Protein 6TX1 (pdb70)

Nearest PDB structures (foldseek):
  6tx1-assembly1_A  TM=1.003E+00  e=6.272E-53  Nematostella vectensis
  6tvh-assembly1_A  TM=9.915E-01  e=1.849E-45  Nematostella vectensis
  6tx1-assembly2_B  TM=9.861E-01  e=1.266E-45  Nematostella vectensis
  6m3h-assembly1_A  TM=9.620E-01  e=2.312E-33  Mus musculus
  6m3i-assembly1_A  TM=9.652E-01  e=3.376E-33  Homo sapiens

B-factor: mean 49.98, std 12.28, range [26.5, 116.21]

Foldseek 3Di:
DCQVVCCVCEVAGADPLVVVQLVLLCVQPVVASQCSCCVQAQKGFWQSVCVVVVVDPPSLLQLQAQLAASQWTWTMAGDPQQRWTKTFGHLARHDYGQFIWIHRRNPFSATQQQGRHVLLVVLVSLVVSCVVVVVVSVVSNVVSVVSCVVVVGDNDSADPSNVVVVVQFLDCARRRVGHHADADPVRQAADEQPDDLVVLLVLVCCLPDHDPVVSVVVSVVVVVVSVVVCVVSVVRRNLVHLVRVLSNVSRSNPLVCLVVSLVRNCVSCVSRVRNVSNVSSVVCNVDPDDPSND/DLQVQCCVPVVAGADPLLVLLLVLLCVQPVVQSQCSCCVLAQKGFFDSCVSVVVVDDPPLPGLQALLAALQWGWTMFHDPPQRWTKTFGHLARHDYGLAIWIDRRNPFSAIGQQGRHVLLNVLSVLVVVCPDDDDPVSNVVSVVVNVSSVVSCVVVVDDNDSDDVSNVVVVVQFPDCARNNVGHHADADPVRAAADEQPDDLVVLLVLVCCCVPNPDPVSNVVSVVVVVVLVVVCVVSVVRRRLVHLVRNLSNVSRSRDLVCLVVSLVRNCVSCVSRVRNVSSVSSVVCNVDSD

Sequence (588 aa):
SAIKKIKEMFDAVMPEDFYDFWAFCEELNPKNPEDALMDTMGLQLVGPYDVLTGKLDSYHLHWRYYYDPPEFMTVIRGNEDQGFHIGYYRDEPQALPVFVASNKAKVSCEMSVIGENLFSALNTCITENLKKQQSSLKKMQTSLITKAKELQYSLATTTPAIKARNKKVNSKTLHKAGIVVPVNAMDVGYRPLTVTDAELKKMLKTITESENKSAKDKASDELQELLTFVQFANDEGDYGMGLELGLDLFCFGSKQFHNTILQLLPLAYQLLGREKYAKIIQEHLENRDREKLSSAIKKIKEMFDAVMPEDFYDFWAFCEELNPKNPEDALMDTMGLQLVGPYDVLTGKLDGYHLHWRYYYDPPEFMTVIRGNEDQGFHIGYYRDEPQALPVFVASNKAKVSCEMSVIGENLFSALNTCITENLKKIKDKSQQSSLKKMQTSLITKAKELQYSLATTTPAIKARNKKVNSKTLHKAGIVVPVNAMDVGYRPLTVTDAELKKMLKTITESENKSAKDKASDELQELLTFVQFANDEGDYGMGLELGLDLFCFGSKQFHNTILQLLPLAYQLLGREKYAKIIQEHLENRD

Radius of gyration: 26.99 Å; Cα contacts (8 Å, |Δi|>4): 988; chains: 2; bounding box: 51×58×74 Å

InterPro domains:
  IPR019361 Histone PARylation factor 1 [PF10228] (24-318)
  IPR019361 Histone PARylation factor 1 [PTHR13386] (9-322)

Organism: Nematostella vectensis (NCBI:txid45351)

Structure (mmCIF, N/CA/C/O backbone):
data_6TX1
#
_entry.id   6TX1
#
_cell.length_a   89.165
_cell.length_b   89.165
_cell.length_c   223.002
_cell.angle_alpha   90.000
_cell.angle_beta   90.000
_cell.angle_gamma   120.000
#
_symmetry.space_group_name_H-M   'H 3'
#
loop_
_entity.id
_entity.type
_entity.pdbx_description
1 polymer 'Predicted protein'
2 water water
#
loop_
_atom_site.group_PDB
_atom_site.id
_atom_site.type_symbol
_atom_site.label_atom_id
_atom_site.label_alt_id
_atom_site.label_comp_id
_atom_site.label_asym_id
_atom_site.label_entity_id
_atom_site.label_seq_id
_atom_site.pdbx_PDB_ins_code
_atom_site.Cartn_x
_atom_site.Cartn_y
_atom_site.Cartn_z
_atom_site.occupancy
_atom_site.B_iso_or_equiv
_atom_site.auth_seq_id
_atom_site.auth_comp_id
_atom_site.auth_asym_id
_atom_site.auth_atom_id
_atom_site.pdbx_PDB_model_num
ATOM 1 N N . SER A 1 23 ? 0.373 -20.850 0.408 1.00 71.38 21 SER A N 1
ATOM 2 C CA . SER A 1 23 ? -0.707 -19.862 0.393 1.00 80.14 21 SER A CA 1
ATOM 3 C C . SER A 1 23 ? -0.435 -18.716 1.382 1.00 82.94 21 SER A C 1
ATOM 4 O O . SER A 1 23 ? -0.705 -17.539 1.091 1.00 79.52 21 SER A O 1
ATOM 7 N N . ALA A 1 24 ? 0.106 -19.070 2.550 1.00 79.01 22 ALA A N 1
ATOM 8 C CA . ALA A 1 24 ? 0.540 -18.098 3.541 1.00 73.40 22 ALA A CA 1
ATOM 9 C C . ALA A 1 24 ? 2.016 -17.742 3.405 1.00 72.69 22 ALA A C 1
ATOM 10 O O . ALA A 1 24 ? 2.606 -17.221 4.358 1.00 71.86 22 ALA A O 1
ATOM 12 N N . ILE A 1 25 ? 2.626 -18.031 2.250 1.00 71.02 23 ILE A N 1
ATOM 13 C CA . ILE A 1 25 ? 3.925 -17.449 1.914 1.00 66.99 23 ILE A CA 1
ATOM 14 C C . ILE A 1 25 ? 3.872 -15.928 2.037 1.00 67.47 23 ILE A C 1
ATOM 15 O O . ILE A 1 25 ? 4.767 -15.298 2.615 1.00 68.75 23 ILE A O 1
ATOM 20 N N . LYS A 1 26 ? 2.809 -15.318 1.509 1.00 73.15 24 LYS A N 1
ATOM 21 C CA . LYS A 1 26 ? 2.685 -13.861 1.535 1.00 75.54 24 LYS A CA 1
ATOM 22 C C . LYS A 1 26 ? 2.490 -13.348 2.958 1.00 72.28 24 LYS A C 1
ATOM 23 O O . LYS A 1 26 ? 3.021 -12.291 3.319 1.00 70.82 24 LYS A O 1
ATOM 29 N N . LYS A 1 27 ? 1.717 -14.076 3.770 1.00 76.27 25 LYS A N 1
ATOM 30 C CA . LYS A 1 27 ? 1.585 -13.767 5.193 1.00 77.34 25 LYS A CA 1
ATOM 31 C C . LYS A 1 27 ? 2.949 -13.670 5.860 1.00 74.75 25 LYS A C 1
ATOM 32 O O . LYS A 1 27 ? 3.318 -12.634 6.423 1.00 75.34 25 LYS A O 1
ATOM 38 N N . ILE A 1 28 ? 3.705 -14.771 5.809 1.00 72.04 26 ILE A N 1
ATOM 39 C CA . ILE A 1 28 ? 5.010 -14.848 6.458 1.00 72.65 26 ILE A CA 1
ATOM 40 C C . ILE A 1 28 ? 5.977 -13.817 5.888 1.00 72.62 26 ILE A C 1
ATOM 41 O O . ILE A 1 28 ? 6.831 -13.294 6.614 1.00 71.28 26 ILE A O 1
ATOM 46 N N . LYS A 1 29 ? 5.848 -13.477 4.602 1.00 69.52 27 LYS A N 1
ATOM 47 C CA . LYS A 1 29 ? 6.747 -12.480 4.032 1.00 70.06 27 LYS A CA 1
ATOM 48 C C . LYS A 1 29 ? 6.541 -11.102 4.657 1.00 70.95 27 LYS A C 1
ATOM 49 O O . LYS A 1 29 ? 7.493 -10.316 4.756 1.00 69.38 27 LYS A O 1
ATOM 55 N N . GLU A 1 30 ? 5.324 -10.783 5.084 1.00 75.46 28 GLU A N 1
ATOM 56 C CA . GLU A 1 30 ? 5.086 -9.469 5.667 1.00 80.38 28 GLU A CA 1
ATOM 57 C C . GLU A 1 30 ? 5.171 -9.459 7.189 1.00 73.48 28 GLU A C 1
ATOM 58 O O . GLU A 1 30 ? 5.684 -8.493 7.755 1.00 74.96 28 GLU A O 1
ATOM 64 N N . MET A 1 31 ? 4.705 -10.509 7.871 1.00 75.55 29 MET A N 1
ATOM 65 C CA . MET A 1 31 ? 4.791 -10.541 9.332 1.00 78.70 29 MET A CA 1
ATOM 66 C C . MET A 1 31 ? 6.234 -10.735 9.788 1.00 76.45 29 MET A C 1
ATOM 67 O O . MET A 1 31 ? 6.766 -9.938 10.570 1.00 77.21 29 MET A O 1
ATOM 72 N N . PHE A 1 32 ? 6.872 -11.806 9.325 1.00 78.12 30 PHE A N 1
ATOM 73 C CA . PHE A 1 32 ? 8.321 -11.956 9.359 1.00 74.28 30 PHE A CA 1
ATOM 74 C C . PHE A 1 32 ? 8.893 -11.370 8.072 1.00 73.59 30 PHE A C 1
ATOM 75 O O . PHE A 1 32 ? 8.189 -11.195 7.080 1.00 73.20 30 PHE A O 1
ATOM 83 N N . ASP A 1 33 ? 10.180 -11.054 8.085 1.00 72.40 31 ASP A N 1
ATOM 84 C CA . ASP A 1 33 ? 10.803 -10.497 6.886 1.00 71.23 31 ASP A CA 1
ATOM 85 C C . ASP A 1 33 ? 11.517 -11.581 6.093 1.00 67.57 31 ASP A C 1
ATOM 86 O O . ASP A 1 33 ? 12.611 -11.377 5.566 1.00 72.24 31 ASP A O 1
ATOM 91 N N . ALA A 1 34 ? 10.926 -12.769 6.020 1.00 63.11 32 ALA A N 1
ATOM 92 C CA . ALA A 1 34 ? 11.663 -13.949 5.602 1.00 63.80 32 ALA A CA 1
ATOM 93 C C . ALA A 1 34 ? 10.878 -14.782 4.601 1.00 59.41 32 ALA A C 1
ATOM 94 O O . ALA A 1 34 ? 9.646 -14.759 4.569 1.00 59.02 32 ALA A O 1
ATOM 96 N N . VAL A 1 35 ? 11.621 -15.524 3.786 1.00 55.22 33 VAL A N 1
ATOM 97 C CA . VAL A 1 35 ? 11.073 -16.567 2.936 1.00 54.39 33 VAL A CA 1
ATOM 98 C C . VAL A 1 35 ? 11.510 -17.902 3.512 1.00 50.66 33 VAL A C 1
ATOM 99 O O . VAL A 1 35 ? 12.697 -18.110 3.791 1.00 49.65 33 VAL A O 1
ATOM 103 N N . MET A 1 36 ? 10.598 -18.767 3.670 1.00 50.04 34 MET A N 1
ATOM 104 C CA . MET A 1 36 ? 10.934 -20.039 4.258 1.00 43.46 34 MET A CA 1
ATOM 105 C C . MET A 1 36 ? 11.217 -21.059 3.167 1.00 50.56 34 MET A C 1
ATOM 106 O O . MET A 1 36 ? 10.637 -20.991 2.083 1.00 53.07 34 MET A O 1
ATOM 111 N N . PRO A 1 37 ? 12.122 -22.002 3.393 1.00 52.08 35 PRO A N 1
ATOM 112 C CA . PRO A 1 37 ? 12.346 -23.054 2.399 1.00 41.61 35 PRO A CA 1
ATOM 113 C C . PRO A 1 37 ? 11.167 -24.018 2.352 1.00 47.23 35 PRO A C 1
ATOM 114 O O . PRO A 1 37 ? 10.321 -24.079 3.244 1.00 48.97 35 PRO A O 1
ATOM 118 N N . GLU A 1 38 ? 11.147 -24.824 1.294 1.00 49.83 36 GLU A N 1
ATOM 119 C CA . GLU A 1 38 ? 10.012 -25.711 1.070 1.00 50.18 36 GLU A CA 1
ATOM 120 C C . GLU A 1 38 ? 9.855 -26.749 2.169 1.00 49.53 36 GLU A C 1
ATOM 121 O O . GLU A 1 38 ? 8.723 -27.169 2.449 1.00 50.35 36 GLU A O 1
ATOM 127 N N . ASP A 1 39 ? 10.950 -27.171 2.818 1.00 45.90 37 ASP A N 1
ATOM 128 C CA . ASP A 1 39 ? 10.763 -28.147 3.884 1.00 46.04 37 ASP A CA 1
ATOM 129 C C . ASP A 1 39 ? 9.887 -27.578 4.995 1.00 39.81 37 ASP A C 1
ATOM 130 O O . ASP A 1 39 ? 9.150 -28.327 5.636 1.00 42.79 37 ASP A O 1
ATOM 135 N N . PHE A 1 40 ? 9.915 -26.260 5.193 1.00 42.12 38 PHE A N 1
ATOM 136 C CA . PHE A 1 40 ? 9.039 -25.609 6.168 1.00 43.09 38 PHE A CA 1
ATOM 137 C C . PHE A 1 40 ? 7.572 -25.946 5.913 1.00 46.68 38 PHE A C 1
ATOM 138 O O . PHE A 1 40 ? 6.853 -26.393 6.814 1.00 47.86 38 PHE A O 1
ATOM 146 N N . TYR A 1 41 ? 7.116 -25.759 4.672 1.00 50.85 39 TYR A N 1
ATOM 147 C CA . TYR A 1 41 ? 5.718 -26.027 4.350 1.00 48.76 39 TYR A CA 1
ATOM 148 C C . TYR A 1 41 ? 5.432 -27.526 4.300 1.00 44.05 39 TYR A C 1
ATOM 149 O O . TYR A 1 41 ? 4.420 -27.987 4.838 1.00 46.03 39 TYR A O 1
ATOM 158 N N . ASP A 1 42 ? 6.313 -28.299 3.666 1.00 48.21 40 ASP A N 1
ATOM 159 C CA . ASP A 1 42 ? 6.152 -29.751 3.629 1.00 46.94 40 ASP A CA 1
ATOM 160 C C . ASP A 1 42 ? 6.128 -30.371 5.025 1.00 49.27 40 ASP A C 1
ATOM 161 O O . ASP A 1 42 ? 5.457 -31.388 5.240 1.00 48.89 40 ASP A O 1
ATOM 166 N N . PHE A 1 43 ? 6.877 -29.807 5.976 1.00 49.66 41 PHE A N 1
ATOM 167 C CA . PHE A 1 43 ? 6.863 -30.351 7.335 1.00 46.93 41 PHE A CA 1
ATOM 168 C C . PHE A 1 43 ? 5.512 -30.105 7.994 1.00 48.15 41 PHE A C 1
ATOM 169 O O . PHE A 1 43 ? 4.923 -31.012 8.594 1.00 47.96 41 PHE A O 1
ATOM 177 N N . TRP A 1 44 ? 5.010 -28.873 7.886 1.00 47.25 42 TRP A N 1
ATOM 178 C CA . TRP A 1 44 ? 3.656 -28.552 8.323 1.00 53.11 42 TRP A CA 1
ATOM 179 C C . TRP A 1 44 ? 2.645 -29.578 7.823 1.00 52.88 42 TRP A C 1
ATOM 180 O O . TRP A 1 44 ? 1.927 -30.201 8.613 1.00 53.52 42 TRP A O 1
ATOM 191 N N . ALA A 1 45 ? 2.603 -29.778 6.500 1.00 52.81 43 ALA A N 1
ATOM 192 C CA . ALA A 1 45 ? 1.659 -30.713 5.900 1.00 50.74 43 ALA A CA 1
ATOM 193 C C . ALA A 1 45 ? 1.853 -32.124 6.438 1.00 51.68 43 ALA A C 1
ATOM 194 O O . ALA A 1 45 ? 0.876 -32.850 6.665 1.00 52.49 43 ALA A O 1
ATOM 196 N N . PHE A 1 46 ? 3.107 -32.531 6.650 1.00 51.69 44 PHE A N 1
ATOM 197 C CA . PHE A 1 46 ? 3.371 -33.796 7.330 1.00 52.25 44 PHE A CA 1
ATOM 198 C C . PHE A 1 46 ? 2.711 -33.847 8.707 1.00 56.04 44 PHE A C 1
ATOM 199 O O . PHE A 1 46 ? 2.241 -34.911 9.132 1.00 52.86 44 PHE A O 1
ATOM 207 N N . CYS A 1 47 ? 2.658 -32.716 9.413 1.00 48.96 45 CYS A N 1
ATOM 208 C CA . CYS A 1 47 ? 2.071 -32.695 10.746 1.00 53.61 45 CYS A CA 1
ATOM 209 C C . CYS A 1 47 ? 0.551 -32.509 10.734 1.00 56.52 45 CYS A C 1
ATOM 210 O O . CYS A 1 47 ? -0.098 -32.839 11.736 1.00 58.51 45 CYS A O 1
ATOM 213 N N . GLU A 1 48 ? -0.030 -31.967 9.650 1.00 52.03 46 GLU A N 1
ATOM 214 C CA . GLU A 1 48 ? -1.479 -32.060 9.453 1.00 55.06 46 GLU A CA 1
ATOM 215 C C . GLU A 1 48 ? -1.919 -33.510 9.360 1.00 56.42 46 GLU A C 1
ATOM 216 O O . GLU A 1 48 ? -2.839 -33.936 10.066 1.00 62.75 46 GLU A O 1
ATOM 222 N N . GLU A 1 49 ? -1.289 -34.271 8.462 1.00 55.14 47 GLU A N 1
ATOM 223 C CA . GLU A 1 49 ? -1.554 -35.700 8.340 1.00 59.14 47 GLU A CA 1
ATOM 224 C C . GLU A 1 49 ? -1.571 -36.368 9.707 1.00 59.79 47 GLU A C 1
ATOM 225 O O . GLU A 1 49 ? -2.486 -37.130 10.037 1.00 62.68 47 GLU A O 1
ATOM 231 N N . LEU A 1 50 ? -0.556 -36.075 10.520 1.00 61.55 48 LEU A N 1
ATOM 232 C CA . LEU A 1 50 ? -0.488 -36.614 11.874 1.00 59.54 48 LEU A CA 1
ATOM 233 C C . LEU A 1 50 ? -1.628 -36.090 12.740 1.00 60.54 48 LEU A C 1
ATOM 234 O O . LEU A 1 50 ? -2.307 -36.863 13.425 1.00 63.53 48 LEU A O 1
ATOM 239 N N . ASN A 1 51 ? -1.840 -34.774 12.739 1.00 57.72 49 ASN A N 1
ATOM 240 C CA . ASN A 1 51 ? -2.811 -34.143 13.631 1.00 59.66 49 ASN A CA 1
ATOM 241 C C . ASN A 1 51 ? -3.525 -33.030 12.884 1.00 60.37 49 ASN A C 1
ATOM 242 O O . ASN A 1 51 ? -3.111 -31.866 12.927 1.00 61.38 49 ASN A O 1
ATOM 247 N N . PRO A 1 52 ? -4.623 -33.349 12.195 1.00 64.18 50 PRO A N 1
ATOM 248 C CA . PRO A 1 52 ? -5.319 -32.309 11.418 1.00 63.09 50 PRO A CA 1
ATOM 249 C C . PRO A 1 52 ? -5.828 -31.162 12.278 1.00 64.01 50 PRO A C 1
ATOM 250 O O . PRO A 1 52 ? -5.810 -30.000 11.851 1.00 63.63 50 PRO A O 1
ATOM 254 N N . LYS A 1 53 ? -6.268 -31.469 13.497 1.00 67.64 51 LYS A N 1
ATOM 255 C CA . LYS A 1 53 ? -6.818 -30.455 14.390 1.00 68.79 51 LYS A CA 1
ATOM 256 C C . LYS A 1 53 ? -5.761 -29.412 14.728 1.00 66.95 51 LYS A C 1
ATOM 257 O O . LYS A 1 53 ? -5.942 -28.209 14.499 1.00 63.73 51 LYS A O 1
ATOM 263 N N . ASN A 1 54 ? -4.641 -29.869 15.269 1.00 62.55 52 ASN A N 1
ATOM 264 C CA . ASN A 1 54 ? -3.580 -29.007 15.774 1.00 60.18 52 ASN A CA 1
ATOM 265 C C . ASN A 1 54 ? -2.290 -29.526 15.164 1.00 55.84 52 ASN A C 1
ATOM 266 O O . ASN A 1 54 ? -1.594 -30.342 15.781 1.00 55.08 52 ASN A O 1
ATOM 271 N N . PRO A 1 55 ? -1.970 -29.128 13.926 1.00 61.28 53 PRO A N 1
ATOM 272 C CA . PRO A 1 55 ? -0.728 -29.623 13.310 1.00 54.62 53 PRO A CA 1
ATOM 273 C C . PRO A 1 55 ? 0.516 -29.237 14.091 1.00 53.77 53 PRO A C 1
ATOM 274 O O . PRO A 1 55 ? 1.470 -30.024 14.141 1.00 50.24 53 PRO A O 1
ATOM 278 N N . GLU A 1 56 ? 0.509 -28.071 14.747 1.00 52.14 54 GLU A N 1
ATOM 279 C CA . GLU A 1 56 ? 1.630 -27.652 15.586 1.00 53.59 54 GLU A CA 1
ATOM 280 C C . GLU A 1 56 ? 1.866 -28.574 16.785 1.00 51.03 54 GLU A C 1
ATOM 281 O O . GLU A 1 56 ? 2.956 -28.535 17.372 1.00 50.38 54 GLU A O 1
ATOM 287 N N . ASP A 1 57 ? 0.883 -29.385 17.178 1.00 49.82 55 ASP A N 1
ATOM 288 C CA . ASP A 1 57 ? 1.003 -30.226 18.364 1.00 53.33 55 ASP A CA 1
ATOM 289 C C . ASP A 1 57 ? 1.163 -31.699 18.030 1.00 51.09 55 ASP A C 1
ATOM 290 O O . ASP A 1 57 ? 1.106 -32.540 18.942 1.00 46.44 55 ASP A O 1
ATOM 295 N N . ALA A 1 58 ? 1.372 -32.029 16.751 1.00 45.52 56 ALA A N 1
ATOM 296 C CA . ALA A 1 58 ? 1.448 -33.424 16.324 1.00 47.49 56 ALA A CA 1
ATOM 297 C C . ALA A 1 58 ? 2.620 -34.154 16.953 1.00 49.01 56 ALA A C 1
ATOM 298 O O . ALA A 1 58 ? 2.565 -35.376 17.137 1.00 49.38 56 ALA A O 1
ATOM 300 N N . LEU A 1 59 ? 3.688 -33.439 17.274 1.00 49.21 57 LEU A N 1
ATOM 301 C CA . LEU A 1 59 ? 4.872 -34.056 17.847 1.00 50.91 57 LEU A CA 1
ATOM 302 C C . LEU A 1 59 ? 4.847 -34.069 19.374 1.00 49.03 57 LEU A C 1
ATOM 303 O O . LEU A 1 59 ? 5.797 -34.559 20.000 1.00 48.60 57 LEU A O 1
ATOM 308 N N . MET A 1 60 ? 3.781 -33.568 19.992 1.00 47.48 58 MET A N 1
ATOM 309 C CA . MET A 1 60 ? 3.835 -33.325 21.437 1.00 48.56 58 MET A CA 1
ATOM 310 C C . MET A 1 60 ? 3.648 -34.604 22.245 1.00 49.28 58 MET A C 1
ATOM 311 O O . MET A 1 60 ? 4.442 -34.901 23.144 1.00 46.73 58 MET A O 1
ATOM 316 N N . ASP A 1 61 ? 2.623 -35.395 21.920 1.00 54.52 59 ASP A N 1
ATOM 317 C CA . ASP A 1 61 ? 2.338 -36.588 22.711 1.00 55.47 59 ASP A CA 1
ATOM 318 C C . ASP A 1 61 ? 3.499 -37.573 22.726 1.00 50.33 59 ASP A C 1
ATOM 319 O O . ASP A 1 61 ? 3.576 -38.422 23.624 1.00 52.96 59 ASP A O 1
ATOM 324 N N . THR A 1 62 ? 4.405 -37.473 21.767 1.00 52.17 60 THR A N 1
ATOM 325 C CA . THR A 1 62 ? 5.432 -38.482 21.578 1.00 53.85 60 THR A CA 1
ATOM 326 C C . THR A 1 62 ? 6.826 -37.973 21.905 1.00 52.78 60 THR A C 1
ATOM 327 O O . THR A 1 62 ? 7.651 -38.744 22.401 1.00 54.46 60 THR A O 1
ATOM 331 N N . MET A 1 63 ? 7.096 -36.681 21.701 1.00 51.67 61 MET A N 1
ATOM 332 C CA . MET A 1 63 ? 8.426 -36.153 21.980 1.00 52.39 61 MET A CA 1
ATOM 333 C C . MET A 1 63 ? 8.418 -34.797 22.669 1.00 48.32 61 MET A C 1
ATOM 334 O O . MET A 1 63 ? 9.486 -34.195 22.818 1.00 46.00 61 MET A O 1
ATOM 339 N N . GLY A 1 64 ? 7.261 -34.288 23.072 1.00 48.66 62 GLY A N 1
ATOM 340 C CA . GLY A 1 64 ? 7.220 -33.003 23.747 1.00 46.53 62 GLY A CA 1
ATOM 341 C C . GLY A 1 64 ? 7.749 -31.848 22.927 1.00 44.09 62 GLY A C 1
ATOM 342 O O . GLY A 1 64 ? 8.441 -30.976 23.464 1.00 45.32 62 GLY A O 1
ATOM 343 N N . LEU A 1 65 ? 7.408 -31.830 21.634 1.00 42.46 63 LEU A N 1
ATOM 344 C CA . LEU A 1 65 ? 7.863 -30.759 20.704 1.00 45.49 63 LEU A CA 1
ATOM 345 C C . LEU A 1 65 ? 6.645 -30.055 20.094 1.00 46.85 63 LEU A C 1
ATOM 346 O O . LEU A 1 65 ? 5.715 -30.759 19.658 1.00 53.35 63 LEU A O 1
ATOM 351 N N . GLN A 1 66 ? 6.663 -28.717 20.062 1.00 44.03 64 GLN A N 1
ATOM 352 C CA . GLN A 1 66 ? 5.545 -27.924 19.482 1.00 44.28 64 GLN A CA 1
ATOM 353 C C . GLN A 1 66 ? 6.091 -26.918 18.459 1.00 49.06 64 GLN A C 1
ATOM 354 O O . GLN A 1 66 ? 7.063 -26.214 18.791 1.00 48.66 64 GLN A O 1
ATOM 360 N N . LEU A 1 67 ? 5.470 -26.841 17.276 1.00 41.99 65 LEU A N 1
ATOM 361 C CA . LEU A 1 67 ? 5.888 -25.868 16.229 1.00 48.39 65 LEU A CA 1
ATOM 362 C C . LEU A 1 67 ? 5.612 -24.451 16.746 1.00 50.11 65 LEU A C 1
ATOM 363 O O . LEU A 1 67 ? 4.532 -24.244 17.330 1.00 57.80 65 LEU A O 1
ATOM 368 N N . VAL A 1 68 ? 6.526 -23.510 16.483 1.00 44.24 66 VAL A N 1
ATOM 369 C CA . VAL A 1 68 ? 6.416 -22.104 16.982 1.00 50.36 66 VAL A CA 1
ATOM 370 C C . VAL A 1 68 ? 7.056 -21.149 15.967 1.00 53.45 66 VAL A C 1
ATOM 371 O O . VAL A 1 68 ? 7.534 -21.632 14.924 1.00 51.33 66 VAL A O 1
ATOM 375 N N . GLY A 1 69 ? 7.050 -19.844 16.266 1.00 54.66 67 GLY A N 1
ATOM 376 C CA . GLY A 1 69 ? 7.639 -18.833 15.366 1.00 51.45 67 GLY A CA 1
ATOM 377 C C . GLY A 1 69 ? 6.857 -18.690 14.073 1.00 52.46 67 GLY A C 1
ATOM 378 O O . GLY A 1 69 ? 5.663 -18.344 14.144 1.00 60.20 67 GLY A O 1
ATOM 379 N N . PRO A 1 70 ? 7.462 -18.951 12.891 1.00 57.34 68 PRO A N 1
ATOM 380 C CA . PRO A 1 70 ? 6.779 -18.807 11.595 1.00 55.08 68 PRO A CA 1
ATOM 381 C C . PRO A 1 70 ? 5.529 -19.696 11.485 1.00 53.18 68 PRO A C 1
ATOM 382 O O . PRO A 1 70 ? 4.573 -19.275 10.864 1.00 54.03 68 PRO A O 1
ATOM 386 N N . TYR A 1 71 ? 5.570 -20.893 12.084 1.00 51.19 69 TYR A N 1
ATOM 387 C CA . TYR A 1 71 ? 4.437 -21.860 12.112 1.00 52.55 69 TYR A CA 1
ATOM 388 C C . TYR A 1 71 ? 3.220 -21.289 12.861 1.00 57.90 69 TYR A C 1
ATOM 389 O O . TYR A 1 71 ? 2.091 -21.708 12.546 1.00 57.93 69 TYR A O 1
ATOM 398 N N . ASP A 1 72 ? 3.441 -20.402 13.841 1.00 56.47 70 ASP A N 1
ATOM 399 C CA . ASP A 1 72 ? 2.358 -19.771 14.646 1.00 62.20 70 ASP A CA 1
ATOM 400 C C . ASP A 1 72 ? 1.399 -18.982 13.743 1.00 65.20 70 ASP A C 1
ATOM 401 O O . ASP A 1 72 ? 0.198 -18.941 14.069 1.00 68.57 70 ASP A O 1
ATOM 406 N N . VAL A 1 73 ? 1.912 -18.332 12.692 1.00 64.05 71 VAL A N 1
ATOM 407 C CA . VAL A 1 73 ? 1.047 -17.554 11.753 1.00 68.25 71 VAL A CA 1
ATOM 408 C C . VAL A 1 73 ? 0.035 -18.516 11.118 1.00 70.18 71 VAL A C 1
ATOM 409 O O . VAL A 1 73 ? -1.153 -18.148 11.027 1.00 69.90 71 VAL A O 1
ATOM 413 N N . LEU A 1 74 ? 0.490 -19.708 10.718 1.00 63.45 72 LEU A N 1
ATOM 414 C CA . LEU A 1 74 ? -0.392 -20.746 10.122 1.00 62.35 72 LEU A CA 1
ATOM 415 C C . LEU A 1 74 ? -1.421 -21.207 11.164 1.00 66.42 72 LEU A C 1
ATOM 416 O O . LEU A 1 74 ? -2.597 -21.381 10.791 1.00 68.05 72 LEU A O 1
ATOM 421 N N . THR A 1 75 ? -0.993 -21.364 12.422 1.00 64.02 73 THR A N 1
ATOM 422 C CA . THR A 1 75 ? -1.877 -21.855 13.517 1.00 62.30 73 THR A CA 1
ATOM 423 C C . THR A 1 75 ? -2.896 -20.791 13.945 1.00 67.63 73 THR A C 1
ATOM 424 O O . THR A 1 75 ? -3.872 -21.164 14.623 1.00 67.55 73 THR A O 1
ATOM 428 N N . GLY A 1 76 ? -2.667 -19.522 13.595 1.00 68.75 74 GLY A N 1
ATOM 429 C CA . GLY A 1 76 ? -3.578 -18.472 13.979 1.00 70.10 74 GLY A CA 1
ATOM 430 C C . GLY A 1 76 ? -3.161 -17.685 15.202 1.00 70.59 74 GLY A C 1
ATOM 431 O O . GLY A 1 76 ? -3.619 -16.549 15.370 1.00 74.69 74 GLY A O 1
ATOM 432 N N . LYS A 1 77 ? -2.286 -18.248 16.046 1.00 69.88 75 LYS A N 1
ATOM 433 C CA . LYS A 1 77 ? -1.899 -17.596 17.294 1.00 62.81 75 LYS A CA 1
ATOM 434 C C . LYS A 1 77 ? -1.323 -16.201 17.059 1.00 67.48 75 LYS A C 1
ATOM 435 O O . LYS A 1 77 ? -1.398 -15.345 17.945 1.00 65.42 75 LYS A O 1
ATOM 441 N N . LEU A 1 78 ? -0.741 -15.953 15.888 1.00 70.97 76 LEU A N 1
ATOM 442 C CA . LEU A 1 78 ? -0.285 -14.624 15.502 1.00 73.30 76 LEU A CA 1
ATOM 443 C C . LEU A 1 78 ? -1.234 -14.028 14.470 1.00 76.47 76 LEU A C 1
ATOM 444 O O . LEU A 1 78 ? -1.643 -14.707 13.519 1.00 76.43 76 LEU A O 1
ATOM 449 N N . ASP A 1 79 ? -1.562 -12.753 14.653 1.00 77.90 77 ASP A N 1
ATOM 450 C CA . ASP A 1 79 ? -2.435 -12.047 13.730 1.00 81.76 77 ASP A CA 1
ATOM 451 C C . ASP A 1 79 ? -1.974 -10.604 13.542 1.00 82.73 77 ASP A C 1
ATOM 452 O O . ASP A 1 79 ? -1.159 -10.309 12.666 1.00 85.13 77 ASP A O 1
ATOM 457 N N . SER A 1 85 ? 7.080 -6.662 14.811 1.00 69.07 83 SER A N 1
ATOM 458 C CA . SER A 1 85 ? 8.262 -7.129 14.091 1.00 70.18 83 SER A CA 1
ATOM 459 C C . SER A 1 85 ? 8.293 -8.663 14.015 1.00 73.58 83 SER A C 1
ATOM 460 O O . SER A 1 85 ? 8.588 -9.233 12.958 1.00 74.44 83 SER A O 1
ATOM 463 N N . TYR A 1 86 ? 7.975 -9.313 15.140 1.00 70.21 84 TYR A N 1
ATOM 464 C CA . TYR A 1 86 ? 7.984 -10.763 15.329 1.00 67.21 84 TYR A CA 1
ATOM 465 C C . TYR A 1 86 ? 9.387 -11.346 15.267 1.00 65.06 84 TYR A C 1
ATOM 466 O O . TYR A 1 86 ? 9.550 -12.573 15.308 1.00 60.87 84 TYR A O 1
ATOM 475 N N . HIS A 1 87 ? 10.409 -10.500 15.175 1.00 62.65 85 HIS A N 1
ATOM 476 C CA . HIS A 1 87 ? 11.781 -10.975 15.265 1.00 60.95 85 HIS A CA 1
ATOM 477 C C . HIS A 1 87 ? 12.063 -11.682 16.578 1.00 57.26 85 HIS A C 1
ATOM 478 O O . HIS A 1 87 ? 12.966 -12.517 16.631 1.00 56.92 85 HIS A O 1
ATOM 485 N N . LEU A 1 88 ? 11.307 -11.385 17.633 1.00 57.08 86 LEU A N 1
ATOM 486 C CA . LEU A 1 88 ? 11.581 -11.935 18.953 1.00 58.02 86 LEU A CA 1
ATOM 487 C C . LEU A 1 88 ? 10.648 -13.074 19.328 1.00 57.66 86 LEU A C 1
ATOM 488 O O . LEU A 1 88 ? 10.727 -13.570 20.457 1.00 52.65 86 LEU A O 1
ATOM 493 N N . HIS A 1 89 ? 9.780 -13.506 18.409 1.00 54.55 87 HIS A N 1
ATOM 494 C CA . HIS A 1 89 ? 8.802 -14.549 18.710 1.00 57.68 87 HIS A CA 1
ATOM 495 C C . HIS A 1 89 ? 9.511 -15.892 18.854 1.00 58.61 87 HIS A C 1
ATOM 496 O O . HIS A 1 89 ? 9.913 -16.511 17.863 1.00 57.88 87 HIS A O 1
ATOM 503 N N . TRP A 1 90 ? 9.639 -16.341 20.107 1.00 52.49 88 TRP A N 1
ATOM 504 C CA . TRP A 1 90 ? 10.337 -17.564 20.498 1.00 53.43 88 TRP A CA 1
ATOM 505 C C . TRP A 1 90 ? 11.830 -17.507 20.210 1.00 46.63 88 TRP A C 1
ATOM 506 O O . TRP A 1 90 ? 12.463 -18.540 19.997 1.00 46.00 88 TRP A O 1
ATOM 517 N N . ARG A 1 91 ? 12.407 -16.313 20.216 1.00 47.92 89 ARG A N 1
ATOM 518 C CA . ARG A 1 91 ? 13.855 -16.159 20.163 1.00 45.61 89 ARG A CA 1
ATOM 519 C C . ARG A 1 91 ? 14.401 -16.388 21.564 1.00 47.27 89 ARG A C 1
ATOM 520 O O . ARG A 1 91 ? 14.124 -15.597 22.469 1.00 45.76 89 ARG A O 1
ATOM 528 N N . TYR A 1 92 ? 15.146 -17.481 21.772 1.00 44.60 90 TYR A N 1
ATOM 529 C CA . TYR A 1 92 ? 15.661 -17.665 23.120 1.00 38.73 90 TYR A CA 1
ATOM 530 C C . TYR A 1 92 ? 16.925 -16.847 23.333 1.00 40.81 90 TYR A C 1
ATOM 531 O O . TYR A 1 92 ? 17.399 -16.118 22.453 1.00 39.16 90 TYR A O 1
ATOM 540 N N . TYR A 1 93 ? 17.498 -17.042 24.520 1.00 39.58 91 TYR A N 1
ATOM 541 C CA . TYR A 1 93 ? 18.497 -16.127 25.053 1.00 42.43 91 TYR A CA 1
ATOM 542 C C . TYR A 1 93 ? 19.762 -16.101 24.203 1.00 38.34 91 TYR A C 1
ATOM 543 O O . TYR A 1 93 ? 20.408 -15.055 24.086 1.00 40.69 91 TYR A O 1
ATOM 552 N N . TYR A 1 94 ? 20.146 -17.243 23.627 1.00 39.81 92 TYR A N 1
ATOM 553 C CA . TYR A 1 94 ? 21.374 -17.342 22.844 1.00 44.09 92 TYR A CA 1
ATOM 554 C C . TYR A 1 94 ? 21.124 -17.514 21.349 1.00 42.23 92 TYR A C 1
ATOM 555 O O . TYR A 1 94 ? 21.998 -18.019 20.646 1.00 41.75 92 TYR A O 1
ATOM 564 N N . ASP A 1 95 ? 19.951 -17.155 20.862 1.00 41.08 93 ASP A N 1
ATOM 565 C CA . ASP A 1 95 ? 19.673 -17.223 19.437 1.00 38.22 93 ASP A CA 1
ATOM 566 C C . ASP A 1 95 ? 20.280 -16.005 18.753 1.00 41.50 93 ASP A C 1
ATOM 567 O O . ASP A 1 95 ? 19.750 -14.898 18.908 1.00 41.90 93 ASP A O 1
ATOM 572 N N . PRO A 1 96 ? 21.357 -16.159 17.980 1.00 39.39 94 PRO A N 1
ATOM 573 C CA . PRO A 1 96 ? 21.889 -15.028 17.209 1.00 39.39 94 PRO A CA 1
ATOM 574 C C . PRO A 1 96 ? 20.901 -14.617 16.132 1.00 39.73 94 PRO A C 1
ATOM 575 O O . PRO A 1 96 ? 19.937 -15.346 15.861 1.00 41.99 94 PRO A O 1
ATOM 579 N N . PRO A 1 97 ? 21.088 -13.454 15.505 1.00 39.28 95 PRO A N 1
ATOM 580 C CA . PRO A 1 97 ? 20.127 -13.025 14.473 1.00 41.63 95 PRO A CA 1
ATOM 581 C C . PRO A 1 97 ? 19.950 -14.012 13.318 1.00 43.11 95 PRO A C 1
ATOM 582 O O . PRO A 1 97 ? 18.866 -14.055 12.723 1.00 39.25 95 PRO A O 1
ATOM 586 N N . GLU A 1 98 ? 20.954 -14.838 13.018 1.00 40.15 96 GLU A N 1
ATOM 587 C CA . GLU A 1 98 ? 20.872 -15.830 11.942 1.00 42.20 96 GLU A CA 1
ATOM 588 C C . GLU A 1 98 ? 19.974 -17.012 12.282 1.00 40.53 96 GLU A C 1
ATOM 589 O O . GLU A 1 98 ? 19.655 -17.796 11.385 1.00 37.22 96 GLU A O 1
ATOM 595 N N . PHE A 1 99 ? 19.601 -17.175 13.554 1.00 37.61 97 PHE A N 1
ATOM 596 C CA . PHE A 1 99 ? 18.824 -18.306 14.054 1.00 38.80 97 PHE A CA 1
ATOM 597 C C . PHE A 1 99 ? 17.372 -17.866 14.230 1.00 43.98 97 PHE A C 1
ATOM 598 O O . PHE A 1 99 ? 17.104 -16.859 14.901 1.00 45.94 97 PHE A O 1
ATOM 606 N N . MET A 1 100 ? 16.443 -18.627 13.650 1.00 40.74 98 MET A N 1
ATOM 607 C CA . MET A 1 100 ? 15.004 -18.390 13.781 1.00 42.65 98 MET A CA 1
ATOM 608 C C . MET A 1 100 ? 14.318 -19.672 14.238 1.00 38.98 98 MET A C 1
ATOM 609 O O . MET A 1 100 ? 14.236 -20.636 13.469 1.00 41.39 98 MET A O 1
ATOM 614 N N . THR A 1 101 ? 13.801 -19.672 15.467 1.00 36.73 99 THR A N 1
ATOM 615 C CA . THR A 1 101 ? 13.206 -20.863 16.067 1.00 32.88 99 THR A CA 1
ATOM 616 C C . THR A 1 101 ? 11.946 -21.284 15.313 1.00 36.70 99 THR A C 1
ATOM 617 O O . THR A 1 101 ? 11.171 -20.438 14.861 1.00 40.48 99 THR A O 1
ATOM 621 N N . VAL A 1 102 ? 11.735 -22.600 15.173 1.00 35.63 100 VAL A N 1
ATOM 622 C CA . VAL A 1 102 ? 10.486 -23.094 14.582 1.00 41.40 100 VAL A CA 1
ATOM 623 C C . VAL A 1 102 ? 9.886 -24.244 15.385 1.00 42.24 100 VAL A C 1
ATOM 624 O O . VAL A 1 102 ? 8.741 -24.641 15.128 1.00 43.68 100 VAL A O 1
ATOM 628 N N . ILE A 1 103 ? 10.635 -24.796 16.347 1.00 40.43 101 ILE A N 1
ATOM 629 C CA . ILE A 1 103 ? 10.151 -25.887 17.196 1.00 39.73 101 ILE A CA 1
ATOM 630 C C . ILE A 1 103 ? 10.698 -25.727 18.621 1.00 41.36 101 ILE A C 1
ATOM 631 O O . ILE A 1 103 ? 11.898 -25.511 18.810 1.00 36.75 101 ILE A O 1
ATOM 636 N N . ARG A 1 104 ? 9.824 -25.852 19.621 1.00 42.92 102 ARG A N 1
ATOM 637 C CA . ARG A 1 104 ? 10.195 -25.787 21.033 1.00 42.27 102 ARG A CA 1
ATOM 638 C C . ARG A 1 104 ? 10.070 -27.159 21.679 1.00 41.94 102 ARG A C 1
ATOM 639 O O . ARG A 1 104 ? 9.168 -27.937 21.349 1.00 44.52 102 ARG A O 1
ATOM 647 N N . GLY A 1 105 ? 10.969 -27.448 22.606 1.00 36.78 103 GLY A N 1
ATOM 648 C CA . GLY A 1 105 ? 10.945 -28.711 23.311 1.00 39.79 103 GLY A CA 1
ATOM 649 C C . GLY A 1 105 ? 11.192 -28.511 24.795 1.00 41.85 103 GLY A C 1
ATOM 650 O O . GLY A 1 105 ? 10.659 -27.565 25.384 1.00 41.42 103 GLY A O 1
ATOM 651 N N . ASN A 1 106 ? 12.022 -29.373 25.383 1.00 36.79 104 ASN A N 1
ATOM 652 C CA . ASN A 1 106 ? 12.258 -29.395 26.821 1.00 46.45 104 ASN A CA 1
ATOM 653 C C . ASN A 1 106 ? 12.472 -27.995 27.392 1.00 43.91 104 ASN A C 1
ATOM 654 O O . ASN A 1 106 ? 13.428 -27.295 27.041 1.00 39.66 104 ASN A O 1
ATOM 659 N N . GLU A 1 107 ? 11.571 -27.595 28.297 1.00 46.57 105 GLU A N 1
ATOM 660 C CA . GLU A 1 107 ? 11.594 -26.228 28.793 1.00 43.19 105 GLU A CA 1
ATOM 661 C C . GLU A 1 107 ? 12.678 -26.016 29.839 1.00 44.47 105 GLU A C 1
ATOM 662 O O . GLU A 1 107 ? 13.145 -24.881 30.003 1.00 40.31 105 GLU A O 1
ATOM 668 N N . ASP A 1 108 ? 13.088 -27.086 30.532 1.00 46.58 106 ASP A N 1
ATOM 669 C CA . ASP A 1 108 ? 14.161 -26.998 31.519 1.00 44.78 106 ASP A CA 1
ATOM 670 C C . ASP A 1 108 ? 15.519 -26.841 30.854 1.00 45.02 106 ASP A C 1
ATOM 671 O O . ASP A 1 108 ? 16.401 -26.179 31.401 1.00 44.13 106 ASP A O 1
ATOM 676 N N . GLN A 1 109 ? 15.710 -27.462 29.690 1.00 46.89 107 GLN A N 1
ATOM 677 C CA . GLN A 1 109 ? 16.898 -27.263 28.877 1.00 37.86 107 GLN A CA 1
ATOM 678 C C . GLN A 1 109 ? 16.834 -25.989 28.045 1.00 40.95 107 GLN A C 1
ATOM 679 O O . GLN A 1 109 ? 17.877 -25.467 27.641 1.00 38.17 107 GLN A O 1
ATOM 685 N N . GLY A 1 110 ? 15.641 -25.472 27.772 1.00 39.48 108 GLY A N 1
ATOM 686 C CA . GLY A 1 110 ? 15.532 -24.502 26.707 1.00 41.09 108 GLY A CA 1
ATOM 687 C C . GLY A 1 110 ? 15.758 -25.137 25.345 1.00 40.39 108 GLY A C 1
ATOM 688 O O . GLY A 1 110 ? 16.294 -24.494 24.441 1.00 35.06 108 GLY A O 1
ATOM 689 N N . PHE A 1 111 ? 15.408 -26.407 25.199 1.00 41.33 109 PHE A N 1
ATOM 690 C CA . PHE A 1 111 ? 15.631 -27.081 23.937 1.00 41.33 109 PHE A CA 1
ATOM 691 C C . PHE A 1 111 ? 14.703 -26.503 22.882 1.00 41.37 109 PHE A C 1
ATOM 692 O O . PHE A 1 111 ? 13.492 -26.385 23.104 1.00 38.61 109 PHE A O 1
ATOM 700 N N . HIS A 1 112 ? 15.276 -26.117 21.747 1.00 35.62 110 HIS A N 1
ATOM 701 C CA . HIS A 1 112 ? 14.492 -25.633 20.629 1.00 33.28 110 HIS A CA 1
ATOM 702 C C . HIS A 1 112 ? 15.301 -25.860 19.354 1.00 39.34 110 HIS A C 1
ATOM 703 O O . HIS A 1 112 ? 16.504 -26.148 19.393 1.00 34.67 110 HIS A O 1
ATOM 710 N N . ILE A 1 113 ? 14.613 -25.720 18.224 1.00 34.09 111 ILE A N 1
ATOM 711 C CA . ILE A 1 113 ? 15.128 -26.033 16.890 1.00 33.85 111 ILE A CA 1
ATOM 712 C C . ILE A 1 113 ? 14.767 -24.878 15.970 1.00 34.85 111 ILE A C 1
ATOM 713 O O . ILE A 1 113 ? 13.616 -24.425 15.972 1.00 38.46 111 ILE A O 1
ATOM 718 N N . GLY A 1 114 ? 15.753 -24.375 15.217 1.00 31.97 112 GLY A N 1
ATOM 719 C CA . GLY A 1 114 ? 15.526 -23.266 14.312 1.00 34.95 112 GLY A CA 1
ATOM 720 C C . GLY A 1 114 ? 16.295 -23.404 13.004 1.00 38.65 112 GLY A C 1
ATOM 721 O O . GLY A 1 114 ? 17.179 -24.254 12.860 1.00 37.15 112 GLY A O 1
ATOM 722 N N . TYR A 1 115 ? 15.953 -22.529 12.046 1.00 38.22 113 TYR A N 1
ATOM 723 C CA . TYR A 1 115 ? 16.725 -22.378 10.817 1.00 39.00 113 TYR A CA 1
ATOM 724 C C . TYR A 1 115 ? 17.864 -21.383 11.012 1.00 41.40 113 TYR A C 1
ATOM 725 O O . TYR A 1 115 ? 17.646 -20.256 11.468 1.00 41.61 113 TYR A O 1
ATOM 734 N N . TYR A 1 116 ? 19.071 -21.790 10.629 1.00 39.74 114 TYR A N 1
ATOM 735 C CA . TYR A 1 116 ? 20.235 -20.922 10.656 1.00 35.42 114 TYR A CA 1
ATOM 736 C C . TYR A 1 116 ? 20.452 -20.386 9.244 1.00 39.65 114 TYR A C 1
ATOM 737 O O . TYR A 1 116 ? 20.474 -21.156 8.286 1.00 38.52 114 TYR A O 1
ATOM 746 N N . ARG A 1 117 ? 20.664 -19.081 9.135 1.00 37.95 115 ARG A N 1
ATOM 747 C CA . ARG A 1 117 ? 20.634 -18.366 7.871 1.00 41.41 115 ARG A CA 1
ATOM 748 C C . ARG A 1 117 ? 21.751 -17.323 7.918 1.00 43.59 115 ARG A C 1
ATOM 749 O O . ARG A 1 117 ? 21.595 -16.287 8.573 1.00 42.01 115 ARG A O 1
ATOM 757 N N . ASP A 1 118 ? 22.873 -17.596 7.233 1.00 41.15 116 ASP A N 1
ATOM 758 C CA . ASP A 1 118 ? 23.980 -16.635 7.190 1.00 40.62 116 ASP A CA 1
ATOM 759 C C . ASP A 1 118 ? 23.534 -15.292 6.640 1.00 42.35 116 ASP A C 1
ATOM 760 O O . ASP A 1 118 ? 24.032 -14.246 7.061 1.00 46.83 116 ASP A O 1
ATOM 765 N N . GLU A 1 119 ? 22.636 -15.302 5.6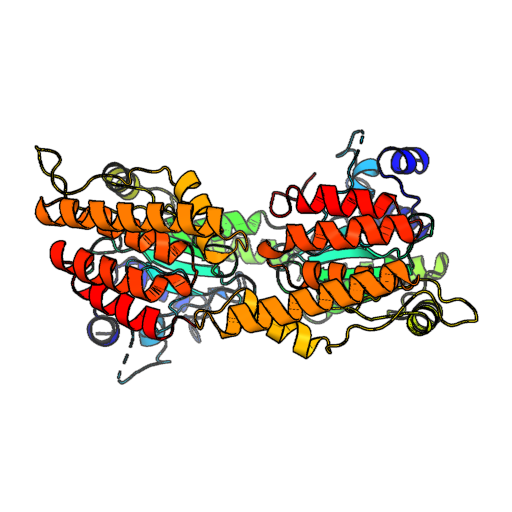59 1.00 45.49 117 GLU A N 1
ATOM 766 C CA . GLU A 1 119 ? 22.274 -14.113 4.916 1.00 45.27 117 GLU A CA 1
ATOM 767 C C . GLU A 1 119 ? 20.770 -13.893 4.975 1.00 43.27 117 GLU A C 1
ATOM 768 O O . GLU A 1 119 ? 20.004 -14.804 4.636 1.00 42.63 117 GLU A O 1
ATOM 774 N N . PRO A 1 120 ? 20.312 -12.716 5.413 1.00 45.68 118 PRO A N 1
ATOM 775 C CA . PRO A 1 120 ? 18.864 -12.488 5.556 1.00 44.78 118 PRO A CA 1
ATOM 776 C C . PRO A 1 120 ? 18.097 -12.788 4.288 1.00 49.59 118 PRO A C 1
ATOM 777 O O . PRO A 1 120 ? 16.987 -13.327 4.346 1.00 53.22 118 PRO A O 1
ATOM 781 N N . GLN A 1 121 ? 18.686 -12.471 3.138 1.00 49.72 119 GLN A N 1
ATOM 782 C CA . GLN A 1 121 ? 18.048 -12.667 1.846 1.00 53.46 119 GLN A CA 1
ATOM 783 C C . GLN A 1 121 ? 18.163 -14.098 1.321 1.00 52.10 119 GLN A C 1
ATOM 784 O O . GLN A 1 121 ? 17.420 -14.463 0.403 1.00 55.42 119 GLN A O 1
ATOM 790 N N . ALA A 1 122 ? 19.056 -14.913 1.876 1.00 48.67 120 ALA A N 1
ATOM 791 C CA . ALA A 1 122 ? 19.237 -16.280 1.419 1.00 46.73 120 ALA A CA 1
ATOM 792 C C . ALA A 1 122 ? 18.303 -17.212 2.178 1.00 41.84 120 ALA A C 1
ATOM 793 O O . ALA A 1 122 ? 17.721 -16.843 3.193 1.00 43.28 120 ALA A O 1
ATOM 795 N N . LEU A 1 123 ? 18.156 -18.436 1.669 1.00 44.72 121 LEU A N 1
ATOM 796 C CA . LEU A 1 123 ? 17.484 -19.486 2.432 1.00 45.96 121 LEU A CA 1
ATOM 797 C C . LEU A 1 123 ? 18.393 -20.015 3.546 1.00 44.08 121 LEU A C 1
ATOM 798 O O . LEU A 1 123 ? 19.605 -19.785 3.533 1.00 43.00 121 LEU A O 1
ATOM 803 N N . PRO A 1 124 ? 17.831 -20.717 4.534 1.00 39.46 122 PRO A N 1
ATOM 804 C CA . PRO A 1 124 ? 18.671 -21.267 5.601 1.00 41.69 122 PRO A CA 1
ATOM 805 C C . PRO A 1 124 ? 19.721 -22.212 5.041 1.00 46.58 122 PRO A C 1
ATOM 806 O O . PRO A 1 124 ? 19.551 -22.808 3.980 1.00 41.61 122 PRO A O 1
ATOM 810 N N . VAL A 1 125 ? 20.831 -22.333 5.757 1.00 40.76 123 VAL A N 1
ATOM 811 C CA . VAL A 1 125 ? 21.883 -23.240 5.322 1.00 36.43 123 VAL A CA 1
ATOM 812 C C . VAL A 1 125 ? 21.829 -24.560 6.074 1.00 38.42 123 VAL A C 1
ATOM 813 O O . VAL A 1 125 ? 22.351 -25.565 5.573 1.00 44.09 123 VAL A O 1
ATOM 817 N N . PHE A 1 126 ? 21.207 -24.595 7.252 1.00 40.20 124 PHE A N 1
ATOM 818 C CA . PHE A 1 126 ? 20.902 -25.839 7.946 1.00 38.89 124 PHE A CA 1
ATOM 819 C C . PHE A 1 126 ? 19.894 -25.568 9.060 1.00 37.04 124 PHE A C 1
ATOM 820 O O . PHE A 1 126 ? 19.512 -24.429 9.337 1.00 41.12 124 PHE A O 1
ATOM 828 N N . VAL A 1 127 ? 19.436 -26.637 9.634 1.00 34.83 125 VAL A N 1
ATOM 829 C CA . VAL A 1 127 ? 18.628 -26.639 10.842 1.00 39.28 125 VAL A CA 1
ATOM 830 C C . VAL A 1 127 ? 19.539 -26.937 12.029 1.00 37.82 125 VAL A C 1
ATOM 831 O O . VAL A 1 127 ? 20.398 -27.828 11.960 1.00 33.97 125 VAL A O 1
ATOM 835 N N . ALA A 1 128 ? 19.345 -26.212 13.128 1.00 35.48 126 ALA A N 1
ATOM 836 C CA . ALA A 1 128 ? 20.169 -26.430 14.309 1.00 34.80 126 ALA A CA 1
ATOM 837 C C . ALA A 1 128 ? 19.316 -26.437 15.571 1.00 36.72 126 ALA A C 1
ATOM 838 O O . ALA A 1 128 ? 18.248 -25.813 15.641 1.00 33.66 126 ALA A O 1
ATOM 840 N N . SER A 1 129 ? 19.801 -27.166 16.571 1.00 36.20 127 SER A N 1
ATOM 841 C CA . SER A 1 129 ? 19.192 -27.126 17.888 1.00 33.65 127 SER A CA 1
ATOM 842 C C . SER A 1 129 ? 20.086 -26.371 18.867 1.00 37.09 127 SER A C 1
ATOM 843 O O . SER A 1 129 ? 21.289 -26.176 18.647 1.00 36.28 127 SER A O 1
ATOM 846 N N . ASN A 1 130 ? 19.452 -25.903 19.942 1.00 36.84 128 ASN A N 1
ATOM 847 C CA . ASN A 1 130 ? 20.106 -25.253 21.067 1.00 36.21 128 ASN A CA 1
ATOM 848 C C . ASN A 1 130 ? 19.354 -25.633 22.327 1.00 38.84 128 ASN A C 1
ATOM 849 O O . ASN A 1 130 ? 18.116 -25.682 22.328 1.00 35.26 128 ASN A O 1
ATOM 854 N N . LYS A 1 131 ? 20.104 -25.881 23.393 1.00 38.98 129 LYS A N 1
ATOM 855 C CA . LYS A 1 131 ? 19.561 -25.978 24.748 1.00 39.53 129 LYS A CA 1
ATOM 856 C C . LYS A 1 131 ? 19.907 -24.663 25.439 1.00 36.01 129 LYS A C 1
ATOM 857 O O . LYS A 1 131 ? 20.974 -24.532 26.032 1.00 38.31 129 LYS A O 1
ATOM 863 N N . ALA A 1 132 ? 19.007 -23.669 25.334 1.00 33.35 130 ALA A N 1
ATOM 864 C CA . ALA A 1 132 ? 19.333 -22.308 25.767 1.00 34.04 130 ALA A CA 1
ATOM 865 C C . ALA A 1 132 ? 19.660 -22.205 27.269 1.00 43.86 130 ALA A C 1
ATOM 866 O O . ALA A 1 132 ? 20.399 -21.302 27.684 1.00 39.88 130 ALA A O 1
ATOM 868 N N . LYS A 1 133 ? 19.114 -23.082 28.102 1.00 39.29 131 LYS A N 1
ATOM 869 C CA . LYS A 1 133 ? 19.424 -23.021 29.525 1.00 42.57 131 LYS A CA 1
ATOM 870 C C . LYS A 1 133 ? 20.695 -23.775 29.865 1.00 45.39 131 LYS A C 1
ATOM 871 O O . LYS A 1 133 ? 21.131 -23.743 31.020 1.00 41.89 131 LYS A O 1
ATOM 877 N N . VAL A 1 134 ? 21.299 -24.446 28.890 1.00 40.22 132 VAL A N 1
ATOM 878 C CA . VAL A 1 134 ? 22.533 -25.184 29.101 1.00 39.17 132 VAL A CA 1
ATOM 879 C C . VAL A 1 134 ? 23.733 -24.406 28.594 1.00 42.83 132 VAL A C 1
ATOM 880 O O . VAL A 1 134 ? 24.704 -24.219 29.322 1.00 41.18 132 VAL A O 1
ATOM 884 N N . SER A 1 135 ? 23.666 -23.919 27.350 1.00 44.11 133 SER A N 1
ATOM 885 C CA . SER A 1 135 ? 24.849 -23.511 26.601 1.00 42.79 133 SER A CA 1
ATOM 886 C C . SER A 1 135 ? 24.441 -22.660 25.402 1.00 43.19 133 SER A C 1
ATOM 887 O O . SER A 1 135 ? 23.309 -22.735 24.922 1.00 41.65 133 SER A O 1
ATOM 890 N N . CYS A 1 136 ? 25.386 -21.848 24.922 1.00 39.52 134 CYS A N 1
ATOM 891 C CA . CYS A 1 136 ? 25.182 -21.095 23.693 1.00 40.62 134 CYS A CA 1
ATOM 892 C C . CYS A 1 136 ? 25.355 -21.945 22.439 1.00 38.58 134 CYS A C 1
ATOM 893 O O . CYS A 1 136 ? 25.088 -21.447 21.341 1.00 39.69 134 CYS A O 1
ATOM 896 N N . GLU A 1 137 ? 25.781 -23.201 22.572 1.00 36.27 135 GLU A N 1
ATOM 897 C CA . GLU A 1 137 ? 26.259 -23.965 21.424 1.00 40.91 135 GLU A CA 1
ATOM 898 C C . GLU A 1 137 ? 25.121 -24.524 20.564 1.00 41.75 135 GLU A C 1
ATOM 899 O O . GLU A 1 137 ? 24.073 -24.962 21.058 1.00 40.73 135 GLU A O 1
ATOM 905 N N . MET A 1 138 ? 25.354 -24.503 19.259 1.00 36.93 136 MET A N 1
ATOM 906 C CA . MET A 1 138 ? 24.386 -24.914 18.259 1.00 37.24 136 MET A CA 1
ATOM 907 C C . MET A 1 138 ? 24.761 -26.303 17.754 1.00 37.53 136 MET A C 1
ATOM 908 O O . MET A 1 138 ? 25.930 -26.561 17.478 1.00 43.47 136 MET A O 1
ATOM 913 N N . SER A 1 139 ? 23.789 -27.210 17.679 1.00 40.08 137 SER A N 1
ATOM 914 C CA . SER A 1 139 ? 24.009 -28.536 17.107 1.00 39.30 137 SER A CA 1
ATOM 915 C C . SER A 1 139 ? 23.297 -28.636 15.757 1.00 38.71 137 SER A C 1
ATOM 916 O O . SER A 1 139 ? 22.071 -28.488 15.684 1.00 40.75 137 SER A O 1
ATOM 919 N N . VAL A 1 140 ? 24.063 -28.867 14.693 1.00 36.23 138 VAL A N 1
ATOM 920 C CA . VAL A 1 140 ? 23.494 -29.043 13.351 1.00 39.95 138 VAL A CA 1
ATOM 921 C C . VAL A 1 140 ? 22.870 -30.433 13.234 1.00 35.17 138 VAL A C 1
ATOM 922 O O . VAL A 1 140 ? 23.534 -31.451 13.452 1.00 36.57 138 VAL A O 1
ATOM 926 N N . ILE A 1 141 ? 21.592 -30.473 12.883 1.00 34.02 139 ILE A N 1
ATOM 927 C CA . ILE A 1 141 ? 20.848 -31.719 12.741 1.00 37.23 139 ILE A CA 1
ATOM 928 C C . ILE A 1 141 ? 20.236 -31.845 11.341 1.00 38.41 139 ILE A C 1
ATOM 929 O O . ILE A 1 141 ? 19.173 -32.452 11.158 1.00 42.44 139 ILE A O 1
ATOM 934 N N . GLY A 1 142 ? 20.900 -31.281 10.344 1.00 43.86 140 GLY A N 1
ATOM 935 C CA . GLY A 1 142 ? 20.543 -31.486 8.949 1.00 42.42 140 GLY A CA 1
ATOM 936 C C . GLY A 1 142 ? 20.149 -30.197 8.253 1.00 40.45 140 GLY A C 1
ATOM 937 O O . GLY A 1 142 ? 20.141 -29.113 8.835 1.00 35.45 140 GLY A O 1
ATOM 938 N N . GLU A 1 143 ? 19.808 -30.344 6.970 1.00 38.60 141 GLU A N 1
ATOM 939 C CA . GLU A 1 143 ? 19.450 -29.213 6.130 1.00 35.29 141 GLU A CA 1
ATOM 940 C C . GLU A 1 143 ? 17.989 -28.827 6.238 1.00 35.44 141 GLU A C 1
ATOM 941 O O . GLU A 1 143 ? 17.618 -27.763 5.743 1.00 43.57 141 GLU A O 1
ATOM 947 N N . ASN A 1 144 ? 17.158 -29.648 6.869 1.00 39.12 142 ASN A N 1
ATOM 948 C CA . ASN A 1 144 ? 15.716 -29.496 6.734 1.00 42.47 142 ASN A CA 1
ATOM 949 C C . ASN A 1 144 ? 15.042 -30.121 7.949 1.00 40.73 142 ASN A C 1
ATOM 950 O O . ASN A 1 144 ? 15.641 -30.930 8.659 1.00 38.95 142 ASN A O 1
ATOM 955 N N . LEU A 1 145 ? 13.784 -29.742 8.182 1.00 41.66 143 LEU A N 1
ATOM 956 C CA . LEU A 1 145 ? 13.133 -30.176 9.417 1.00 40.94 143 LEU A CA 1
ATOM 957 C C . LEU A 1 145 ? 12.827 -31.663 9.427 1.00 40.12 143 LEU A C 1
ATOM 958 O O . LEU A 1 145 ? 12.582 -32.213 10.503 1.00 39.68 143 LEU A O 1
ATOM 963 N N . PHE A 1 146 ? 12.826 -32.344 8.271 1.00 39.57 144 PHE A N 1
ATOM 964 C CA . PHE A 1 146 ? 12.615 -33.783 8.342 1.00 41.53 144 PHE A CA 1
ATOM 965 C C . PHE A 1 146 ? 13.834 -34.469 8.950 1.00 41.08 144 PHE A C 1
ATOM 966 O O . PHE A 1 146 ? 13.695 -35.315 9.836 1.00 40.61 144 PHE A O 1
ATOM 974 N N . SER A 1 147 ? 15.040 -34.118 8.489 1.00 41.28 145 SER A N 1
ATOM 975 C CA . SER A 1 147 ? 16.234 -34.656 9.138 1.00 42.45 145 SER A CA 1
ATOM 976 C C . SER A 1 147 ? 16.326 -34.196 10.584 1.00 38.97 145 SER A C 1
ATOM 977 O O . SER A 1 147 ? 16.706 -34.973 11.463 1.00 38.57 145 SER A O 1
ATOM 980 N N . ALA A 1 148 ? 15.960 -32.943 10.846 1.00 39.83 146 ALA A N 1
ATOM 981 C CA . ALA A 1 148 ? 15.928 -32.452 12.219 1.00 42.33 146 ALA A CA 1
ATOM 982 C C . ALA A 1 148 ? 15.059 -33.341 13.102 1.00 43.36 146 ALA A C 1
ATOM 983 O O . ALA A 1 148 ? 15.515 -33.842 14.137 1.00 43.29 146 ALA A O 1
ATOM 985 N N . LEU A 1 149 ? 13.809 -33.577 12.691 1.00 38.66 147 LEU A N 1
ATOM 986 C CA . LEU A 1 149 ? 12.929 -34.406 13.499 1.00 41.86 147 LEU A CA 1
ATOM 987 C C . LEU A 1 149 ? 13.463 -35.823 13.601 1.00 45.73 147 LEU A C 1
ATOM 988 O O . LEU A 1 149 ? 13.335 -36.474 14.653 1.00 45.72 147 LEU A O 1
ATOM 993 N N . ASN A 1 150 ? 14.051 -36.316 12.507 1.00 42.69 148 ASN A N 1
ATOM 994 C CA . ASN A 1 150 ? 14.593 -37.667 12.479 1.00 45.99 148 ASN A CA 1
ATOM 995 C C . ASN A 1 150 ? 15.602 -37.881 13.594 1.00 42.61 148 ASN A C 1
ATOM 996 O O . ASN A 1 150 ? 15.667 -38.967 14.176 1.00 46.98 148 ASN A O 1
ATOM 1001 N N . THR A 1 151 ? 16.420 -36.867 13.883 1.00 42.64 149 THR A N 1
ATOM 1002 C CA . THR A 1 151 ? 17.385 -36.978 14.977 1.00 46.70 149 THR A CA 1
ATOM 1003 C C . THR A 1 151 ? 16.682 -37.076 16.328 1.00 49.68 149 THR A C 1
ATOM 1004 O O . THR A 1 151 ? 17.029 -37.922 17.162 1.00 50.59 149 THR A O 1
ATOM 1008 N N . CYS A 1 152 ? 15.682 -36.219 16.555 1.00 47.53 150 CYS A N 1
ATOM 1009 C CA . CYS A 1 152 ? 14.929 -36.254 17.808 1.00 50.82 150 CYS A CA 1
ATOM 1010 C C . CYS A 1 152 ? 14.236 -37.595 18.009 1.00 53.37 150 CYS A C 1
ATOM 1011 O O . CYS A 1 152 ? 14.110 -38.070 19.146 1.00 55.84 150 CYS A O 1
ATOM 1014 N N . ILE A 1 153 ? 13.738 -38.201 16.927 1.00 50.16 151 ILE A N 1
ATOM 1015 C CA . ILE A 1 153 ? 13.049 -39.476 17.076 1.00 48.53 151 ILE A CA 1
ATOM 1016 C C . ILE A 1 153 ? 14.036 -40.554 17.493 1.00 55.63 151 ILE A C 1
ATOM 1017 O O . ILE A 1 153 ? 13.740 -41.389 18.360 1.00 58.45 151 ILE A O 1
ATOM 1022 N N . THR A 1 154 ? 15.237 -40.533 16.911 1.00 52.47 152 THR A N 1
ATOM 1023 C CA . THR A 1 154 ? 16.263 -41.499 17.287 1.00 54.04 152 THR A CA 1
ATOM 1024 C C . THR A 1 154 ? 16.577 -41.431 18.781 1.00 59.36 152 THR A C 1
ATOM 1025 O O . THR A 1 154 ? 16.736 -42.466 19.441 1.00 62.25 152 THR A O 1
ATOM 1029 N N . GLU A 1 155 ? 16.640 -40.223 19.339 1.00 59.13 153 GLU A N 1
ATOM 1030 C CA . GLU A 1 155 ? 17.056 -40.079 20.728 1.00 56.95 153 GLU A CA 1
ATOM 1031 C C . GLU A 1 155 ? 15.940 -40.485 21.684 1.00 58.75 153 GLU A C 1
ATOM 1032 O O . GLU A 1 155 ? 16.172 -41.245 22.629 1.00 62.18 153 GLU A O 1
ATOM 1038 N N . ASN A 1 156 ? 14.713 -40.020 21.438 1.00 58.19 154 ASN A N 1
ATOM 1039 C CA . ASN A 1 156 ? 13.582 -40.454 22.257 1.00 62.58 154 ASN A CA 1
ATOM 1040 C C . ASN A 1 156 ? 13.450 -41.972 22.271 1.00 67.68 154 ASN A C 1
ATOM 1041 O O . ASN A 1 156 ? 13.149 -42.564 23.312 1.00 70.05 154 ASN A O 1
ATOM 1046 N N . LEU A 1 157 ? 13.659 -42.616 21.117 1.00 69.28 155 LEU A N 1
ATOM 1047 C CA . LEU A 1 157 ? 13.643 -44.074 21.046 1.00 64.18 155 LEU A CA 1
ATOM 1048 C C . LEU A 1 157 ? 14.835 -44.676 21.777 1.00 69.25 155 LEU A C 1
ATOM 1049 O O . LEU A 1 157 ? 14.706 -45.716 22.434 1.00 70.60 155 LEU A O 1
ATOM 1054 N N . LYS A 1 158 ? 16.008 -44.045 21.658 1.00 71.14 156 LYS A N 1
ATOM 1055 C CA . LYS A 1 158 ? 17.213 -44.554 22.309 1.00 73.63 156 LYS A CA 1
ATOM 1056 C C . LYS A 1 158 ? 17.026 -44.651 23.822 1.00 74.54 156 LYS A C 1
ATOM 1057 O O . LYS A 1 158 ? 17.041 -45.747 24.392 1.00 80.87 156 LYS A O 1
ATOM 1063 N N . LYS A 1 159 ? 16.822 -43.522 24.490 1.00 76.96 157 LYS A N 1
ATOM 1064 C CA . LYS A 1 159 ? 16.575 -43.564 25.928 1.00 76.07 157 LYS A CA 1
ATOM 1065 C C . LYS A 1 159 ? 15.079 -43.736 26.211 1.00 75.63 157 LYS A C 1
ATOM 1066 O O . LYS A 1 159 ? 14.377 -44.453 25.493 1.00 72.08 157 LYS A O 1
ATOM 1072 N N . GLN A 1 165 ? 3.753 -45.575 23.980 1.00 83.96 163 GLN A N 1
ATOM 1073 C CA . GLN A 1 165 ? 4.756 -44.527 23.803 1.00 85.57 163 GLN A CA 1
ATOM 1074 C C . GLN A 1 165 ? 5.671 -44.880 22.622 1.00 84.32 163 GLN A C 1
ATOM 1075 O O . GLN A 1 165 ? 5.430 -44.428 21.496 1.00 83.67 163 GLN A O 1
ATOM 1081 N N . GLN A 1 166 ? 6.696 -45.705 22.872 1.00 85.37 164 GLN A N 1
ATOM 1082 C CA . GLN A 1 166 ? 7.676 -46.008 21.830 1.00 83.32 164 GLN A CA 1
ATOM 1083 C C . GLN A 1 166 ? 7.054 -46.754 20.655 1.00 82.57 164 GLN A C 1
ATOM 1084 O O . GLN A 1 166 ? 7.488 -46.578 19.511 1.00 80.04 164 GLN A O 1
ATOM 1090 N N . SER A 1 167 ? 6.057 -47.603 20.914 1.00 83.05 165 SER A N 1
ATOM 1091 C CA . SER A 1 167 ? 5.392 -48.299 19.821 1.00 83.40 165 SER A CA 1
ATOM 1092 C C . SER A 1 167 ? 4.719 -47.310 18.879 1.00 83.02 165 SER A C 1
ATOM 1093 O O . SER A 1 167 ? 4.747 -47.485 17.655 1.00 83.07 165 SER A O 1
ATOM 1096 N N . SER A 1 168 ? 4.121 -46.256 19.429 1.00 83.42 166 SER A N 1
ATOM 1097 C CA . SER A 1 168 ? 3.544 -45.215 18.585 1.00 81.69 166 SER A CA 1
ATOM 1098 C C . SER A 1 168 ? 4.621 -44.372 17.905 1.00 79.52 166 SER A C 1
ATOM 1099 O O . SER A 1 168 ? 4.418 -43.898 16.780 1.00 79.03 166 SER A O 1
ATOM 1102 N N . LEU A 1 169 ? 5.770 -44.179 18.559 1.00 77.36 167 LEU A N 1
ATOM 1103 C CA . LEU A 1 169 ? 6.818 -43.344 17.977 1.00 74.85 167 LEU A CA 1
ATOM 1104 C C . LEU A 1 169 ? 7.461 -44.015 16.765 1.00 75.73 167 LEU A C 1
ATOM 1105 O O . LEU A 1 169 ? 7.757 -43.346 15.764 1.00 71.45 167 LEU A O 1
ATOM 1110 N N . LYS A 1 170 ? 7.664 -45.338 16.828 1.00 74.56 168 LYS A N 1
ATOM 1111 C CA . LYS A 1 170 ? 8.271 -46.058 15.712 1.00 72.38 168 LYS A CA 1
ATOM 1112 C C . LYS A 1 170 ? 7.454 -45.899 14.435 1.00 73.43 168 LYS A C 1
ATOM 1113 O O . LYS A 1 170 ? 8.013 -45.836 13.334 1.00 73.17 168 LYS A O 1
ATOM 1119 N N . LYS A 1 171 ? 6.130 -45.834 14.553 1.00 74.11 169 LYS A N 1
ATOM 1120 C CA . LYS A 1 171 ? 5.310 -45.691 13.357 1.00 76.46 169 LYS A CA 1
ATOM 1121 C C . LYS A 1 171 ? 5.335 -44.269 12.807 1.00 73.19 169 LYS A C 1
ATOM 1122 O O . LYS A 1 171 ? 5.073 -44.073 11.611 1.00 72.44 169 LYS A O 1
ATOM 1128 N N . MET A 1 172 ? 5.660 -43.276 13.640 1.00 70.39 170 MET A N 1
ATOM 1129 C CA . MET A 1 172 ? 5.951 -41.951 13.102 1.00 66.57 170 MET A CA 1
ATOM 1130 C C . MET A 1 172 ? 7.288 -41.933 12.378 1.00 61.11 170 MET A C 1
ATOM 1131 O O . MET A 1 172 ? 7.419 -41.317 11.313 1.00 64.56 170 MET A O 1
ATOM 1136 N N . GLN A 1 173 ? 8.301 -42.559 12.981 1.00 65.78 171 GLN A N 1
ATOM 1137 C CA . GLN A 1 173 ? 9.604 -42.706 12.347 1.00 59.11 171 GLN A CA 1
ATOM 1138 C C . GLN A 1 173 ? 9.443 -43.255 10.940 1.00 62.78 171 GLN A C 1
ATOM 1139 O O . GLN A 1 173 ? 10.041 -42.749 9.985 1.00 59.68 171 GLN A O 1
ATOM 1145 N N . THR A 1 174 ? 8.586 -44.264 10.794 1.00 62.11 172 THR A N 1
ATOM 1146 C CA . THR A 1 174 ? 8.369 -44.889 9.500 1.00 65.33 172 THR A CA 1
ATOM 1147 C C . THR A 1 174 ? 7.735 -43.926 8.509 1.00 61.48 172 THR A C 1
ATOM 1148 O O . THR A 1 174 ? 8.140 -43.878 7.342 1.00 65.35 172 THR A O 1
ATOM 1152 N N . SER A 1 175 ? 6.733 -43.159 8.938 1.00 61.68 173 SER A N 1
ATOM 1153 C CA . SER A 1 175 ? 6.079 -42.260 7.994 1.00 62.12 173 SER A CA 1
ATOM 1154 C C . SER A 1 175 ? 6.995 -41.110 7.623 1.00 64.22 173 SER A C 1
ATOM 1155 O O . SER A 1 175 ? 7.029 -40.685 6.461 1.00 65.66 173 SER A O 1
ATOM 1158 N N . LEU A 1 176 ? 7.749 -40.597 8.598 1.00 61.49 174 LEU A N 1
ATOM 1159 C CA . LEU A 1 176 ? 8.736 -39.564 8.307 1.00 62.83 174 LEU A CA 1
ATOM 1160 C C . LEU A 1 176 ? 9.699 -40.028 7.224 1.00 54.98 174 LEU A C 1
ATOM 1161 O O . LEU A 1 176 ? 9.914 -39.328 6.231 1.00 57.64 174 LEU A O 1
ATOM 1166 N N . ILE A 1 177 ? 10.256 -41.230 7.393 1.00 57.65 175 ILE A N 1
ATOM 1167 C CA . ILE A 1 177 ? 11.300 -41.730 6.499 1.00 60.89 175 ILE A CA 1
ATOM 1168 C C . ILE A 1 177 ? 10.766 -41.886 5.082 1.00 64.13 175 ILE A C 1
ATOM 1169 O O . ILE A 1 177 ? 11.435 -41.514 4.104 1.00 66.76 175 ILE A O 1
ATOM 1174 N N . THR A 1 178 ? 9.552 -42.432 4.945 1.00 63.66 176 THR A N 1
ATOM 1175 C CA . THR A 1 178 ? 8.970 -42.585 3.614 1.00 68.01 176 THR A CA 1
ATOM 1176 C C . THR A 1 178 ? 8.590 -41.229 3.023 1.00 64.88 176 THR A C 1
ATOM 1177 O O . THR A 1 178 ? 8.873 -40.958 1.850 1.00 61.21 176 THR A O 1
ATOM 1181 N N . LYS A 1 179 ? 7.984 -40.352 3.828 1.00 65.45 177 LYS A N 1
ATOM 1182 C CA . LYS A 1 179 ? 7.634 -39.022 3.334 1.00 64.72 177 LYS A CA 1
ATOM 1183 C C . LYS A 1 179 ? 8.874 -38.243 2.906 1.00 64.44 177 LYS A C 1
ATOM 1184 O O . LYS A 1 179 ? 8.880 -37.592 1.852 1.00 68.48 177 LYS A O 1
ATOM 1190 N N . ALA A 1 180 ? 9.940 -38.302 3.705 1.00 65.08 178 ALA A N 1
ATOM 1191 C CA . ALA A 1 180 ? 11.182 -37.652 3.310 1.00 59.70 178 ALA A CA 1
ATOM 1192 C C . ALA A 1 180 ? 11.736 -38.279 2.041 1.00 60.16 178 ALA A C 1
ATOM 1193 O O . ALA A 1 180 ? 12.324 -37.587 1.202 1.00 56.40 178 ALA A O 1
ATOM 1195 N N . LYS A 1 181 ? 11.583 -39.596 1.899 1.00 65.35 179 LYS A N 1
ATOM 1196 C CA . LYS A 1 181 ? 12.007 -40.258 0.670 1.00 63.01 179 LYS A CA 1
ATOM 1197 C C . LYS A 1 181 ? 11.261 -39.681 -0.523 1.00 62.93 179 LYS A C 1
ATOM 1198 O O . LYS A 1 181 ? 11.877 -39.232 -1.498 1.00 66.08 179 LYS A O 1
ATOM 1204 N N . GLU A 1 182 ? 9.927 -39.644 -0.434 1.00 62.41 180 GLU A N 1
ATOM 1205 C CA . GLU A 1 182 ? 9.090 -39.086 -1.492 1.00 62.42 180 GLU A CA 1
ATOM 1206 C C . GLU A 1 182 ? 9.599 -37.725 -1.930 1.00 65.38 180 GLU A C 1
ATOM 1207 O O . GLU A 1 182 ? 9.971 -37.514 -3.092 1.00 63.46 180 GLU A O 1
ATOM 1213 N N . LEU A 1 183 ? 9.620 -36.786 -0.993 1.00 64.24 181 LEU A N 1
ATOM 1214 C CA . LEU A 1 183 ? 9.982 -35.411 -1.279 1.00 60.60 181 LEU A CA 1
ATOM 1215 C C . LEU A 1 183 ? 11.480 -35.237 -1.458 1.00 56.43 181 LEU A C 1
ATOM 1216 O O . LEU A 1 183 ? 11.928 -34.121 -1.736 1.00 55.50 181 LEU A O 1
ATOM 1221 N N . GLN A 1 184 ? 12.248 -36.317 -1.307 1.00 57.88 182 GLN A N 1
ATOM 1222 C CA . GLN A 1 184 ? 13.709 -36.302 -1.415 1.00 58.51 182 GLN A CA 1
ATOM 1223 C C . GLN A 1 184 ? 14.326 -35.203 -0.550 1.00 60.95 182 GLN A C 1
ATOM 1224 O O . GLN A 1 184 ? 15.138 -34.390 -1.005 1.00 56.12 182 GLN A O 1
ATOM 1230 N N . TYR A 1 185 ? 13.911 -35.175 0.718 1.00 54.29 183 TYR A N 1
ATOM 1231 C CA . TYR A 1 185 ? 14.642 -34.449 1.747 1.00 52.52 183 TYR A CA 1
ATOM 1232 C C . TYR A 1 185 ? 15.649 -35.408 2.355 1.00 48.07 183 TYR A C 1
ATOM 1233 O O . TYR A 1 185 ? 15.272 -36.478 2.851 1.00 48.73 183 TYR A O 1
ATOM 1242 N N . SER A 1 186 ? 16.928 -35.056 2.261 1.00 42.60 184 SER A N 1
ATOM 1243 C CA . SER A 1 186 ? 17.933 -35.844 2.949 1.00 44.82 184 SER A CA 1
ATOM 1244 C C . SER A 1 186 ? 17.643 -35.867 4.442 1.00 49.64 184 SER A C 1
ATOM 1245 O O . SER A 1 186 ? 17.247 -34.855 5.032 1.00 46.08 184 SER A O 1
ATOM 1248 N N . LEU A 1 187 ? 17.819 -37.041 5.043 1.00 47.29 185 LEU A N 1
ATOM 1249 C CA . LEU A 1 187 ? 17.771 -37.200 6.487 1.00 49.68 185 LEU A CA 1
ATOM 1250 C C . LEU A 1 187 ? 19.154 -37.191 7.111 1.00 45.78 185 LEU A C 1
ATOM 1251 O O . LEU A 1 187 ? 19.282 -37.540 8.281 1.00 48.39 185 LEU A O 1
ATOM 1256 N N . ALA A 1 188 ? 20.185 -36.814 6.358 1.00 47.92 186 ALA A N 1
ATOM 1257 C CA . ALA A 1 188 ? 21.549 -36.796 6.881 1.00 44.73 186 ALA A CA 1
ATOM 1258 C C . ALA A 1 188 ? 21.765 -35.624 7.837 1.00 46.58 186 ALA A C 1
ATOM 1259 O O . ALA A 1 188 ? 21.270 -34.518 7.612 1.00 46.85 186 ALA A O 1
ATOM 1261 N N . THR A 1 189 ? 22.534 -35.873 8.899 1.00 44.35 187 THR A N 1
ATOM 1262 C CA . THR A 1 189 ? 22.806 -34.847 9.905 1.00 46.89 187 THR A CA 1
ATOM 1263 C C . THR A 1 189 ? 23.754 -33.780 9.376 1.00 46.25 187 THR A C 1
ATOM 1264 O O . THR A 1 189 ? 23.619 -32.596 9.712 1.00 44.01 187 THR A O 1
ATOM 1268 N N . THR A 1 190 ? 24.730 -34.192 8.568 1.00 52.04 188 THR A N 1
ATOM 1269 C CA . THR A 1 190 ? 25.612 -33.305 7.819 1.00 48.14 188 THR A CA 1
ATOM 1270 C C . THR A 1 190 ? 25.573 -33.765 6.372 1.00 48.86 188 THR A C 1
ATOM 1271 O O . THR A 1 190 ? 25.900 -34.920 6.091 1.00 51.07 188 THR A O 1
ATOM 1275 N N . THR A 1 191 ? 25.175 -32.886 5.467 1.00 51.23 189 THR A N 1
ATOM 1276 C CA . THR A 1 191 ? 25.104 -33.182 4.043 1.00 45.15 189 THR A CA 1
ATOM 1277 C C . THR A 1 191 ? 26.345 -32.669 3.327 1.00 45.33 189 THR A C 1
ATOM 1278 O O . THR A 1 191 ? 27.133 -31.904 3.888 1.00 41.94 189 THR A O 1
ATOM 1282 N N . PRO A 1 192 ? 26.562 -33.084 2.067 1.00 45.16 190 PRO A N 1
ATOM 1283 C CA . PRO A 1 192 ? 27.647 -32.467 1.288 1.00 39.08 190 PRO A CA 1
ATOM 1284 C C . PRO A 1 192 ? 27.542 -30.963 1.206 1.00 39.53 190 PRO A C 1
ATOM 1285 O O . PRO A 1 192 ? 28.571 -30.279 1.258 1.00 43.88 190 PRO A O 1
ATOM 1289 N N . ALA A 1 193 ? 26.334 -30.409 1.102 1.00 39.24 191 ALA A N 1
ATOM 1290 C CA . ALA A 1 193 ? 26.236 -28.949 1.070 1.00 42.72 191 ALA A CA 1
ATOM 1291 C C . ALA A 1 193 ? 26.593 -28.335 2.425 1.00 44.33 191 ALA A C 1
ATOM 1292 O O . ALA A 1 193 ? 27.219 -27.272 2.488 1.00 44.49 191 ALA A O 1
ATOM 1294 N N . ILE A 1 194 ? 26.225 -28.989 3.521 1.00 41.24 192 ILE A N 1
ATOM 1295 C CA . ILE A 1 194 ? 26.655 -28.485 4.824 1.00 43.68 192 ILE A CA 1
ATOM 1296 C C . ILE A 1 194 ? 28.175 -28.543 4.947 1.00 45.52 192 ILE A C 1
ATOM 1297 O O . ILE A 1 194 ? 28.808 -27.576 5.390 1.00 43.22 192 ILE A O 1
ATOM 1302 N N . LYS A 1 195 ? 28.790 -29.662 4.539 1.00 43.31 193 LYS A N 1
ATOM 1303 C CA . LYS A 1 195 ? 30.251 -29.741 4.555 1.00 39.89 193 LYS A CA 1
ATOM 1304 C C . LYS A 1 195 ? 30.870 -28.696 3.631 1.00 42.81 193 LYS A C 1
ATOM 1305 O O . LYS A 1 195 ? 31.912 -28.114 3.952 1.00 38.35 193 LYS A O 1
ATOM 1311 N N . ALA A 1 196 ? 30.243 -28.455 2.472 1.00 40.18 194 ALA A N 1
ATOM 1312 C CA . ALA A 1 196 ? 30.754 -27.441 1.553 1.00 42.46 194 ALA A CA 1
ATOM 1313 C C . ALA A 1 196 ? 30.732 -26.058 2.188 1.00 40.02 194 ALA A C 1
ATOM 1314 O O . ALA A 1 196 ? 31.690 -25.295 2.062 1.00 41.51 194 ALA A O 1
ATOM 1316 N N . ARG A 1 197 ? 29.655 -25.726 2.894 1.00 42.45 195 ARG A N 1
ATOM 1317 C CA . ARG A 1 197 ? 29.607 -24.436 3.575 1.00 40.03 195 ARG A CA 1
ATOM 1318 C C . ARG A 1 197 ? 30.642 -24.364 4.688 1.00 40.16 195 ARG A C 1
ATOM 1319 O O . ARG A 1 197 ? 31.248 -23.311 4.898 1.00 42.19 195 ARG A O 1
ATOM 1327 N N . ASN A 1 198 ? 30.927 -25.482 5.357 1.00 42.16 196 ASN A N 1
ATOM 1328 C CA . ASN A 1 198 ? 31.888 -25.414 6.444 1.00 44.04 196 ASN A CA 1
ATOM 1329 C C . ASN A 1 198 ? 33.289 -25.052 5.955 1.00 44.83 196 ASN A C 1
ATOM 1330 O O . ASN A 1 198 ? 34.087 -24.528 6.737 1.00 42.83 196 ASN A O 1
ATOM 1335 N N . LYS A 1 199 ? 33.592 -25.244 4.672 1.00 44.64 197 LYS A N 1
ATOM 1336 C CA . LYS A 1 199 ? 34.895 -24.840 4.149 1.00 44.55 197 LYS A CA 1
ATOM 1337 C C . LYS A 1 199 ? 34.967 -23.347 3.868 1.00 39.22 197 LYS A C 1
ATOM 1338 O O . LYS A 1 199 ? 36.064 -22.809 3.689 1.00 41.13 197 LYS A O 1
ATOM 1344 N N . LYS A 1 200 ? 33.823 -22.675 3.845 1.00 38.81 198 LYS A N 1
ATOM 1345 C CA . LYS A 1 200 ? 33.727 -21.233 3.691 1.00 36.65 198 LYS A CA 1
ATOM 1346 C C . LYS A 1 200 ? 33.564 -20.488 5.031 1.00 38.52 198 LYS A C 1
ATOM 1347 O O . LYS A 1 200 ? 33.558 -19.248 5.045 1.00 38.29 198 LYS A O 1
ATOM 1353 N N . VAL A 1 201 ? 33.425 -21.206 6.144 1.00 35.30 199 VAL A N 1
ATOM 1354 C CA . VAL A 1 201 ? 33.290 -20.571 7.457 1.00 35.21 199 VAL A CA 1
ATOM 1355 C C . VAL A 1 201 ? 34.579 -19.839 7.816 1.00 32.93 199 VAL A C 1
ATOM 1356 O O . VAL A 1 201 ? 35.675 -20.409 7.796 1.00 33.80 199 VAL A O 1
ATOM 1360 N N . ASN A 1 202 ? 34.441 -18.554 8.141 1.00 34.68 200 ASN A N 1
ATOM 1361 C CA . ASN A 1 202 ? 35.614 -17.738 8.544 1.00 33.29 200 ASN A CA 1
ATOM 1362 C C . ASN A 1 202 ? 35.996 -18.137 9.973 1.00 36.78 200 ASN A C 1
ATOM 1363 O O . ASN A 1 202 ? 37.195 -18.314 10.237 1.00 34.51 200 ASN A O 1
ATOM 1368 N N . SER A 1 203 ? 34.999 -18.240 10.857 1.00 35.22 201 SER A N 1
ATOM 1369 C CA . SER A 1 203 ? 35.222 -18.661 12.264 1.00 35.60 201 SER A CA 1
ATOM 1370 C C . SER A 1 203 ? 34.018 -19.471 12.761 1.00 39.67 201 SER A C 1
ATOM 1371 O O . SER A 1 203 ? 32.880 -19.095 12.433 1.00 34.69 201 SER A O 1
ATOM 1374 N N . LYS A 1 204 ? 34.269 -20.526 13.539 1.00 37.89 202 LYS A N 1
ATOM 1375 C CA . LYS A 1 204 ? 33.178 -21.368 14.098 1.00 40.26 202 LYS A CA 1
ATOM 1376 C C . LYS A 1 204 ? 32.334 -20.536 15.070 1.00 39.17 202 LYS A C 1
ATOM 1377 O O . LYS A 1 204 ? 31.102 -20.709 15.068 1.00 36.14 202 LYS A O 1
ATOM 1383 N N . THR A 1 205 ? 33.018 -19.716 15.883 1.00 44.32 203 THR A N 1
ATOM 1384 C CA . THR A 1 205 ? 32.502 -18.823 16.967 1.00 40.73 203 THR A CA 1
ATOM 1385 C C . THR A 1 205 ? 32.242 -19.637 18.243 1.00 36.80 203 THR A C 1
ATOM 1386 O O . THR A 1 205 ? 32.530 -20.845 18.252 1.00 37.83 203 THR A O 1
ATOM 1390 N N . LEU A 1 206 ? 31.726 -18.989 19.288 1.00 38.49 204 LEU A N 1
ATOM 1391 C CA . LEU A 1 206 ? 31.447 -19.709 20.558 1.00 34.44 204 LEU A CA 1
ATOM 1392 C C . LEU A 1 206 ? 30.259 -20.653 20.347 1.00 35.17 204 LEU A C 1
ATOM 1393 O O . LEU A 1 206 ? 30.256 -21.738 20.950 1.00 42.02 204 LEU A O 1
ATOM 1398 N N . HIS A 1 207 ? 29.297 -20.251 19.514 1.00 31.80 205 HIS A N 1
ATOM 1399 C CA . HIS A 1 207 ? 28.112 -21.107 19.212 1.00 38.20 205 HIS A CA 1
ATOM 1400 C C . HIS A 1 207 ? 28.462 -22.331 18.347 1.00 36.40 205 HIS A C 1
ATOM 1401 O O . HIS A 1 207 ? 27.619 -23.245 18.301 1.00 37.30 205 HIS A O 1
ATOM 1408 N N . LYS A 1 208 ? 29.601 -22.287 17.637 1.00 36.57 206 LYS A N 1
ATOM 1409 C CA . LYS A 1 208 ? 30.183 -23.374 16.791 1.00 39.35 206 LYS A CA 1
ATOM 1410 C C . LYS A 1 208 ? 29.394 -23.582 15.493 1.00 37.71 206 LYS A C 1
ATOM 1411 O O . LYS A 1 208 ? 29.685 -24.563 14.789 1.00 38.34 206 LYS A O 1
ATOM 1417 N N . ALA A 1 209 ? 28.461 -22.684 15.173 1.00 33.77 207 ALA A N 1
ATOM 1418 C CA . ALA A 1 209 ? 27.703 -22.818 13.934 1.00 35.19 207 ALA A CA 1
ATOM 1419 C C . ALA A 1 209 ? 28.320 -22.053 12.773 1.00 35.43 207 ALA A C 1
ATOM 1420 O O . ALA A 1 209 ? 27.934 -22.298 11.625 1.00 37.43 207 ALA A O 1
ATOM 1422 N N . GLY A 1 210 ? 29.246 -21.131 13.042 1.00 37.38 208 GLY A N 1
ATOM 1423 C CA . GLY A 1 210 ? 30.088 -20.497 12.034 1.00 32.30 208 GLY A CA 1
ATOM 1424 C C . GLY A 1 210 ? 29.496 -19.221 11.481 1.00 38.77 208 GLY A C 1
ATOM 1425 O O . GLY A 1 210 ? 28.280 -19.050 11.382 1.00 39.12 208 GLY A O 1
ATOM 1426 N N . ILE A 1 211 ? 30.383 -18.305 11.111 1.00 34.98 209 ILE A N 1
ATOM 1427 C CA . ILE A 1 211 ? 30.017 -17.166 10.289 1.00 34.46 209 ILE A CA 1
ATOM 1428 C C . ILE A 1 211 ? 30.574 -17.374 8.880 1.00 35.94 209 ILE A C 1
ATOM 1429 O O . ILE A 1 211 ? 31.597 -18.039 8.684 1.00 35.73 209 ILE A O 1
ATOM 1434 N N . VAL A 1 212 ? 29.904 -16.789 7.895 1.00 31.26 210 VAL A N 1
ATOM 1435 C CA . VAL A 1 212 ? 30.393 -16.787 6.510 1.00 36.66 210 VAL A CA 1
ATOM 1436 C C . VAL A 1 212 ? 30.288 -15.362 5.985 1.00 37.64 210 VAL A C 1
ATOM 1437 O O . VAL A 1 212 ? 29.185 -14.825 5.852 1.00 39.39 210 VAL A O 1
ATOM 1441 N N . VAL A 1 213 ? 31.431 -14.734 5.730 1.00 36.69 211 VAL A N 1
ATOM 1442 C CA . VAL A 1 213 ? 31.458 -13.394 5.151 1.00 38.33 211 VAL A CA 1
ATOM 1443 C C . VAL A 1 213 ? 32.364 -13.421 3.924 1.00 39.39 211 VAL A C 1
ATOM 1444 O O . VAL A 1 213 ? 33.243 -14.289 3.799 1.00 37.20 211 VAL A O 1
ATOM 1448 N N . PRO A 1 214 ? 32.164 -12.490 2.993 1.00 39.52 212 PRO A N 1
ATOM 1449 C CA . PRO A 1 214 ? 32.967 -12.508 1.761 1.00 42.64 212 PRO A CA 1
ATOM 1450 C C . PRO A 1 214 ? 34.437 -12.260 2.060 1.00 40.64 212 PRO A C 1
ATOM 1451 O O . PRO A 1 214 ? 34.797 -11.654 3.069 1.00 44.70 212 PRO A O 1
ATOM 1455 N N . VAL A 1 215 ? 35.280 -12.784 1.180 1.00 38.05 213 VAL A N 1
ATOM 1456 C CA . VAL A 1 215 ? 36.718 -12.546 1.158 1.00 38.26 213 VAL A CA 1
ATOM 1457 C C . VAL A 1 215 ? 37.103 -12.343 -0.309 1.00 38.34 213 VAL A C 1
ATOM 1458 O O . VAL A 1 215 ? 36.867 -13.229 -1.134 1.00 39.32 213 VAL A O 1
ATOM 1462 N N . ASN A 1 216 ? 37.652 -11.180 -0.649 1.00 37.80 214 ASN A N 1
ATOM 1463 C CA . ASN A 1 216 ? 37.962 -10.928 -2.051 1.00 41.65 214 ASN A CA 1
ATOM 1464 C C . ASN A 1 216 ? 39.354 -11.452 -2.378 1.00 43.48 214 ASN A C 1
ATOM 1465 O O . ASN A 1 216 ? 40.035 -12.064 -1.545 1.00 41.07 214 ASN A O 1
ATOM 1470 N N . ALA A 1 217 ? 39.782 -11.213 -3.619 1.00 43.62 215 ALA A N 1
ATOM 1471 C CA . ALA A 1 217 ? 41.013 -11.814 -4.129 1.00 44.04 215 ALA A CA 1
ATOM 1472 C C . ALA A 1 217 ? 42.243 -11.327 -3.394 1.00 41.36 215 ALA A C 1
ATOM 1473 O O . ALA A 1 217 ? 43.278 -12.009 -3.422 1.00 41.58 215 ALA A O 1
ATOM 1475 N N . MET A 1 218 ? 42.166 -10.160 -2.758 1.00 41.55 216 MET A N 1
ATOM 1476 C CA . MET A 1 218 ? 43.246 -9.697 -1.897 1.00 47.60 216 MET A CA 1
ATOM 1477 C C . MET A 1 218 ? 43.042 -10.087 -0.436 1.00 44.45 216 MET A C 1
ATOM 1478 O O . MET A 1 218 ? 43.716 -9.537 0.441 1.00 46.22 216 MET A O 1
ATOM 1483 N N . ASP A 1 219 ? 42.146 -11.031 -0.161 1.00 41.53 217 ASP A N 1
ATOM 1484 C CA . ASP A 1 219 ? 41.947 -11.595 1.175 1.00 45.15 217 ASP A CA 1
ATOM 1485 C C . ASP A 1 219 ? 41.352 -10.591 2.146 1.00 46.11 217 ASP A C 1
ATOM 1486 O O . ASP A 1 219 ? 41.509 -10.729 3.367 1.00 43.44 217 ASP A O 1
ATOM 1491 N N . VAL A 1 220 ? 40.673 -9.589 1.635 1.00 39.86 218 VAL A N 1
ATOM 1492 C CA . VAL A 1 220 ? 40.013 -8.599 2.463 1.00 40.99 218 VAL A CA 1
ATOM 1493 C C . VAL A 1 220 ? 38.588 -9.052 2.740 1.00 40.81 218 VAL A C 1
ATOM 1494 O O . VAL A 1 220 ? 37.913 -9.592 1.864 1.00 35.53 218 VAL A O 1
ATOM 1498 N N . GLY A 1 221 ? 38.148 -8.872 3.987 1.00 41.55 219 GLY A N 1
ATOM 1499 C CA . GLY A 1 221 ? 36.820 -9.261 4.389 1.00 39.58 219 GLY A CA 1
ATOM 1500 C C . GLY A 1 221 ? 36.772 -9.902 5.758 1.00 42.60 219 GLY A C 1
ATOM 1501 O O . GLY A 1 221 ? 35.748 -9.812 6.433 1.00 38.50 219 GLY A O 1
ATOM 1502 N N . TYR A 1 222 ? 37.866 -10.540 6.181 1.00 39.90 220 TYR A N 1
ATOM 1503 C CA . TYR A 1 222 ? 37.928 -11.210 7.472 1.00 38.50 220 TYR A CA 1
ATOM 1504 C C . TYR A 1 222 ? 39.366 -11.242 7.971 1.00 40.15 220 TYR A C 1
ATOM 1505 O O . TYR A 1 222 ? 40.312 -11.329 7.183 1.00 39.71 220 TYR A O 1
ATOM 1514 N N . ARG A 1 223 ? 39.521 -11.142 9.290 1.00 36.05 221 ARG A N 1
ATOM 1515 C CA . ARG A 1 223 ? 40.774 -11.445 9.968 1.00 36.25 221 ARG A CA 1
ATOM 1516 C C . ARG A 1 223 ? 40.417 -12.016 11.334 1.00 35.55 221 ARG A C 1
ATOM 1517 O O . ARG A 1 223 ? 39.374 -11.659 11.892 1.00 33.25 221 ARG A O 1
ATOM 1525 N N . PRO A 1 224 ? 41.253 -12.898 11.890 1.00 35.07 222 PRO A N 1
ATOM 1526 C CA . PRO A 1 224 ? 40.916 -13.608 13.134 1.00 34.69 222 PRO A CA 1
ATOM 1527 C C . PRO A 1 224 ? 41.011 -12.716 14.355 1.00 35.10 222 PRO A C 1
ATOM 1528 O O . PRO A 1 224 ? 41.670 -11.677 14.352 1.00 36.02 222 PRO A O 1
ATOM 1532 N N . LEU A 1 225 ? 40.385 -13.174 15.428 1.00 38.36 223 LEU A N 1
ATOM 1533 C CA . LEU A 1 225 ? 40.702 -12.628 16.740 1.00 38.94 223 LEU A CA 1
ATOM 1534 C C . LEU A 1 225 ? 42.147 -12.958 17.078 1.00 41.78 223 LEU A C 1
ATOM 1535 O O . LEU A 1 225 ? 42.659 -14.029 16.729 1.00 41.06 223 LEU A O 1
ATOM 1540 N N . THR A 1 226 ? 42.806 -12.021 17.746 1.00 42.27 224 THR A N 1
ATOM 1541 C CA . THR A 1 226 ? 44.159 -12.192 18.266 1.00 45.64 224 THR A CA 1
ATOM 1542 C C . THR A 1 226 ? 44.240 -13.096 19.500 1.00 47.25 224 THR A C 1
ATOM 1543 O O . THR A 1 226 ? 45.346 -13.349 19.984 1.00 43.30 224 THR A O 1
ATOM 1547 N N . VAL A 1 227 ? 43.120 -13.599 20.011 1.00 47.20 225 VAL A N 1
ATOM 1548 C CA . VAL A 1 227 ? 43.114 -14.614 21.059 1.00 42.87 225 VAL A CA 1
ATOM 1549 C C . VAL A 1 227 ? 42.336 -15.815 20.548 1.00 43.30 225 VAL A C 1
ATOM 1550 O O . VAL A 1 227 ? 41.442 -15.690 19.701 1.00 40.90 225 VAL A O 1
ATOM 1554 N N . THR A 1 228 ? 42.691 -16.987 21.058 1.00 39.09 226 THR A N 1
ATOM 1555 C CA . THR A 1 228 ? 41.879 -18.163 20.809 1.00 43.78 226 THR A CA 1
ATOM 1556 C C . THR A 1 228 ? 40.532 -18.032 21.519 1.00 47.03 226 THR A C 1
ATOM 1557 O O . THR A 1 228 ? 40.329 -17.174 22.385 1.00 42.29 226 THR A O 1
ATOM 1561 N N . ASP A 1 229 ? 39.607 -18.924 21.160 1.00 46.72 227 ASP A N 1
ATOM 1562 C CA . ASP A 1 229 ? 38.316 -18.925 21.831 1.00 43.15 227 ASP A CA 1
ATOM 1563 C C . ASP A 1 229 ? 38.474 -19.235 23.315 1.00 47.63 227 ASP A C 1
ATOM 1564 O O . ASP A 1 229 ? 37.779 -18.651 24.151 1.00 49.54 227 ASP A O 1
ATOM 1569 N N . ALA A 1 230 ? 39.398 -20.133 23.669 1.00 45.05 228 ALA A N 1
ATOM 1570 C CA . ALA A 1 230 ? 39.592 -20.459 25.078 1.00 50.39 228 ALA A CA 1
ATOM 1571 C C . ALA A 1 230 ? 40.184 -19.279 25.846 1.00 49.47 228 ALA A C 1
ATOM 1572 O O . ALA A 1 230 ? 39.750 -18.973 26.963 1.00 50.04 228 ALA A O 1
ATOM 1574 N N . GLU A 1 231 ? 41.177 -18.604 25.265 1.00 48.11 229 GLU A N 1
ATOM 1575 C CA . GLU A 1 231 ? 41.687 -17.380 25.870 1.00 47.66 229 GLU A CA 1
ATOM 1576 C C . GLU A 1 231 ? 40.597 -16.322 25.974 1.00 48.36 229 GLU A C 1
ATOM 1577 O O . GLU A 1 231 ? 40.545 -15.563 26.950 1.00 45.99 229 GLU A O 1
ATOM 1583 N N . LEU A 1 232 ? 39.713 -16.257 24.974 1.00 46.73 230 LEU A N 1
ATOM 1584 C CA . LEU A 1 232 ? 38.662 -15.243 24.991 1.00 45.44 230 LEU A CA 1
ATOM 1585 C C . LEU A 1 232 ? 37.713 -15.450 26.166 1.00 42.97 230 LEU A C 1
ATOM 1586 O O . LEU A 1 232 ? 37.331 -14.486 26.841 1.00 43.35 230 LEU A O 1
ATOM 1591 N N . LYS A 1 233 ? 37.294 -16.694 26.401 1.00 39.72 231 LYS A N 1
ATOM 1592 C CA . LYS A 1 233 ? 36.393 -16.970 27.516 1.00 47.91 231 LYS A CA 1
ATOM 1593 C C . LYS A 1 233 ? 37.075 -16.689 28.852 1.00 44.95 231 LYS A C 1
ATOM 1594 O O . LYS A 1 233 ? 36.518 -15.989 29.700 1.00 44.92 231 LYS A O 1
ATOM 1600 N N . LYS A 1 234 ? 38.302 -17.187 29.034 1.00 49.04 232 LYS A N 1
ATOM 1601 C CA . LYS A 1 234 ? 39.056 -16.881 30.247 1.00 47.33 232 LYS A CA 1
ATOM 1602 C C . LYS A 1 234 ? 39.120 -15.383 30.491 1.00 49.87 232 LYS A C 1
ATOM 1603 O O . LYS A 1 234 ? 38.943 -14.922 31.625 1.00 50.08 232 LYS A O 1
ATOM 1609 N N . MET A 1 235 ? 39.354 -14.607 29.429 1.00 45.16 233 MET A N 1
ATOM 1610 C CA . MET A 1 235 ? 39.342 -13.151 29.533 1.00 46.63 233 MET A CA 1
ATOM 1611 C C . MET A 1 235 ? 37.991 -12.637 30.026 1.00 52.34 233 MET A C 1
ATOM 1612 O O . MET A 1 235 ? 37.925 -11.810 30.948 1.00 53.18 233 MET A O 1
ATOM 1617 N N . LEU A 1 236 ? 36.898 -13.099 29.406 1.00 46.10 234 LEU A N 1
ATOM 1618 C CA . LEU A 1 236 ? 35.592 -12.517 29.701 1.00 44.86 234 LEU A CA 1
ATOM 1619 C C . LEU A 1 236 ? 35.064 -12.974 31.058 1.00 47.61 234 LEU A C 1
ATOM 1620 O O . LEU A 1 236 ? 34.347 -12.221 31.719 1.00 45.75 234 LEU A O 1
ATOM 1625 N N . LYS A 1 237 ? 35.386 -14.204 31.466 1.00 47.63 235 LYS A N 1
ATOM 1626 C CA . LYS A 1 237 ? 35.038 -14.687 32.796 1.00 52.36 235 LYS A CA 1
ATOM 1627 C C . LYS A 1 237 ? 35.738 -13.865 33.869 1.00 55.23 235 LYS A C 1
ATOM 1628 O O . LYS A 1 237 ? 35.125 -13.481 34.869 1.00 54.22 235 LYS A O 1
ATOM 1634 N N . THR A 1 238 ? 37.017 -13.553 33.649 1.00 55.32 236 THR A N 1
ATOM 1635 C CA . THR A 1 238 ? 37.742 -12.641 34.525 1.00 51.34 236 THR A CA 1
ATOM 1636 C C . THR A 1 238 ? 37.062 -11.277 34.608 1.00 53.47 236 THR A C 1
ATOM 1637 O O . THR A 1 238 ? 36.905 -10.721 35.699 1.00 56.45 236 THR A O 1
ATOM 1641 N N . ILE A 1 239 ? 36.652 -10.710 33.473 1.00 48.09 237 ILE A N 1
ATOM 1642 C CA . ILE A 1 239 ? 36.005 -9.400 33.534 1.00 51.48 237 ILE A CA 1
ATOM 1643 C C . ILE A 1 239 ? 34.742 -9.459 34.399 1.00 58.78 237 ILE A C 1
ATOM 1644 O O . ILE A 1 239 ? 34.430 -8.517 35.140 1.00 56.85 237 ILE A O 1
ATOM 1649 N N . THR A 1 240 ? 34.011 -10.568 34.341 1.00 55.41 238 THR A N 1
ATOM 1650 C CA . THR A 1 240 ? 32.681 -10.603 34.928 1.00 56.35 238 THR A CA 1
ATOM 1651 C C . THR A 1 240 ? 32.649 -11.284 36.287 1.00 61.57 238 THR A C 1
ATOM 1652 O O . THR A 1 240 ? 31.858 -10.885 37.149 1.00 62.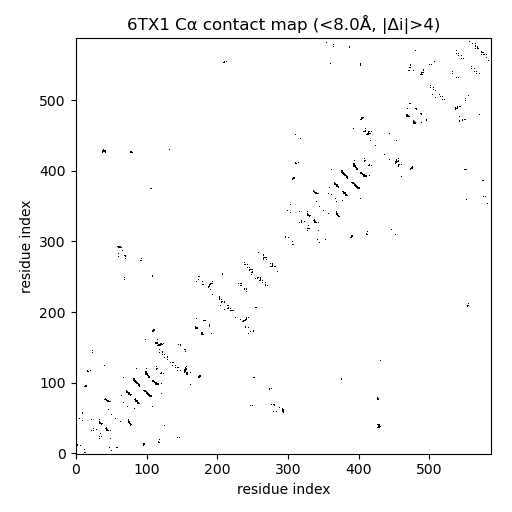71 238 THR A O 1
ATOM 1656 N N . GLU A 1 241 ? 33.492 -12.286 36.508 1.00 58.06 239 GLU A N 1
ATOM 1657 C CA . GLU A 1 241 ? 33.556 -12.980 37.787 1.00 61.39 239 GLU A CA 1
ATOM 1658 C C . GLU A 1 241 ? 34.967 -12.800 38.341 1.00 69.99 239 GLU A C 1
ATOM 1659 O O . GLU A 1 241 ? 35.766 -13.745 38.341 1.00 72.52 239 GLU A O 1
ATOM 1665 N N . SER A 1 242 ? 35.257 -11.628 38.898 1.00 69.09 240 SER A N 1
ATOM 1666 C CA . SER A 1 242 ? 36.552 -11.499 39.548 1.00 71.51 240 SER A CA 1
ATOM 1667 C C . SER A 1 242 ? 36.573 -10.331 40.507 1.00 67.02 240 SER A C 1
ATOM 1668 O O . SER A 1 242 ? 36.010 -9.260 40.249 1.00 67.29 240 SER A O 1
ATOM 1671 N N . GLU A 1 243 ? 37.270 -10.581 41.605 1.00 74.63 241 GLU A N 1
ATOM 1672 C CA . GLU A 1 243 ? 37.470 -9.706 42.741 1.00 72.72 241 GLU A CA 1
ATOM 1673 C C . GLU A 1 243 ? 38.863 -9.093 42.780 1.00 75.07 241 GLU A C 1
ATOM 1674 O O . GLU A 1 243 ? 39.063 -8.106 43.497 1.00 77.42 241 GLU A O 1
ATOM 1680 N N . ASN A 1 244 ? 39.809 -9.722 42.077 1.00 73.16 242 ASN A N 1
ATOM 1681 C CA . ASN A 1 244 ? 41.238 -9.303 42.081 1.00 72.69 242 ASN A CA 1
ATOM 1682 C C . ASN A 1 244 ? 41.392 -7.820 41.725 1.00 74.25 242 ASN A C 1
ATOM 1683 O O . ASN A 1 244 ? 42.428 -7.244 42.118 1.00 83.27 242 ASN A O 1
ATOM 1688 N N . LYS A 1 245 ? 40.459 -7.270 40.933 1.00 71.46 243 LYS A N 1
ATOM 1689 C CA . LYS A 1 245 ? 40.408 -5.851 40.454 1.00 72.79 243 LYS A CA 1
ATOM 1690 C C . LYS A 1 245 ? 41.482 -5.553 39.393 1.00 72.00 243 LYS A C 1
ATOM 1691 O O . LYS A 1 245 ? 41.093 -5.191 38.266 1.00 68.61 243 LYS A O 1
ATOM 1697 N N . SER A 1 246 ? 42.771 -5.705 39.722 1.00 70.75 244 SER A N 1
ATOM 1698 C CA . SER A 1 246 ? 43.868 -5.471 38.748 1.00 74.23 244 SER A CA 1
ATOM 1699 C C . SER A 1 246 ? 43.713 -6.469 37.597 1.00 68.33 244 SER A C 1
ATOM 1700 O O . SER A 1 246 ? 43.850 -6.055 36.430 1.00 66.75 244 SER A O 1
ATOM 1703 N N . ALA A 1 247 ? 43.396 -7.726 37.925 1.00 69.01 245 ALA A N 1
ATOM 1704 C CA . ALA A 1 247 ? 43.186 -8.770 36.897 1.00 68.76 245 ALA A CA 1
ATOM 1705 C C . ALA A 1 247 ? 41.990 -8.361 36.031 1.00 67.50 245 ALA A C 1
ATOM 1706 O O . ALA A 1 247 ? 42.083 -8.487 34.796 1.00 67.96 245 ALA A O 1
ATOM 1708 N N . LYS A 1 248 ? 40.925 -7.859 36.665 1.00 62.38 246 LYS A N 1
ATOM 1709 C CA . LYS A 1 248 ? 39.722 -7.400 35.923 1.00 63.22 246 LYS A CA 1
ATOM 1710 C C . LYS A 1 248 ? 40.123 -6.218 35.034 1.00 63.07 246 LYS A C 1
ATOM 1711 O O . LYS A 1 248 ? 39.715 -6.196 33.858 1.00 61.53 246 LYS A O 1
ATOM 1717 N N . ASP A 1 249 ? 40.922 -5.297 35.580 1.00 62.09 247 ASP A N 1
ATOM 1718 C CA . ASP A 1 249 ? 41.398 -4.112 34.818 1.00 66.59 247 ASP A CA 1
ATOM 1719 C C . ASP A 1 249 ? 42.273 -4.597 33.658 1.00 62.28 247 ASP A C 1
ATOM 1720 O O . ASP A 1 249 ? 42.121 -4.067 32.541 1.00 62.54 247 ASP A O 1
ATOM 1725 N N . LYS A 1 250 ? 43.123 -5.595 33.918 1.00 58.03 248 LYS A N 1
ATOM 1726 C CA . LYS A 1 250 ? 44.017 -6.162 32.873 1.00 62.85 248 LYS A CA 1
ATOM 1727 C C . LYS A 1 250 ? 43.152 -6.783 31.771 1.00 59.59 248 LYS A C 1
ATOM 1728 O O . LYS A 1 250 ? 43.330 -6.403 30.599 1.00 60.53 248 LYS A O 1
ATOM 1734 N N . ALA A 1 251 ? 42.247 -7.693 32.145 1.00 56.84 249 ALA A N 1
ATOM 1735 C CA . ALA A 1 251 ? 41.368 -8.337 31.178 1.00 56.34 249 ALA A CA 1
ATOM 1736 C C . ALA A 1 251 ? 40.476 -7.323 30.480 1.00 57.84 249 ALA A C 1
ATOM 1737 O O . ALA A 1 251 ? 40.226 -7.436 29.277 1.00 53.88 249 ALA A O 1
ATOM 1739 N N . SER A 1 252 ? 39.981 -6.325 31.212 1.00 55.15 250 SER A N 1
ATOM 1740 C CA . SER A 1 252 ? 39.227 -5.261 30.558 1.00 55.61 250 SER A CA 1
ATOM 1741 C C . SER A 1 252 ? 40.088 -4.501 29.565 1.00 56.17 250 SER A C 1
ATOM 1742 O O . SER A 1 252 ? 39.568 -3.919 28.606 1.00 56.52 250 SER A O 1
ATOM 1745 N N . ASP A 1 253 ? 41.401 -4.478 29.787 1.00 59.51 251 ASP A N 1
ATOM 1746 C CA . ASP A 1 253 ? 42.300 -3.805 28.861 1.00 57.37 251 ASP A CA 1
ATOM 1747 C C . ASP A 1 253 ? 42.600 -4.673 27.646 1.00 55.26 251 ASP A C 1
ATOM 1748 O O . ASP A 1 253 ? 42.709 -4.157 26.530 1.00 56.67 251 ASP A O 1
ATOM 1753 N N . GLU A 1 254 ? 42.758 -5.982 27.851 1.00 50.82 252 GLU A N 1
ATOM 1754 C CA . GLU A 1 254 ? 42.844 -6.904 26.728 1.00 52.56 252 GLU A CA 1
ATOM 1755 C C . GLU A 1 254 ? 41.616 -6.779 25.829 1.00 54.95 252 GLU A C 1
ATOM 1756 O O . GLU A 1 254 ? 41.733 -6.607 24.611 1.00 52.13 252 GLU A O 1
ATOM 1762 N N . LEU A 1 255 ? 40.427 -6.827 26.426 1.00 50.04 253 LEU A N 1
ATOM 1763 C CA . LEU A 1 255 ? 39.196 -6.689 25.661 1.00 52.88 253 LEU A CA 1
ATOM 1764 C C . LEU A 1 255 ? 39.148 -5.349 24.926 1.00 53.66 253 LEU A C 1
ATOM 1765 O O . LEU A 1 255 ? 38.743 -5.290 23.757 1.00 46.26 253 LEU A O 1
ATOM 1770 N N . GLN A 1 256 ? 39.586 -4.265 25.581 1.00 52.11 254 GLN A N 1
ATOM 1771 C CA . GLN A 1 256 ? 39.644 -2.978 24.891 1.00 54.99 254 GLN A CA 1
ATOM 1772 C C . GLN A 1 256 ? 40.657 -3.004 23.755 1.00 49.56 254 GLN A C 1
ATOM 1773 O O . GLN A 1 256 ? 40.472 -2.331 22.736 1.00 48.70 254 GLN A O 1
ATOM 1779 N N . GLU A 1 257 ? 41.748 -3.741 23.936 1.00 50.75 255 GLU A N 1
ATOM 1780 C CA . GLU A 1 257 ? 42.710 -3.915 22.862 1.00 51.65 255 GLU A CA 1
ATOM 1781 C C . GLU A 1 257 ? 42.090 -4.677 21.698 1.00 49.23 255 GLU A C 1
ATOM 1782 O O . GLU A 1 257 ? 42.340 -4.348 20.535 1.00 45.97 255 GLU A O 1
ATOM 1788 N N . LEU A 1 258 ? 41.294 -5.712 21.991 1.00 46.89 256 LEU A N 1
ATOM 1789 C CA . LEU A 1 258 ? 40.537 -6.361 20.928 1.00 47.21 256 LEU A CA 1
ATOM 1790 C C . LEU A 1 258 ? 39.639 -5.371 20.200 1.00 44.51 256 LEU A C 1
ATOM 1791 O O . LEU A 1 258 ? 39.575 -5.382 18.971 1.00 47.22 256 LEU A O 1
ATOM 1796 N N . LEU A 1 259 ? 38.935 -4.507 20.927 1.00 46.60 257 LEU A N 1
ATOM 1797 C CA . LEU A 1 259 ? 38.035 -3.584 20.240 1.00 45.86 257 LEU A CA 1
ATOM 1798 C C . LEU A 1 259 ? 38.794 -2.631 19.330 1.00 43.95 257 LEU A C 1
ATOM 1799 O O . LEU A 1 259 ? 38.256 -2.188 18.315 1.00 46.40 257 LEU A O 1
ATOM 1804 N N . THR A 1 260 ? 40.024 -2.276 19.699 1.00 47.63 258 THR A N 1
ATOM 1805 C CA . THR A 1 260 ? 40.857 -1.435 18.844 1.00 47.12 258 THR A CA 1
ATOM 1806 C C . THR A 1 260 ? 41.268 -2.177 17.585 1.00 44.22 258 THR A C 1
ATOM 1807 O O . THR A 1 260 ? 41.252 -1.607 16.491 1.00 43.33 258 THR A O 1
ATOM 1811 N N . PHE A 1 261 ? 41.643 -3.448 17.727 1.00 43.33 259 PHE A N 1
ATOM 1812 C CA . PHE A 1 261 ? 41.924 -4.285 16.565 1.00 46.26 259 PHE A CA 1
ATOM 1813 C C . PHE A 1 261 ? 40.710 -4.388 15.643 1.00 45.68 259 PHE A C 1
ATOM 1814 O O . PHE A 1 261 ? 40.830 -4.249 14.416 1.00 43.16 259 PHE A O 1
ATOM 1822 N N . VAL A 1 262 ? 39.526 -4.645 16.213 1.00 42.21 260 VAL A N 1
ATOM 1823 C CA . VAL A 1 262 ? 38.311 -4.614 15.400 1.00 42.86 260 VAL A CA 1
ATOM 1824 C C . VAL A 1 262 ? 38.187 -3.281 14.685 1.00 45.01 260 VAL A C 1
ATOM 1825 O O . VAL A 1 262 ? 37.748 -3.212 13.532 1.00 45.67 260 VAL A O 1
ATOM 1829 N N . GLN A 1 263 ? 38.578 -2.198 15.356 1.00 49.31 261 GLN A N 1
ATOM 1830 C CA . GLN A 1 263 ? 38.449 -0.880 14.752 1.00 46.86 261 GLN A CA 1
ATOM 1831 C C . GLN A 1 263 ? 39.316 -0.775 13.504 1.00 49.38 261 GLN A C 1
ATOM 1832 O O . GLN A 1 263 ? 38.854 -0.314 12.452 1.00 50.01 261 GLN A O 1
ATOM 1838 N N . PHE A 1 264 ? 40.573 -1.226 13.594 1.00 48.14 262 PHE A N 1
ATOM 1839 C CA . PHE A 1 264 ? 41.424 -1.233 12.408 1.00 47.81 262 PHE A CA 1
ATOM 1840 C C . PHE A 1 264 ? 40.850 -2.159 11.346 1.00 46.40 262 PHE A C 1
ATOM 1841 O O . PHE A 1 264 ? 40.822 -1.806 10.164 1.00 46.32 262 PHE A O 1
ATOM 1849 N N . ALA A 1 265 ? 40.337 -3.323 11.756 1.00 44.27 263 ALA A N 1
ATOM 1850 C CA . ALA A 1 265 ? 39.754 -4.246 10.789 1.00 43.06 263 ALA A CA 1
ATOM 1851 C C . ALA A 1 265 ? 38.644 -3.575 9.979 1.00 43.17 263 ALA A C 1
ATOM 1852 O O . ALA A 1 265 ? 38.651 -3.619 8.745 1.00 42.82 263 ALA A O 1
ATOM 1854 N N . ASN A 1 266 ? 37.691 -2.929 10.655 1.00 45.52 264 ASN A N 1
ATOM 1855 C CA . ASN A 1 266 ? 36.597 -2.292 9.929 1.00 45.37 264 ASN A CA 1
ATOM 1856 C C . ASN A 1 266 ? 37.121 -1.216 8.996 1.00 47.78 264 ASN A C 1
ATOM 1857 O O . ASN A 1 266 ? 36.648 -1.075 7.862 1.00 49.87 264 ASN A O 1
ATOM 1862 N N . ASP A 1 267 ? 38.103 -0.442 9.463 1.00 52.51 265 ASP A N 1
ATOM 1863 C CA . ASP A 1 267 ? 38.689 0.598 8.629 1.00 50.45 265 ASP A CA 1
ATOM 1864 C C . ASP A 1 267 ? 39.356 0.008 7.403 1.00 48.65 265 ASP A C 1
ATOM 1865 O O . ASP A 1 267 ? 39.480 0.685 6.379 1.00 50.08 265 ASP A O 1
ATOM 1870 N N . GLU A 1 268 ? 39.805 -1.239 7.494 1.00 47.48 266 GLU A N 1
ATOM 1871 C CA . GLU A 1 268 ? 40.563 -1.884 6.434 1.00 47.86 266 GLU A CA 1
ATOM 1872 C C . GLU A 1 268 ? 39.722 -2.891 5.656 1.00 45.67 266 GLU A C 1
ATOM 1873 O O . GLU A 1 268 ? 40.261 -3.627 4.818 1.00 45.45 266 GLU A O 1
ATOM 1879 N N . GLY A 1 269 ? 38.417 -2.953 5.927 1.00 46.09 267 GLY A N 1
ATOM 1880 C CA . GLY A 1 269 ? 37.514 -3.780 5.154 1.00 41.94 267 GLY A CA 1
ATOM 1881 C C . GLY A 1 269 ? 37.277 -5.187 5.667 1.00 42.36 267 GLY A C 1
ATOM 1882 O O . GLY A 1 269 ? 36.462 -5.915 5.067 1.00 39.71 267 GLY A O 1
ATOM 1883 N N . ASP A 1 270 ? 37.925 -5.595 6.764 1.00 43.49 268 ASP A N 1
ATOM 1884 C CA . ASP A 1 270 ? 37.795 -6.967 7.265 1.00 39.35 268 ASP A CA 1
ATOM 1885 C C . ASP A 1 270 ? 36.656 -7.083 8.281 1.00 38.86 268 ASP A C 1
ATOM 1886 O O . ASP A 1 270 ? 36.857 -7.429 9.443 1.00 41.80 268 ASP A O 1
ATOM 1891 N N . TYR A 1 271 ? 35.435 -6.844 7.799 1.00 42.89 269 TYR A N 1
ATOM 1892 C CA . TYR A 1 271 ? 34.278 -6.687 8.677 1.00 40.75 269 TYR A CA 1
ATOM 1893 C C . TYR A 1 271 ? 33.929 -7.961 9.434 1.00 42.92 269 TYR A C 1
ATOM 1894 O O . TYR A 1 271 ? 33.186 -7.897 10.421 1.00 38.75 269 TYR A O 1
ATOM 1903 N N . GLY A 1 272 ? 34.404 -9.117 8.973 1.00 40.24 270 GLY A N 1
ATOM 1904 C CA . GLY A 1 272 ? 34.122 -10.344 9.684 1.00 39.72 270 GLY A CA 1
ATOM 1905 C C . GLY A 1 272 ? 34.658 -10.376 11.104 1.00 38.84 270 GLY A C 1
ATOM 1906 O O . GLY A 1 272 ? 34.158 -11.147 11.920 1.00 35.46 270 GLY A O 1
ATOM 1907 N N . MET A 1 273 ? 35.698 -9.593 11.406 1.00 38.13 271 MET A N 1
ATOM 1908 C CA . MET A 1 273 ? 36.274 -9.652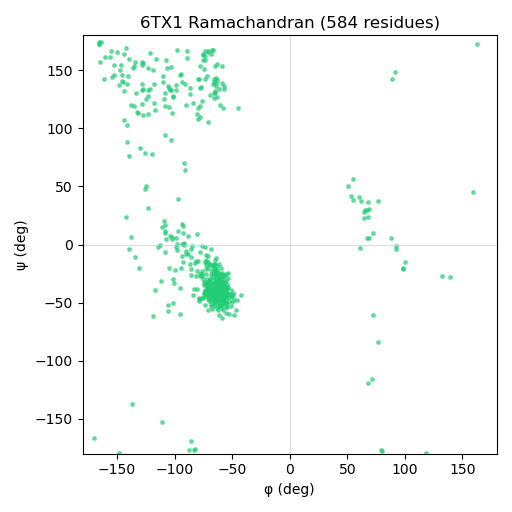 12.747 1.00 40.44 271 MET A CA 1
ATOM 1909 C C . MET A 1 273 ? 35.270 -9.141 13.779 1.00 38.39 271 MET A C 1
ATOM 1910 O O . MET A 1 273 ? 34.976 -9.821 14.762 1.00 37.19 271 MET A O 1
ATOM 1915 N N . GLY A 1 274 ? 34.694 -7.963 13.539 1.00 41.00 272 GLY A N 1
ATOM 1916 C CA . GLY A 1 274 ? 33.724 -7.425 14.480 1.00 45.20 272 GLY A CA 1
ATOM 1917 C C . GLY A 1 274 ? 32.517 -8.326 14.642 1.00 41.48 272 GLY A C 1
ATOM 1918 O O . GLY A 1 274 ? 31.982 -8.472 15.743 1.00 40.47 272 GLY A O 1
ATOM 1919 N N . LEU A 1 275 ? 32.090 -8.956 13.548 1.00 38.11 273 LEU A N 1
ATOM 1920 C CA . LEU A 1 275 ? 31.017 -9.943 13.600 1.00 37.37 273 LEU A CA 1
ATOM 1921 C C . LEU A 1 275 ? 31.376 -11.102 14.517 1.00 39.96 273 LEU A C 1
ATOM 1922 O O . LEU A 1 275 ? 30.557 -11.553 15.326 1.00 41.83 273 LEU A O 1
ATOM 1927 N N . GLU A 1 276 ? 32.593 -11.619 14.386 1.00 34.71 274 GLU A N 1
ATOM 1928 C CA . GLU A 1 276 ? 33.011 -12.713 15.241 1.00 34.53 274 GLU A CA 1
ATOM 1929 C C . GLU A 1 276 ? 33.036 -12.282 16.707 1.00 37.98 274 GLU A C 1
ATOM 1930 O O . GLU A 1 276 ? 32.528 -12.988 17.583 1.00 34.92 274 GLU A O 1
ATOM 1936 N N . LEU A 1 277 ? 33.663 -11.141 16.990 1.00 37.33 275 LEU A N 1
ATOM 1937 C CA . LEU A 1 277 ? 33.823 -10.718 18.374 1.00 37.52 275 LEU A CA 1
ATOM 1938 C C . LEU A 1 277 ? 32.470 -10.381 18.990 1.00 35.51 275 LEU A C 1
ATOM 1939 O O . LEU A 1 277 ? 32.152 -10.851 20.084 1.00 42.17 275 LEU A O 1
ATOM 1944 N N . GLY A 1 278 ? 31.633 -9.642 18.262 1.00 40.17 276 GLY A N 1
ATOM 1945 C CA . GLY A 1 278 ? 30.287 -9.371 18.733 1.00 41.20 276 GLY A CA 1
ATOM 1946 C C . GLY A 1 278 ? 29.505 -10.631 19.050 1.00 41.69 276 GLY A C 1
ATOM 1947 O O . GLY A 1 278 ? 28.952 -10.775 20.150 1.00 42.25 276 GLY A O 1
ATOM 1948 N N . LEU A 1 279 ? 29.432 -11.558 18.087 1.00 39.90 277 LEU A N 1
ATOM 1949 C CA . LEU A 1 279 ? 28.736 -12.817 18.333 1.00 38.08 277 LEU A CA 1
ATOM 1950 C C . LEU A 1 279 ? 29.347 -13.571 19.496 1.00 36.53 277 LEU A C 1
ATOM 1951 O O . LEU A 1 279 ? 28.636 -14.287 20.209 1.00 35.98 277 LEU A O 1
ATOM 1956 N N . ASP A 1 280 ? 30.662 -13.456 19.684 1.00 38.73 278 ASP A N 1
ATOM 1957 C CA . ASP A 1 280 ? 31.301 -14.171 20.779 1.00 37.70 278 ASP A CA 1
ATOM 1958 C C . ASP A 1 280 ? 30.886 -13.584 22.125 1.00 38.36 278 ASP A C 1
ATOM 1959 O O . ASP A 1 280 ? 30.667 -14.325 23.085 1.00 37.26 278 ASP A O 1
ATOM 1964 N N . LEU A 1 281 ? 30.801 -12.255 22.210 1.00 37.68 279 LEU A N 1
ATOM 1965 C CA . LEU A 1 281 ? 30.373 -11.611 23.443 1.00 40.74 279 LEU A CA 1
ATOM 1966 C C . LEU A 1 281 ? 28.910 -11.926 23.725 1.00 42.44 279 LEU A C 1
ATOM 1967 O O . LEU A 1 281 ? 28.519 -12.093 24.884 1.00 38.33 279 LEU A O 1
ATOM 1972 N N . PHE A 1 282 ? 28.096 -11.988 22.668 1.00 38.85 280 PHE A N 1
ATOM 1973 C CA . PHE A 1 282 ? 26.707 -12.417 22.778 1.00 39.03 280 PHE A CA 1
ATOM 1974 C C . PHE A 1 282 ? 26.625 -13.827 23.337 1.00 42.65 280 PHE A C 1
ATOM 1975 O O . PHE A 1 282 ? 25.819 -14.109 24.239 1.00 41.00 280 PHE A O 1
ATOM 1983 N N . CYS A 1 283 ? 27.466 -14.725 22.815 1.00 36.52 281 CYS A N 1
ATOM 1984 C CA . CYS A 1 283 ? 27.450 -16.117 23.247 1.00 36.46 281 CYS A CA 1
ATOM 1985 C C . CYS A 1 283 ? 27.946 -16.274 24.688 1.00 42.83 281 CYS A C 1
ATOM 1986 O O . CYS A 1 283 ? 27.505 -17.187 25.401 1.00 39.34 281 CYS A O 1
ATOM 1989 N N . PHE A 1 284 ? 28.891 -15.441 25.122 1.00 37.65 282 PHE A N 1
ATOM 1990 C CA . PHE A 1 284 ? 29.321 -15.562 26.505 1.00 42.98 282 PHE A CA 1
ATOM 1991 C C . PHE A 1 284 ? 28.144 -15.335 27.439 1.00 38.34 282 PHE A C 1
ATOM 1992 O O . PHE A 1 284 ? 27.977 -16.072 28.412 1.00 39.97 282 PHE A O 1
ATOM 2000 N N . GLY A 1 285 ? 27.274 -14.370 27.110 1.00 40.68 283 GLY A N 1
ATOM 2001 C CA . GLY A 1 285 ? 25.951 -14.264 27.703 1.00 45.02 283 GLY A CA 1
ATOM 2002 C C . GLY A 1 285 ? 25.826 -13.229 28.804 1.00 51.42 283 GLY A C 1
ATOM 2003 O O . GLY A 1 285 ? 24.698 -12.845 29.159 1.00 46.24 283 GLY A O 1
ATOM 2004 N N . SER A 1 286 ? 26.952 -12.762 29.331 1.00 43.40 284 SER A N 1
ATOM 2005 C CA . SER A 1 286 ? 26.969 -11.706 30.328 1.00 48.90 284 SER A CA 1
ATOM 2006 C C . SER A 1 286 ? 26.289 -10.445 29.810 1.00 45.94 284 SER A C 1
ATOM 2007 O O . SER A 1 286 ? 26.754 -9.824 28.854 1.00 48.21 284 SER A O 1
ATOM 2010 N N . LYS A 1 287 ? 25.194 -10.053 30.471 1.00 51.34 285 LYS A N 1
ATOM 2011 C CA . LYS A 1 287 ? 24.455 -8.852 30.085 1.00 49.72 285 LYS A CA 1
ATOM 2012 C C . LYS A 1 287 ? 25.305 -7.593 30.191 1.00 46.52 285 LYS A C 1
ATOM 2013 O O . LYS A 1 287 ? 24.950 -6.564 29.607 1.00 46.78 285 LYS A O 1
ATOM 2019 N N . GLN A 1 288 ? 26.426 -7.669 30.911 1.00 47.66 286 GLN A N 1
ATOM 2020 C CA . GLN A 1 288 ? 27.382 -6.568 30.989 1.00 50.33 286 GLN A CA 1
ATOM 2021 C C . GLN A 1 288 ? 27.911 -6.156 29.618 1.00 53.07 286 GLN A C 1
ATOM 2022 O O . GLN A 1 288 ? 28.293 -4.993 29.420 1.00 49.38 286 GLN A O 1
ATOM 2028 N N . PHE A 1 289 ? 27.929 -7.072 28.655 1.00 50.17 287 PHE A N 1
ATOM 2029 C CA . PHE A 1 289 ? 28.532 -6.766 27.367 1.00 47.62 287 PHE A CA 1
ATOM 2030 C C . PHE A 1 289 ? 27.546 -6.258 26.344 1.00 49.81 287 PHE A C 1
ATOM 2031 O O . PHE A 1 289 ? 27.958 -5.966 25.211 1.00 51.40 287 PHE A O 1
ATOM 2039 N N . HIS A 1 290 ? 26.265 -6.134 26.698 1.00 45.23 288 HIS A N 1
ATOM 2040 C CA . HIS A 1 290 ? 25.296 -5.749 25.680 1.00 49.90 288 HIS A CA 1
ATOM 2041 C C . HIS A 1 290 ? 25.693 -4.453 24.985 1.00 54.36 288 HIS A C 1
ATOM 2042 O O . HIS A 1 290 ? 25.461 -4.297 23.780 1.00 47.52 288 HIS A O 1
ATOM 2049 N N . ASN A 1 291 ? 26.317 -3.524 25.715 1.00 53.95 289 ASN A N 1
ATOM 2050 C CA . ASN A 1 291 ? 26.687 -2.252 25.106 1.00 55.97 289 ASN A CA 1
ATOM 2051 C C . ASN A 1 291 ? 27.817 -2.418 24.097 1.00 52.12 289 ASN A C 1
ATOM 2052 O O . ASN A 1 291 ? 27.797 -1.795 23.031 1.00 51.70 289 ASN A O 1
ATOM 2057 N N . THR A 1 292 ? 28.822 -3.230 24.427 1.00 52.65 290 THR A N 1
ATOM 2058 C CA . THR A 1 292 ? 29.890 -3.512 23.475 1.00 49.86 290 THR A CA 1
ATOM 2059 C C . THR A 1 292 ? 29.344 -4.230 22.245 1.00 52.23 290 THR A C 1
ATOM 2060 O O . THR A 1 292 ? 29.672 -3.870 21.104 1.00 49.79 290 THR A O 1
ATOM 2064 N N . ILE A 1 293 ? 28.482 -5.235 22.463 1.00 51.69 291 ILE A N 1
ATOM 2065 C CA . ILE A 1 293 ? 27.831 -5.942 21.363 1.00 47.87 291 ILE A CA 1
ATOM 2066 C C . ILE A 1 293 ? 27.140 -4.958 20.435 1.00 52.51 291 ILE A C 1
ATOM 2067 O O . ILE A 1 293 ? 27.212 -5.080 19.202 1.00 47.27 291 ILE A O 1
ATOM 2072 N N . LEU A 1 294 ? 26.460 -3.964 21.012 1.00 51.83 292 LEU A N 1
ATOM 2073 C CA . LEU A 1 294 ? 25.756 -2.967 20.218 1.00 50.83 292 LEU A CA 1
ATOM 2074 C C . LEU A 1 294 ? 26.693 -2.015 19.500 1.00 48.60 292 LEU A C 1
ATOM 2075 O O . LEU A 1 294 ? 26.239 -1.291 18.613 1.00 49.89 292 LEU A O 1
ATOM 2080 N N . GLN A 1 295 ? 27.967 -1.975 19.880 1.00 50.51 293 GLN A N 1
ATOM 2081 C CA . GLN A 1 295 ? 28.962 -1.281 19.074 1.00 50.94 293 GLN A CA 1
ATOM 2082 C C . GLN A 1 295 ? 29.443 -2.139 17.916 1.00 45.89 293 GLN A C 1
ATOM 2083 O O . GLN A 1 295 ? 29.861 -1.606 16.880 1.00 53.63 293 GLN A O 1
ATOM 2089 N N . LEU A 1 296 ? 29.386 -3.459 18.068 1.00 47.94 294 LEU A N 1
ATOM 2090 C CA . LEU A 1 296 ? 29.986 -4.385 17.116 1.00 44.50 294 LEU A CA 1
ATOM 2091 C C . LEU A 1 296 ? 28.982 -4.880 16.080 1.00 48.31 294 LEU A C 1
ATOM 2092 O O . LEU A 1 296 ? 29.165 -4.656 14.878 1.00 48.64 294 LEU A O 1
ATOM 2097 N N . LEU A 1 297 ? 27.910 -5.537 16.529 1.00 44.89 295 LEU A N 1
ATOM 2098 C CA . LEU A 1 297 ? 27.068 -6.298 15.614 1.00 39.91 295 LEU A CA 1
ATOM 2099 C C . LEU A 1 297 ? 26.180 -5.442 14.724 1.00 46.80 295 LEU A C 1
ATOM 2100 O O . LEU A 1 297 ? 26.069 -5.740 13.525 1.00 49.76 295 LEU A O 1
ATOM 2105 N N . PRO A 1 298 ? 25.533 -4.383 15.229 1.00 52.39 296 PRO A N 1
ATOM 2106 C CA . PRO A 1 298 ? 24.783 -3.527 14.298 1.00 50.84 296 PRO A CA 1
ATOM 2107 C C . PRO A 1 298 ? 25.668 -2.937 13.211 1.00 47.61 296 PRO A C 1
ATOM 2108 O O . PRO A 1 298 ? 25.280 -2.945 12.039 1.00 50.81 296 PRO A O 1
ATOM 2112 N N . LEU A 1 299 ? 26.865 -2.459 13.565 1.00 47.05 297 LEU A N 1
ATOM 2113 C CA . LEU A 1 299 ? 27.804 -1.972 12.560 1.00 44.33 297 LEU A CA 1
ATOM 2114 C C . LEU A 1 299 ? 28.208 -3.082 11.605 1.00 47.98 297 LEU A C 1
ATOM 2115 O O . LEU A 1 299 ? 28.196 -2.900 10.383 1.00 48.76 297 LEU A O 1
ATOM 2120 N N . ALA A 1 300 ? 28.571 -4.245 12.150 1.00 47.14 298 ALA A N 1
ATOM 2121 C CA . ALA A 1 300 ? 29.026 -5.347 11.311 1.00 46.94 298 ALA A CA 1
ATOM 2122 C C . ALA A 1 300 ? 27.965 -5.731 10.282 1.00 44.11 298 ALA A C 1
ATOM 2123 O O . ALA A 1 300 ? 28.262 -5.854 9.091 1.00 43.71 298 ALA A O 1
ATOM 2125 N N . TYR A 1 301 ? 26.713 -5.895 10.720 1.00 47.50 299 TYR A N 1
ATOM 2126 C CA . TYR A 1 301 ? 25.668 -6.348 9.807 1.00 46.28 299 TYR A CA 1
ATOM 2127 C C . TYR A 1 301 ? 25.383 -5.326 8.717 1.00 48.07 299 TYR A C 1
ATOM 2128 O O . TYR A 1 301 ? 25.103 -5.700 7.574 1.00 51.97 299 TYR A O 1
ATOM 2137 N N . GLN A 1 302 ? 25.430 -4.033 9.047 1.00 52.08 300 GLN A N 1
ATOM 2138 C CA . GLN A 1 302 ? 25.215 -3.005 8.030 1.00 48.02 300 GLN A CA 1
ATOM 2139 C C . GLN A 1 302 ? 26.368 -2.971 7.026 1.00 49.06 300 GLN A C 1
ATOM 2140 O O . GLN A 1 302 ? 26.136 -2.837 5.820 1.00 49.00 300 GLN A O 1
ATOM 2146 N N . LEU A 1 303 ? 27.614 -3.100 7.506 1.00 46.74 301 LEU A N 1
ATOM 2147 C CA . LEU A 1 303 ? 28.776 -3.130 6.618 1.00 46.37 301 LEU A CA 1
ATOM 2148 C C . LEU A 1 303 ? 28.766 -4.346 5.700 1.00 44.80 301 LEU A C 1
ATOM 2149 O O . LEU A 1 303 ? 29.359 -4.311 4.620 1.00 41.39 301 LEU A O 1
ATOM 2154 N N . LEU A 1 304 ? 28.115 -5.426 6.117 1.00 46.37 302 LEU A N 1
ATOM 2155 C CA . LEU A 1 304 ? 28.039 -6.659 5.351 1.00 44.38 302 LEU A CA 1
ATOM 2156 C C . LEU A 1 304 ? 26.820 -6.727 4.433 1.00 44.14 302 LEU A C 1
ATOM 2157 O O . LEU A 1 304 ? 26.634 -7.741 3.754 1.00 41.84 302 LEU A O 1
ATOM 2162 N N . GLY A 1 305 ? 25.974 -5.702 4.418 1.00 46.78 303 GLY A N 1
ATOM 2163 C CA . GLY A 1 305 ? 24.716 -5.791 3.698 1.00 48.76 303 GLY A CA 1
ATOM 2164 C C . GLY A 1 305 ? 23.743 -6.775 4.314 1.00 49.43 303 GLY A C 1
ATOM 2165 O O . GLY A 1 305 ? 23.017 -7.461 3.580 1.00 54.95 303 GLY A O 1
ATOM 2166 N N . ARG A 1 306 ? 23.705 -6.860 5.645 1.00 51.20 304 ARG A N 1
ATOM 2167 C CA . ARG A 1 306 ? 22.828 -7.768 6.392 1.00 49.43 304 ARG A CA 1
ATOM 2168 C C . ARG A 1 306 ? 22.002 -6.961 7.387 1.00 48.36 304 ARG A C 1
ATOM 2169 O O . ARG A 1 306 ? 21.924 -7.251 8.582 1.00 48.59 304 ARG A O 1
ATOM 2177 N N . GLU A 1 307 ? 21.380 -5.902 6.868 1.00 54.09 305 GLU A N 1
ATOM 2178 C CA . GLU A 1 307 ? 20.809 -4.868 7.722 1.00 55.48 305 GLU A CA 1
ATOM 2179 C C . GLU A 1 307 ? 19.734 -5.430 8.638 1.00 52.71 305 GLU A C 1
ATOM 2180 O O . GLU A 1 307 ? 19.650 -5.046 9.808 1.00 58.04 305 GLU A O 1
ATOM 2186 N N . LYS A 1 308 ? 18.923 -6.360 8.134 1.00 53.00 306 LYS A N 1
ATOM 2187 C CA . LYS A 1 308 ? 17.859 -6.942 8.947 1.00 54.32 306 LYS A CA 1
ATOM 2188 C C . LYS A 1 308 ? 18.403 -7.556 10.231 1.00 54.91 306 LYS A C 1
ATOM 2189 O O . LYS A 1 308 ? 17.724 -7.525 11.265 1.00 51.11 306 LYS A O 1
ATOM 2195 N N . TYR A 1 309 ? 19.634 -8.086 10.199 1.00 48.64 307 TYR A N 1
ATOM 2196 C CA . TYR A 1 309 ? 20.236 -8.660 11.400 1.00 47.13 307 TYR A CA 1
ATOM 2197 C C . TYR A 1 309 ? 20.727 -7.595 12.377 1.00 44.17 307 TYR A C 1
ATOM 2198 O O . TYR A 1 309 ? 20.830 -7.868 13.579 1.00 42.87 307 TYR A O 1
ATOM 2207 N N . ALA A 1 310 ? 21.042 -6.398 11.886 1.00 46.16 308 ALA A N 1
ATOM 2208 C CA . ALA A 1 310 ? 21.261 -5.276 12.783 1.00 49.73 308 ALA A CA 1
ATOM 2209 C C . ALA A 1 310 ? 19.979 -4.934 13.539 1.00 52.47 308 ALA A C 1
ATOM 2210 O O . ALA A 1 310 ? 20.026 -4.574 14.722 1.00 51.22 308 ALA A O 1
ATOM 2212 N N . LYS A 1 311 ? 18.821 -5.071 12.883 1.00 51.39 309 LYS A N 1
ATOM 2213 C CA . LYS A 1 311 ? 17.541 -4.851 13.557 1.00 51.84 309 LYS A CA 1
ATOM 2214 C C . LYS A 1 311 ? 17.325 -5.872 14.670 1.00 50.38 309 LYS A C 1
ATOM 2215 O O . LYS A 1 311 ? 16.982 -5.512 15.800 1.00 52.06 309 LYS A O 1
ATOM 2221 N N . ILE A 1 312 ? 17.541 -7.156 14.368 1.00 52.36 310 ILE A N 1
ATOM 2222 C CA . ILE A 1 312 ? 17.203 -8.218 15.311 1.00 52.02 310 ILE A CA 1
ATOM 2223 C C . ILE A 1 312 ? 18.082 -8.158 16.560 1.00 48.77 310 ILE A C 1
ATOM 2224 O O . ILE A 1 312 ? 17.590 -8.328 17.676 1.00 50.67 310 ILE A O 1
ATOM 2229 N N . ILE A 1 313 ? 19.388 -7.929 16.398 1.00 50.25 311 ILE A N 1
ATOM 2230 C CA . ILE A 1 313 ? 20.281 -7.887 17.557 1.00 47.30 311 ILE A CA 1
ATOM 2231 C C . ILE A 1 313 ? 19.930 -6.724 18.487 1.00 52.47 311 ILE A C 1
ATOM 2232 O O . ILE A 1 313 ? 20.056 -6.836 19.715 1.00 45.33 311 ILE A O 1
ATOM 2237 N N . GLN A 1 314 ? 19.504 -5.589 17.928 1.00 54.75 312 GLN A N 1
ATOM 2238 C CA . GLN A 1 314 ? 19.085 -4.472 18.768 1.00 53.80 312 GLN A CA 1
ATOM 2239 C C . GLN A 1 314 ? 17.799 -4.797 19.509 1.00 55.95 312 GLN A C 1
ATOM 2240 O O . GLN A 1 314 ? 17.739 -4.703 20.739 1.00 53.03 312 GLN A O 1
ATOM 2246 N N . GLU A 1 315 ? 16.771 -5.224 18.774 1.00 56.79 313 GLU A N 1
ATOM 2247 C CA . GLU A 1 315 ? 15.514 -5.608 19.402 1.00 56.67 313 GLU A CA 1
ATOM 2248 C C . GLU A 1 315 ? 15.721 -6.705 20.441 1.00 59.24 313 GLU A C 1
ATOM 2249 O O . GLU A 1 315 ? 15.102 -6.676 21.512 1.00 63.15 313 GLU A O 1
ATOM 2255 N N . HIS A 1 316 ? 16.608 -7.670 20.162 1.00 56.64 314 HIS A N 1
ATOM 2256 C CA . HIS A 1 316 ? 16.771 -8.795 21.082 1.00 52.48 314 HIS A CA 1
ATOM 2257 C C . HIS A 1 316 ? 17.408 -8.350 22.396 1.00 54.22 314 HIS A C 1
ATOM 2258 O O . HIS A 1 316 ? 16.939 -8.718 23.481 1.00 50.37 314 HIS A O 1
ATOM 2265 N N . LEU A 1 317 ? 18.482 -7.560 22.323 1.00 53.23 315 LEU A N 1
ATOM 2266 C CA . LEU A 1 317 ? 19.137 -7.126 23.549 1.00 54.74 315 LEU A CA 1
ATOM 2267 C C . LEU A 1 317 ? 18.330 -6.075 24.308 1.00 56.50 315 LEU A C 1
ATOM 2268 O O . LEU A 1 317 ? 18.576 -5.892 25.505 1.00 57.45 315 LEU A O 1
ATOM 2273 N N . GLU A 1 318 ? 17.403 -5.366 23.640 1.00 60.51 316 GLU A N 1
ATOM 2274 C CA . GLU A 1 318 ? 16.507 -4.440 24.337 1.00 61.80 316 GLU A CA 1
ATOM 2275 C C . GLU A 1 318 ? 15.860 -5.116 25.533 1.00 64.30 316 GLU A C 1
ATOM 2276 O O . GLU A 1 318 ? 15.885 -4.589 26.649 1.00 66.63 316 GLU A O 1
ATOM 2282 N N . ASN A 1 319 ? 15.297 -6.301 25.329 1.00 63.54 317 ASN A N 1
ATOM 2283 C CA . ASN A 1 319 ? 14.847 -7.102 26.459 1.00 71.14 317 ASN A CA 1
ATOM 2284 C C . ASN A 1 319 ? 15.112 -8.560 26.119 1.00 65.99 317 ASN A C 1
ATOM 2285 O O . ASN A 1 319 ? 14.416 -9.151 25.286 1.00 62.99 317 ASN A O 1
ATOM 2290 N N . ARG A 1 320 ? 16.122 -9.130 26.771 1.00 64.23 318 ARG A N 1
ATOM 2291 C CA . ARG A 1 320 ? 16.676 -10.416 26.388 1.00 58.81 318 ARG A CA 1
ATOM 2292 C C . ARG A 1 320 ? 16.189 -11.559 27.268 1.00 60.84 318 ARG A C 1
ATOM 2293 O O . ARG A 1 320 ? 16.074 -12.688 26.787 1.00 58.81 318 ARG A O 1
ATOM 2301 N N . ASP A 1 321 ? 15.877 -11.303 28.534 1.00 67.69 319 ASP A N 1
ATOM 2302 C CA . ASP A 1 321 ? 15.253 -12.294 29.405 1.00 73.39 319 ASP A CA 1
ATOM 2303 C C . ASP A 1 321 ? 13.810 -11.888 29.676 1.00 72.70 319 ASP A C 1
ATOM 2304 O O . ASP A 1 321 ? 13.551 -10.764 30.116 1.00 77.54 319 ASP A O 1
ATOM 2309 N N . ARG A 1 322 ? 12.876 -12.789 29.400 1.00 75.83 320 ARG A N 1
ATOM 2310 C CA . ARG A 1 322 ? 11.451 -12.454 29.417 1.00 76.60 320 ARG A CA 1
ATOM 2311 C C . ARG A 1 322 ? 10.656 -13.755 29.311 1.00 80.24 320 ARG A C 1
ATOM 2312 O O . ARG A 1 322 ? 11.195 -14.848 29.521 1.00 79.32 320 ARG A O 1
ATOM 2320 N N . GLU A 1 323 ? 9.354 -13.625 29.030 1.00 85.38 321 GLU A N 1
ATOM 2321 C CA . GLU A 1 323 ? 8.550 -14.699 28.444 1.00 79.65 321 GLU A CA 1
ATOM 2322 C C . GLU A 1 323 ? 8.722 -14.703 26.920 1.00 77.29 321 GLU A C 1
ATOM 2323 O O . GLU A 1 323 ? 8.412 -13.706 26.255 1.00 73.74 321 GLU A O 1
ATOM 2329 N N . LYS A 1 324 ? 9.175 -15.830 26.357 1.00 70.80 322 LYS A N 1
ATOM 2330 C CA . LYS A 1 324 ? 9.507 -15.901 24.932 1.00 68.89 322 LYS A CA 1
ATOM 2331 C C . LYS A 1 324 ? 8.287 -15.905 24.019 1.00 65.48 322 LYS A C 1
ATOM 2332 O O . LYS A 1 324 ? 8.429 -15.614 22.825 1.00 59.56 322 LYS A O 1
ATOM 2338 N N . LEU A 1 325 ? 7.097 -16.154 24.567 1.00 69.54 323 LEU A N 1
ATOM 2339 C CA . LEU A 1 325 ? 5.975 -16.730 23.835 1.00 64.85 323 LEU A CA 1
ATOM 2340 C C . LEU A 1 325 ? 5.383 -15.811 22.763 1.00 67.07 323 LEU A C 1
ATOM 2341 O O . LEU A 1 325 ? 4.488 -16.250 22.029 1.00 67.48 323 LEU A O 1
ATOM 2346 N N . SER A 1 326 ? 5.850 -14.572 22.625 1.00 65.39 324 SER A N 1
ATOM 2347 C CA . SER A 1 326 ? 5.354 -13.725 21.537 1.00 62.20 324 SER A CA 1
ATOM 2348 C C . SER A 1 326 ? 6.224 -12.496 21.305 1.00 66.45 324 SER A C 1
ATOM 2349 O O . SER A 1 326 ? 6.400 -12.054 20.161 1.00 69.20 324 SER A O 1
ATOM 2352 N N . SER B 1 23 ? 17.870 -40.591 66.501 1.00 69.52 21 SER B N 1
ATOM 2353 C CA . SER B 1 23 ? 19.310 -40.413 66.673 1.00 71.43 21 SER B CA 1
ATOM 2354 C C . SER B 1 23 ? 19.993 -40.035 65.352 1.00 70.10 21 SER B C 1
ATOM 2355 O O . SER B 1 23 ? 21.180 -39.709 65.327 1.00 68.56 21 SER B O 1
ATOM 2358 N N . ALA B 1 24 ? 19.249 -40.095 64.244 1.00 71.74 22 ALA B N 1
ATOM 2359 C CA . ALA B 1 24 ? 19.637 -39.291 63.089 1.00 68.05 22 ALA B CA 1
ATOM 2360 C C . ALA B 1 24 ? 19.525 -37.812 63.434 1.00 62.91 22 ALA B C 1
ATOM 2361 O O . ALA B 1 24 ? 20.351 -36.995 63.007 1.00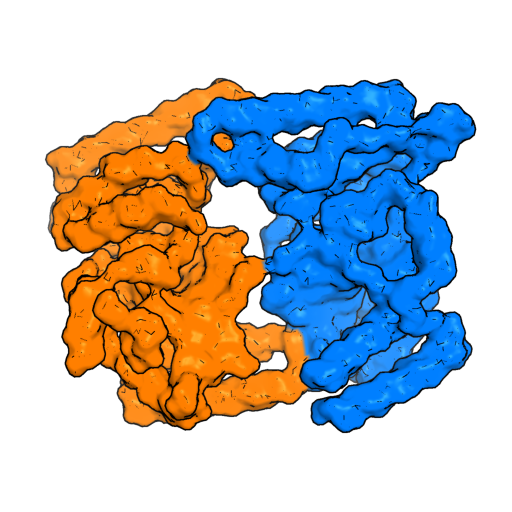 61.13 22 ALA B O 1
ATOM 2363 N N . ILE B 1 25 ? 18.503 -37.473 64.228 1.00 64.02 23 ILE B N 1
ATOM 2364 C CA . ILE B 1 25 ? 18.357 -36.155 64.843 1.00 59.55 23 ILE B CA 1
ATOM 2365 C C . ILE B 1 25 ? 19.642 -35.720 65.539 1.00 65.97 23 ILE B C 1
ATOM 2366 O O . ILE B 1 25 ? 20.059 -34.559 65.437 1.00 62.16 23 ILE B O 1
ATOM 2371 N N . LYS B 1 26 ? 20.295 -36.645 66.254 1.00 69.18 24 LYS B N 1
ATOM 2372 C CA . LYS B 1 26 ? 21.526 -36.305 66.959 1.00 68.22 24 LYS B CA 1
ATOM 2373 C C . LYS B 1 26 ? 22.641 -35.964 65.988 1.00 63.95 24 LYS B C 1
ATOM 2374 O O . LYS B 1 26 ? 23.369 -34.987 66.194 1.00 61.04 24 LYS B O 1
ATOM 2380 N N . LYS B 1 27 ? 22.789 -36.760 64.924 1.00 66.74 25 LYS B N 1
ATOM 2381 C CA . LYS B 1 27 ? 23.871 -36.526 63.972 1.00 68.74 25 LYS B CA 1
ATOM 2382 C C . LYS B 1 27 ? 23.639 -35.250 63.173 1.00 63.88 25 LYS B C 1
ATOM 2383 O O . LYS B 1 27 ? 24.605 -34.589 62.773 1.00 63.22 25 LYS B O 1
ATOM 2389 N N . ILE B 1 28 ? 22.374 -34.882 62.944 1.00 63.38 26 ILE B N 1
ATOM 2390 C CA . ILE B 1 28 ? 22.082 -33.640 62.232 1.00 60.24 26 ILE B CA 1
ATOM 2391 C C . ILE B 1 28 ? 22.370 -32.433 63.115 1.00 59.84 26 ILE B C 1
ATOM 2392 O O . ILE B 1 28 ? 22.932 -31.433 62.655 1.00 58.52 26 ILE B O 1
ATOM 2397 N N . LYS B 1 29 ? 22.021 -32.514 64.404 1.00 62.62 27 LYS B N 1
ATOM 2398 C CA . LYS B 1 29 ? 22.387 -31.439 65.326 1.00 63.30 27 LYS B CA 1
ATOM 2399 C C . LYS B 1 29 ? 23.900 -31.297 65.436 1.00 64.79 27 LYS B C 1
ATOM 2400 O O . LYS B 1 29 ? 24.407 -30.199 65.691 1.00 68.41 27 LYS B O 1
ATOM 2406 N N . GLU B 1 30 ? 24.638 -32.389 65.245 1.00 66.61 28 GLU B N 1
ATOM 2407 C CA . GLU B 1 30 ? 26.087 -32.329 65.386 1.00 68.56 28 GLU B CA 1
ATOM 2408 C C . GLU B 1 30 ? 26.762 -31.845 64.105 1.00 67.00 28 GLU B C 1
ATOM 2409 O O . GLU B 1 30 ? 27.662 -30.996 64.151 1.00 63.84 28 GLU B O 1
ATOM 2415 N N . MET B 1 31 ? 26.336 -32.347 62.949 1.00 67.64 29 MET B N 1
ATOM 2416 C CA . MET B 1 31 ? 27.002 -31.926 61.724 1.00 66.50 29 MET B CA 1
ATOM 2417 C C . MET B 1 31 ? 26.460 -30.598 61.220 1.00 66.04 29 MET B C 1
ATOM 2418 O O . MET B 1 31 ? 27.223 -29.764 60.717 1.00 68.95 29 MET B O 1
ATOM 2423 N N . PHE B 1 32 ? 25.154 -30.377 61.339 1.00 64.83 30 PHE B N 1
ATOM 2424 C CA . PHE B 1 32 ? 24.556 -29.180 60.768 1.00 66.88 30 PHE B CA 1
ATOM 2425 C C . PHE B 1 32 ? 24.035 -28.205 61.810 1.00 61.36 30 PHE B C 1
ATOM 2426 O O . PHE B 1 32 ? 23.512 -27.151 61.434 1.00 61.91 30 PHE B O 1
ATOM 2434 N N . ASP B 1 33 ? 24.150 -28.518 63.099 1.00 60.06 31 ASP B N 1
ATOM 2435 C CA . ASP B 1 33 ? 23.939 -27.515 64.140 1.00 55.83 31 ASP B CA 1
ATOM 2436 C C . ASP B 1 33 ? 22.507 -26.964 64.091 1.00 55.92 31 ASP B C 1
ATOM 2437 O O . ASP B 1 33 ? 22.268 -25.776 64.313 1.00 55.24 31 ASP B O 1
ATOM 2442 N N . ALA B 1 34 ? 21.542 -27.835 63.786 1.00 53.40 32 ALA B N 1
ATOM 2443 C CA . ALA B 1 34 ? 20.168 -27.410 63.562 1.00 52.01 32 ALA B CA 1
ATOM 2444 C C . ALA B 1 34 ? 19.202 -28.542 63.888 1.00 50.25 32 ALA B C 1
ATOM 2445 O O . ALA B 1 34 ? 19.555 -29.724 63.824 1.00 52.50 32 ALA B O 1
ATOM 2447 N N . VAL B 1 35 ? 17.968 -28.164 64.233 1.00 47.88 33 VAL B N 1
ATOM 2448 C CA . VAL B 1 35 ? 16.865 -29.105 64.409 1.00 47.60 33 VAL B CA 1
ATOM 2449 C C . VAL B 1 35 ? 15.964 -29.008 63.185 1.00 45.08 33 VAL B C 1
ATOM 2450 O O . VAL B 1 35 ? 15.595 -27.906 62.769 1.00 44.72 33 VAL B O 1
ATOM 2454 N N . MET B 1 36 ? 15.576 -30.175 62.616 1.00 43.96 34 MET B N 1
ATOM 2455 C CA . MET B 1 36 ? 14.755 -30.266 61.422 1.00 42.30 34 MET B CA 1
ATOM 2456 C C . MET B 1 36 ? 13.286 -30.442 61.787 1.00 43.76 34 MET B C 1
ATOM 2457 O O . MET B 1 36 ? 12.960 -31.092 62.786 1.00 42.70 34 MET B O 1
ATOM 2462 N N . PRO B 1 37 ? 12.376 -29.890 60.993 1.00 42.38 35 PRO B N 1
ATOM 2463 C CA . PRO B 1 37 ? 10.947 -30.040 61.292 1.00 40.88 35 PRO B CA 1
ATOM 2464 C C . PRO B 1 37 ? 10.465 -31.440 60.947 1.00 48.23 35 PRO B C 1
ATOM 2465 O O . PRO B 1 37 ? 11.113 -32.187 60.210 1.00 47.06 35 PRO B O 1
ATOM 2469 N N . GLU B 1 38 ? 9.290 -31.786 61.480 1.00 44.80 36 GLU B N 1
ATOM 2470 C CA . GLU B 1 38 ? 8.800 -33.146 61.292 1.00 46.12 36 GLU B CA 1
ATOM 2471 C C . GLU B 1 38 ? 8.660 -33.509 59.817 1.00 47.19 36 GLU B C 1
ATOM 2472 O O . GLU B 1 38 ? 8.977 -34.642 59.437 1.00 45.12 36 GLU B O 1
ATOM 2478 N N . ASP B 1 39 ? 8.207 -32.571 58.966 1.00 44.05 37 ASP B N 1
ATOM 2479 C CA . ASP B 1 39 ? 8.034 -32.925 57.557 1.00 44.93 37 ASP B CA 1
ATOM 2480 C C . ASP B 1 39 ? 9.346 -33.376 56.923 1.00 45.02 37 ASP B C 1
ATOM 2481 O O . ASP B 1 39 ? 9.329 -34.115 55.940 1.00 44.95 37 ASP B O 1
ATOM 2486 N N . PHE B 1 40 ? 10.482 -32.934 57.455 1.00 41.61 38 PHE B N 1
ATOM 2487 C CA . PHE B 1 40 ? 11.769 -33.413 56.961 1.00 42.25 38 PHE B CA 1
ATOM 2488 C C . PHE B 1 40 ? 11.887 -34.927 57.090 1.00 47.06 38 PHE B C 1
ATOM 2489 O O . PHE B 1 40 ? 12.176 -35.625 56.110 1.00 45.16 38 PHE B O 1
ATOM 2497 N N . TYR B 1 41 ? 11.675 -35.452 58.302 1.00 46.82 39 TYR B N 1
ATOM 2498 C CA . TYR B 1 41 ? 11.726 -36.892 58.507 1.00 43.23 39 TYR B CA 1
ATOM 2499 C C . TYR B 1 41 ? 10.588 -37.588 57.780 1.00 47.41 39 TYR B C 1
ATOM 2500 O O . TYR B 1 41 ? 10.791 -38.643 57.167 1.00 49.62 39 TYR B O 1
ATOM 2509 N N . ASP B 1 42 ? 9.395 -36.996 57.790 1.00 42.83 40 ASP B N 1
ATOM 2510 C CA . ASP B 1 42 ? 8.270 -37.661 57.153 1.00 45.06 40 ASP B CA 1
ATOM 2511 C C . ASP B 1 42 ? 8.419 -37.688 55.638 1.00 47.01 40 ASP B C 1
ATOM 2512 O O . ASP B 1 42 ? 7.945 -38.625 54.987 1.00 46.70 40 ASP B O 1
ATOM 2517 N N . PHE B 1 43 ? 9.071 -36.683 55.057 1.00 44.53 41 PHE B N 1
ATOM 2518 C CA . PHE B 1 43 ? 9.272 -36.704 53.618 1.00 42.17 41 PHE B CA 1
ATOM 2519 C C . PHE B 1 43 ? 10.278 -37.785 53.236 1.00 45.48 41 PHE B C 1
ATOM 2520 O O . PHE B 1 43 ? 10.180 -38.370 52.153 1.00 47.87 41 PHE B O 1
ATOM 2528 N N . TRP B 1 44 ? 11.243 -38.061 54.110 1.00 48.41 42 TRP B N 1
ATOM 2529 C CA . TRP B 1 44 ? 12.163 -39.172 53.891 1.00 51.08 42 TRP B CA 1
ATOM 2530 C C . TRP B 1 44 ? 11.415 -40.495 53.810 1.00 50.41 42 TRP B C 1
ATOM 2531 O O . TRP B 1 44 ? 11.596 -41.265 52.862 1.00 53.32 42 TRP B O 1
ATOM 2542 N N . ALA B 1 45 ? 10.580 -40.779 54.814 1.00 52.11 43 ALA B N 1
ATOM 2543 C CA . ALA B 1 45 ? 9.774 -42.000 54.811 1.00 51.02 43 ALA B CA 1
ATOM 2544 C C . ALA B 1 45 ? 8.940 -42.111 53.543 1.00 56.96 43 ALA B C 1
ATOM 2545 O O . ALA B 1 45 ? 8.819 -43.196 52.961 1.00 61.26 43 ALA B O 1
ATOM 2547 N N . PHE B 1 46 ? 8.354 -41.001 53.102 1.00 51.55 44 PHE B N 1
ATOM 2548 C CA . PHE B 1 46 ? 7.688 -40.993 51.813 1.00 55.13 44 PHE B CA 1
ATOM 2549 C C . PHE B 1 46 ? 8.619 -41.479 50.711 1.00 55.56 44 PHE B C 1
ATOM 2550 O O . PHE B 1 46 ? 8.226 -42.289 49.863 1.00 56.24 44 PHE B O 1
ATOM 2558 N N . CYS B 1 47 ? 9.871 -41.025 50.733 1.00 56.07 45 CYS B N 1
ATOM 2559 C CA . CYS B 1 47 ? 10.798 -41.380 49.669 1.00 56.20 45 CYS B CA 1
ATOM 2560 C C . CYS B 1 47 ? 11.291 -42.823 49.796 1.00 56.30 45 CYS B C 1
ATOM 2561 O O . CYS B 1 47 ? 11.592 -43.453 48.780 1.00 56.18 45 CYS B O 1
ATOM 2564 N N . GLU B 1 48 ? 11.367 -43.371 51.016 1.00 60.26 46 GLU B N 1
ATOM 2565 C CA . GLU B 1 48 ? 11.628 -44.805 51.164 1.00 57.87 46 GLU B CA 1
ATOM 2566 C C . GLU B 1 48 ? 10.505 -45.643 50.572 1.00 60.05 46 GLU B C 1
ATOM 2567 O O . GLU B 1 48 ? 10.747 -46.731 50.041 1.00 59.07 46 GLU B O 1
ATOM 2573 N N . GLU B 1 49 ? 9.263 -45.186 50.707 1.00 58.27 47 GLU B N 1
ATOM 2574 C CA . GLU B 1 49 ? 8.164 -45.946 50.131 1.00 60.80 47 GLU B CA 1
ATOM 2575 C C . GLU B 1 49 ? 8.273 -45.985 48.617 1.00 59.24 47 GLU B C 1
ATOM 2576 O O . GLU B 1 49 ? 7.980 -47.012 48.000 1.00 59.61 47 GLU B O 1
ATOM 2582 N N . LEU B 1 50 ? 8.737 -44.894 48.012 1.00 60.12 48 LEU B N 1
ATOM 2583 C CA . LEU B 1 50 ? 8.860 -44.805 46.563 1.00 54.73 48 LEU B CA 1
ATOM 2584 C C . LEU B 1 50 ? 10.023 -45.643 46.056 1.00 57.87 48 LEU B C 1
ATOM 2585 O O . LEU B 1 50 ? 9.874 -46.448 45.129 1.00 60.16 48 LEU B O 1
ATOM 2590 N N . ASN B 1 51 ? 11.193 -45.437 46.638 1.00 56.72 49 ASN B N 1
ATOM 2591 C CA . ASN B 1 51 ? 12.437 -46.025 46.157 1.00 60.20 49 ASN B CA 1
ATOM 2592 C C . ASN B 1 51 ? 13.219 -46.453 47.390 1.00 59.12 49 ASN B C 1
ATOM 2593 O O . ASN B 1 51 ? 14.178 -45.788 47.797 1.00 59.60 49 ASN B O 1
ATOM 2598 N N . PRO B 1 52 ? 12.824 -47.566 48.023 1.00 61.88 50 PRO B N 1
ATOM 2599 C CA . PRO B 1 52 ? 13.441 -47.942 49.307 1.00 58.53 50 PRO B CA 1
ATOM 2600 C C . PRO B 1 52 ? 14.918 -48.235 49.213 1.00 60.10 50 PRO B C 1
ATOM 2601 O O . PRO B 1 52 ? 15.616 -48.116 50.226 1.00 65.07 50 PRO B O 1
ATOM 2605 N N . LYS B 1 53 ? 15.428 -48.606 48.040 1.00 61.45 51 LYS B N 1
ATOM 2606 C CA . LYS B 1 53 ? 16.866 -48.806 47.913 1.00 63.92 51 LYS B CA 1
ATOM 2607 C C . LYS B 1 53 ? 17.608 -47.489 48.099 1.00 67.04 51 LYS B C 1
ATOM 2608 O O . LYS B 1 53 ? 18.510 -47.381 48.941 1.00 66.88 51 LYS B O 1
ATOM 2614 N N . ASN B 1 54 ? 17.216 -46.467 47.334 1.00 66.96 52 ASN B N 1
ATOM 2615 C CA . ASN B 1 54 ? 17.844 -45.145 47.357 1.00 63.95 52 ASN B CA 1
ATOM 2616 C C . ASN B 1 54 ? 16.756 -44.105 47.607 1.00 59.18 52 ASN B C 1
ATOM 2617 O O . ASN B 1 54 ? 16.275 -43.453 46.669 1.00 56.09 52 ASN B O 1
ATOM 2622 N N . PRO B 1 55 ? 16.328 -43.945 48.864 1.00 59.23 53 PRO B N 1
ATOM 2623 C CA . PRO B 1 55 ? 15.304 -42.932 49.180 1.00 56.75 53 PRO B CA 1
ATOM 2624 C C . PRO B 1 55 ? 15.622 -41.550 48.637 1.00 53.47 53 PRO B C 1
ATOM 2625 O O . PRO B 1 55 ? 14.726 -40.860 48.128 1.00 52.09 53 PRO B O 1
ATOM 2629 N N . GLU B 1 56 ? 16.890 -41.144 48.696 1.00 52.63 54 GLU B N 1
ATOM 2630 C CA . GLU B 1 56 ? 17.290 -39.833 48.213 1.00 50.46 54 GLU B CA 1
ATOM 2631 C C . GLU B 1 56 ? 17.098 -39.672 46.706 1.00 51.84 54 GLU B C 1
ATOM 2632 O O . GLU B 1 56 ? 17.157 -38.544 46.204 1.00 49.12 54 GLU B O 1
ATOM 2638 N N . ASP B 1 57 ? 16.861 -40.760 45.972 1.00 52.71 55 ASP B N 1
ATOM 2639 C CA . ASP B 1 57 ? 16.714 -40.713 44.522 1.00 49.87 55 ASP B CA 1
ATOM 2640 C C . ASP B 1 57 ? 15.287 -41.014 44.075 1.00 49.36 55 ASP B C 1
ATOM 2641 O O . ASP B 1 57 ? 15.054 -41.310 42.899 1.00 48.75 55 ASP B O 1
ATOM 2646 N N . ALA B 1 58 ? 14.327 -40.966 44.997 1.00 53.20 56 ALA B N 1
ATOM 2647 C CA . ALA B 1 58 ? 12.955 -41.315 44.650 1.00 51.49 56 ALA B CA 1
ATOM 2648 C C . ALA B 1 58 ? 12.360 -40.331 43.655 1.00 48.99 56 ALA B C 1
ATOM 2649 O O . ALA B 1 58 ? 11.452 -40.692 42.897 1.00 52.46 56 ALA B O 1
ATOM 2651 N N . LEU B 1 59 ? 12.851 -39.097 43.636 1.00 42.61 57 LEU B N 1
ATOM 2652 C CA . LEU B 1 59 ? 12.255 -38.072 42.801 1.00 48.63 57 LEU B CA 1
ATOM 2653 C C . LEU B 1 59 ? 13.016 -37.872 41.494 1.00 49.52 57 LEU B C 1
ATOM 2654 O O . LEU B 1 59 ? 12.594 -37.060 40.667 1.00 46.49 57 LEU B O 1
ATOM 2659 N N . MET B 1 60 ? 14.123 -38.599 41.297 1.00 51.32 58 MET B N 1
ATOM 2660 C CA . MET B 1 60 ? 15.007 -38.349 40.159 1.00 49.79 58 MET B CA 1
ATOM 2661 C C . MET B 1 60 ? 14.342 -38.667 38.836 1.00 47.55 58 MET B C 1
ATOM 2662 O O . MET B 1 60 ? 14.460 -37.893 37.882 1.00 46.54 58 MET B O 1
ATOM 2667 N N . ASP B 1 61 ? 13.661 -39.810 38.749 1.00 55.26 59 ASP B N 1
ATOM 2668 C CA . ASP B 1 61 ? 13.049 -40.215 37.489 1.00 53.36 59 ASP B CA 1
ATOM 2669 C C . ASP B 1 61 ? 12.004 -39.205 37.026 1.00 56.01 59 ASP B C 1
ATOM 2670 O O . ASP B 1 61 ? 12.029 -38.752 35.874 1.00 50.93 59 ASP B O 1
ATOM 2675 N N . THR B 1 62 ? 11.072 -38.834 37.907 1.00 49.85 60 THR B N 1
ATOM 2676 C CA . THR B 1 62 ? 9.972 -37.978 37.481 1.00 49.70 60 THR B CA 1
ATOM 2677 C C . THR B 1 62 ? 10.284 -36.491 37.555 1.00 48.62 60 THR B C 1
ATOM 2678 O O . THR B 1 62 ? 9.549 -35.701 36.958 1.00 45.81 60 THR B O 1
ATOM 2682 N N . MET B 1 63 ? 11.328 -36.078 38.284 1.00 47.20 61 MET B N 1
ATOM 2683 C CA . MET B 1 63 ? 11.569 -34.646 38.447 1.00 47.63 61 MET B CA 1
ATOM 2684 C C . MET B 1 63 ? 13.023 -34.212 38.385 1.00 48.69 61 MET B C 1
ATOM 2685 O O . MET B 1 63 ? 13.273 -33.005 38.428 1.00 40.84 61 MET B O 1
ATOM 2690 N N . GLY B 1 64 ? 13.982 -35.123 38.272 1.00 49.45 62 GLY B N 1
ATOM 2691 C CA . GLY B 1 64 ? 15.373 -34.722 38.282 1.00 46.57 62 GLY B CA 1
ATOM 2692 C C . GLY B 1 64 ? 15.834 -34.135 39.595 1.00 44.43 62 GLY B C 1
ATOM 2693 O O . GLY B 1 64 ? 16.713 -33.266 39.597 1.00 44.96 62 GLY B O 1
ATOM 2694 N N . LEU B 1 65 ? 15.227 -34.583 40.700 1.00 42.28 63 LEU B N 1
ATOM 2695 C CA . LEU B 1 65 ? 15.546 -34.047 42.053 1.00 44.55 63 LEU B CA 1
ATOM 2696 C C . LEU B 1 65 ? 16.102 -35.151 42.956 1.00 44.37 63 LEU B C 1
ATOM 2697 O O . LEU B 1 65 ? 15.551 -36.266 42.938 1.00 46.14 63 LEU B O 1
ATOM 2702 N N . GLN B 1 66 ? 17.137 -34.821 43.734 1.00 42.78 64 GLN B N 1
ATOM 2703 C CA . GLN B 1 66 ? 17.773 -35.772 44.683 1.00 48.33 64 GLN B CA 1
ATOM 2704 C C . GLN B 1 66 ? 17.838 -35.134 46.077 1.00 48.76 64 GLN B C 1
ATOM 2705 O O . GLN B 1 66 ? 18.271 -33.971 46.167 1.00 48.41 64 GLN B O 1
ATOM 2711 N N . LEU B 1 67 ? 17.450 -35.885 47.118 1.00 45.36 65 LEU B N 1
ATOM 2712 C CA . LEU B 1 67 ? 17.520 -35.395 48.525 1.00 52.30 65 LEU B CA 1
ATOM 2713 C C . LEU B 1 67 ? 18.971 -34.992 48.811 1.00 51.23 65 LEU B C 1
ATOM 2714 O O . LEU B 1 67 ? 19.876 -35.780 48.479 1.00 58.68 65 LEU B O 1
ATOM 2719 N N . VAL B 1 68 ? 19.174 -33.844 49.464 1.00 48.79 66 VAL B N 1
ATOM 2720 C CA . VAL B 1 68 ? 20.554 -33.297 49.628 1.00 52.52 66 VAL B CA 1
ATOM 2721 C C . VAL B 1 68 ? 20.733 -32.611 50.994 1.00 49.66 66 VAL B C 1
ATOM 2722 O O . VAL B 1 68 ? 19.711 -32.353 51.655 1.00 55.93 66 VAL B O 1
ATOM 2726 N N . GLY B 1 69 ? 21.986 -32.374 51.418 1.00 47.21 67 GLY B N 1
ATOM 2727 C CA . GLY B 1 69 ? 22.275 -31.697 52.700 1.00 49.30 67 GLY B CA 1
ATOM 2728 C C . GLY B 1 69 ? 21.972 -32.565 53.907 1.00 51.94 67 GLY B C 1
ATOM 2729 O O . GLY B 1 69 ? 22.626 -33.613 54.057 1.00 51.85 67 GLY B O 1
ATOM 2730 N N . PRO B 1 70 ? 21.001 -32.192 54.773 1.00 53.90 68 PRO B N 1
ATOM 2731 C CA . PRO B 1 70 ? 20.664 -32.961 55.985 1.00 53.34 68 PRO B CA 1
ATOM 2732 C C . PRO B 1 70 ? 20.257 -34.416 55.694 1.00 53.48 68 PRO B C 1
ATOM 2733 O O . PRO B 1 70 ? 20.560 -35.271 56.503 1.00 52.54 68 PRO B O 1
ATOM 2737 N N . TYR B 1 71 ? 19.602 -34.659 54.549 1.00 51.91 69 TYR B N 1
ATOM 2738 C CA . TYR B 1 71 ? 19.169 -36.006 54.081 1.00 51.67 69 TYR B CA 1
ATOM 2739 C C . TYR B 1 71 ? 20.366 -36.939 53.821 1.00 55.20 69 TYR B C 1
ATOM 2740 O O . TYR B 1 71 ? 20.164 -38.166 53.868 1.00 57.35 69 TYR B O 1
ATOM 2749 N N . ASP B 1 72 ? 21.553 -36.397 53.511 1.00 51.75 70 ASP B N 1
ATOM 2750 C CA . ASP B 1 72 ? 22.769 -37.219 53.265 1.00 61.70 70 ASP B CA 1
ATOM 2751 C C . ASP B 1 72 ? 23.075 -38.048 54.520 1.00 66.59 70 ASP B C 1
ATOM 2752 O O . ASP B 1 72 ? 23.421 -39.234 54.354 1.00 70.94 70 ASP B O 1
ATOM 2757 N N . VAL B 1 73 ? 22.945 -37.452 55.713 1.00 61.89 71 VAL B N 1
ATOM 2758 C CA . VAL B 1 73 ? 23.149 -38.185 57.000 1.00 63.85 71 VAL B CA 1
ATOM 2759 C C . VAL B 1 73 ? 22.290 -39.454 56.940 1.00 65.83 71 VAL B C 1
ATOM 2760 O O . VAL B 1 73 ? 22.837 -40.551 57.156 1.00 69.53 71 VAL B O 1
ATOM 2764 N N . LEU B 1 74 ? 20.997 -39.292 56.641 1.00 61.89 72 LEU B N 1
ATOM 2765 C CA . LEU B 1 74 ? 20.071 -40.445 56.471 1.00 65.00 72 LEU B CA 1
ATOM 2766 C C . LEU B 1 74 ? 20.595 -41.376 55.371 1.00 68.84 72 LEU B C 1
ATOM 2767 O O . LEU B 1 74 ? 20.540 -42.605 55.557 1.00 71.53 72 LEU B O 1
ATOM 2772 N N . THR B 1 75 ? 21.079 -40.793 54.271 1.00 66.56 73 THR B N 1
ATOM 2773 C CA . THR B 1 75 ? 21.621 -41.556 53.114 1.00 69.85 73 THR B CA 1
ATOM 2774 C C . THR B 1 75 ? 22.899 -42.299 53.518 1.00 73.57 73 THR B C 1
ATOM 2775 O O . THR B 1 75 ? 23.165 -43.369 52.940 1.00 74.55 73 THR B O 1
ATOM 2779 N N . GLY B 1 76 ? 23.685 -41.710 54.423 1.00 75.62 74 GLY B N 1
ATOM 2780 C CA . GLY B 1 76 ? 24.954 -42.315 54.871 1.00 71.35 74 GLY B CA 1
ATOM 2781 C C . GLY B 1 76 ? 26.112 -41.905 53.978 1.00 76.82 74 GLY B C 1
ATOM 2782 O O . GLY B 1 76 ? 27.232 -42.400 54.200 1.00 81.50 74 GLY B O 1
ATOM 2783 N N . LYS B 1 77 ? 25.861 -41.001 53.026 1.00 75.61 75 LYS B N 1
ATOM 2784 C CA . LYS B 1 77 ? 26.923 -40.532 52.096 1.00 74.89 75 LYS B CA 1
ATOM 2785 C C . LYS B 1 77 ? 28.032 -39.860 52.911 1.00 78.77 75 LYS B C 1
ATOM 2786 O O . LYS B 1 77 ? 29.213 -40.115 52.613 1.00 82.63 75 LYS B O 1
ATOM 2792 N N . LEU B 1 78 ? 27.666 -39.053 53.911 1.00 80.14 76 LEU B N 1
ATOM 2793 C CA . LEU B 1 78 ? 28.690 -38.385 54.758 1.00 83.00 76 LEU B CA 1
ATOM 2794 C C . LEU B 1 78 ? 28.465 -38.743 56.232 1.00 84.85 76 LEU B C 1
ATOM 2795 O O . LEU B 1 78 ? 27.330 -38.587 56.717 1.00 80.16 76 LEU B O 1
ATOM 2800 N N . ASP B 1 79 ? 29.516 -39.222 56.902 1.00 88.62 77 ASP B N 1
ATOM 2801 C CA . ASP B 1 79 ? 29.452 -39.561 58.349 1.00 88.64 77 ASP B CA 1
ATOM 2802 C C . ASP B 1 79 ? 30.820 -39.270 58.977 1.00 90.67 77 ASP B C 1
ATOM 2803 O O . ASP B 1 79 ? 31.818 -39.287 58.235 1.00 91.98 77 ASP B O 1
ATOM 2808 N N . GLY B 1 80 ? 30.854 -38.994 60.283 1.00 89.09 78 GLY B N 1
ATOM 2809 C CA . GLY B 1 80 ? 32.123 -38.690 60.971 1.00 87.00 78 GLY B CA 1
ATOM 2810 C C . GLY B 1 80 ? 32.862 -37.548 60.295 1.00 81.16 78 GLY B C 1
ATOM 2811 O O . GLY B 1 80 ? 33.972 -37.810 59.792 1.00 80.46 78 GLY B O 1
ATOM 2812 N N . TYR B 1 86 ? 29.201 -28.444 58.660 1.00 74.06 84 TYR B N 1
ATOM 2813 C CA . TYR B 1 86 ? 29.034 -28.756 57.216 1.00 63.70 84 TYR B CA 1
ATOM 2814 C C . TYR B 1 86 ? 28.008 -27.798 56.599 1.00 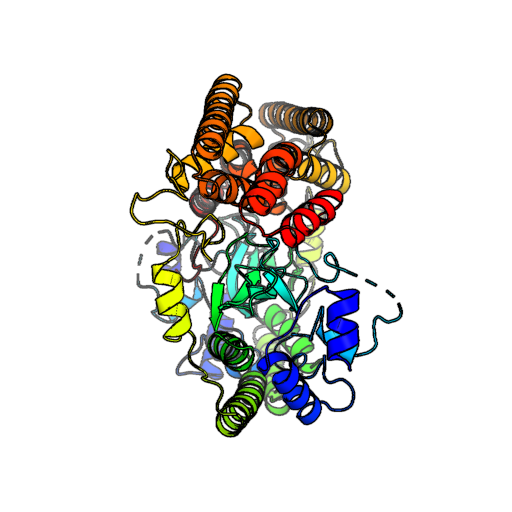69.18 84 TYR B C 1
ATOM 2815 O O . TYR B 1 86 ? 27.117 -28.251 55.857 1.00 63.52 84 TYR B O 1
ATOM 2824 N N . HIS B 1 87 ? 28.134 -26.507 56.921 1.00 66.64 85 HIS B N 1
ATOM 2825 C CA . HIS B 1 87 ? 27.233 -25.448 56.394 1.00 64.56 85 HIS B CA 1
ATOM 2826 C C . HIS B 1 87 ? 27.387 -25.358 54.872 1.00 65.08 85 HIS B C 1
ATOM 2827 O O . HIS B 1 87 ? 26.374 -25.148 54.184 1.00 70.00 85 HIS B O 1
ATOM 2834 N N . LEU B 1 88 ? 28.624 -25.501 54.387 1.00 63.07 86 LEU B N 1
ATOM 2835 C CA . LEU B 1 88 ? 28.978 -25.419 52.942 1.00 65.05 86 LEU B CA 1
ATOM 2836 C C . LEU B 1 88 ? 28.414 -26.599 52.142 1.00 58.86 86 LEU B C 1
ATOM 2837 O O . LEU B 1 88 ? 28.306 -26.461 50.913 1.00 61.65 86 LEU B O 1
ATOM 2842 N N . HIS B 1 89 ? 28.125 -27.729 52.791 1.00 67.50 87 HIS B N 1
ATOM 2843 C CA . HIS B 1 89 ? 27.633 -28.907 52.032 1.00 66.93 87 HIS B CA 1
ATOM 2844 C C . HIS B 1 89 ? 26.324 -28.537 51.329 1.00 62.72 87 HIS B C 1
ATOM 2845 O O . HIS B 1 89 ? 25.350 -28.192 52.017 1.00 63.71 87 HIS B O 1
ATOM 2852 N N . TRP B 1 90 ? 26.324 -28.642 49.996 1.00 59.43 88 TRP B N 1
ATOM 2853 C CA . TRP B 1 90 ? 25.171 -28.316 49.109 1.00 56.61 88 TRP B CA 1
ATOM 2854 C C . TRP B 1 90 ? 24.647 -26.890 49.336 1.00 48.41 88 TRP B C 1
ATOM 2855 O O . TRP B 1 90 ? 23.422 -26.698 49.270 1.00 46.17 88 TRP B O 1
ATOM 2866 N N . ARG B 1 91 ? 25.543 -25.931 49.576 1.00 44.73 89 ARG B N 1
ATOM 2867 C CA . ARG B 1 91 ? 25.137 -24.515 49.764 1.00 47.83 89 ARG B CA 1
ATOM 2868 C C . ARG B 1 91 ? 25.447 -23.799 48.451 1.00 44.82 89 ARG B C 1
ATOM 2869 O O . ARG B 1 91 ? 26.639 -23.672 48.123 1.00 44.80 89 ARG B O 1
ATOM 2877 N N . TYR B 1 92 ? 24.416 -23.343 47.738 1.00 42.00 90 TYR B N 1
ATOM 2878 C CA . TYR B 1 92 ? 24.662 -22.734 46.443 1.00 40.80 90 TYR B CA 1
ATOM 2879 C C . TYR B 1 92 ? 25.051 -21.265 46.576 1.00 43.24 90 TYR B C 1
ATOM 2880 O O . TYR B 1 92 ? 25.131 -20.702 47.667 1.00 42.64 90 TYR B O 1
ATOM 2889 N N . TYR B 1 93 ? 25.231 -20.621 45.420 1.00 42.34 91 TYR B N 1
ATOM 2890 C CA . TYR B 1 93 ? 25.931 -19.341 45.384 1.00 44.67 91 TYR B CA 1
ATOM 2891 C C . TYR B 1 93 ? 25.125 -18.222 46.041 1.00 40.33 91 TYR B C 1
ATOM 2892 O O . TYR B 1 93 ? 25.713 -17.297 46.603 1.00 39.29 91 TYR B O 1
ATOM 2901 N N . TYR B 1 94 ? 23.794 -18.253 45.936 1.00 37.27 92 TYR B N 1
ATOM 2902 C CA . TYR B 1 94 ? 22.961 -17.178 46.465 1.00 40.45 92 TYR B CA 1
ATOM 2903 C C . TYR B 1 94 ? 22.181 -17.608 47.705 1.00 35.35 92 TYR B C 1
ATOM 2904 O O . TYR B 1 94 ? 21.204 -16.956 48.063 1.00 37.31 92 TYR B O 1
ATOM 2913 N N . ASP B 1 95 ? 22.580 -18.702 48.347 1.00 36.20 93 ASP B N 1
ATOM 2914 C CA . ASP B 1 95 ? 21.899 -19.179 49.537 1.00 37.73 93 ASP B CA 1
ATOM 2915 C C . ASP B 1 95 ? 22.325 -18.328 50.725 1.00 36.99 93 ASP B C 1
ATOM 2916 O O . ASP B 1 95 ? 23.482 -18.414 51.159 1.00 37.05 93 ASP B O 1
ATOM 2921 N N . PRO B 1 96 ? 21.452 -17.486 51.270 1.00 38.17 94 PRO B N 1
ATOM 2922 C CA . PRO B 1 96 ? 21.819 -16.741 52.471 1.00 32.70 94 PRO B CA 1
ATOM 2923 C C . PRO B 1 96 ? 21.882 -17.690 53.661 1.00 36.79 94 PRO B C 1
ATOM 2924 O O . PRO B 1 96 ? 21.442 -18.845 53.557 1.00 37.13 94 PRO B O 1
ATOM 2928 N N . PRO B 1 97 ? 22.453 -17.268 54.797 1.00 34.53 95 PRO B N 1
ATOM 2929 C CA . PRO B 1 97 ? 22.562 -18.201 55.944 1.00 36.21 95 PRO B CA 1
ATOM 2930 C C . PRO B 1 97 ? 21.231 -18.758 56.414 1.00 37.52 95 PRO B C 1
ATOM 2931 O O . PRO B 1 97 ? 21.197 -19.869 56.950 1.00 39.48 95 PRO B O 1
ATOM 2935 N N . GLU B 1 98 ? 20.128 -18.042 56.191 1.00 35.91 96 GLU B N 1
ATOM 2936 C CA . GLU B 1 98 ? 18.806 -18.523 56.578 1.00 34.79 96 GLU B CA 1
ATOM 2937 C C . GLU B 1 98 ? 18.365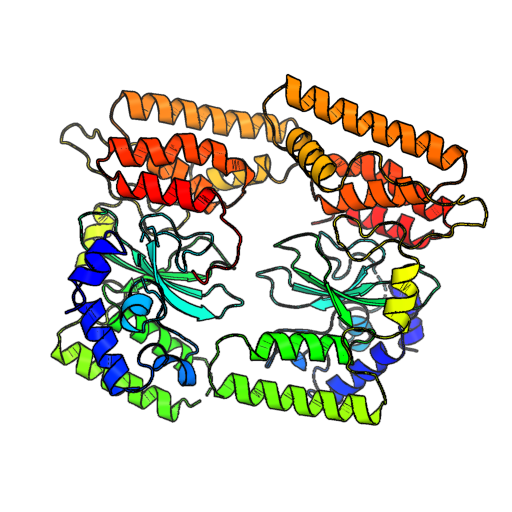 -19.734 55.781 1.00 37.98 96 GLU B C 1
ATOM 2938 O O . GLU B 1 98 ? 17.470 -20.454 56.233 1.00 36.28 96 GLU B O 1
ATOM 2944 N N . PHE B 1 99 ? 18.978 -19.966 54.615 1.00 35.20 97 PHE B N 1
ATOM 2945 C CA . PHE B 1 99 ? 18.560 -20.966 53.647 1.00 34.83 97 PHE B CA 1
ATOM 2946 C C . PHE B 1 99 ? 19.474 -22.176 53.773 1.00 35.12 97 PHE B C 1
ATOM 2947 O O . PHE B 1 99 ? 20.697 -22.041 53.680 1.00 38.02 97 PHE B O 1
ATOM 2955 N N . MET B 1 100 ? 18.886 -23.352 53.949 1.00 33.65 98 MET B N 1
ATOM 2956 C CA . MET B 1 100 ? 19.638 -24.607 54.035 1.00 36.34 98 MET B CA 1
ATOM 2957 C C . MET B 1 100 ? 19.139 -25.570 52.966 1.00 36.18 98 MET B C 1
ATOM 2958 O O . MET B 1 100 ? 18.010 -26.068 53.050 1.00 38.82 98 MET B O 1
ATOM 2963 N N . THR B 1 101 ? 19.991 -25.864 51.987 1.00 40.34 99 THR B N 1
ATOM 2964 C CA . THR B 1 101 ? 19.584 -26.723 50.887 1.00 41.17 99 THR B CA 1
ATOM 2965 C C . THR B 1 101 ? 19.272 -28.128 51.372 1.00 39.40 99 THR B C 1
ATOM 2966 O O . THR B 1 101 ? 20.008 -28.717 52.164 1.00 40.21 99 THR B O 1
ATOM 2970 N N . VAL B 1 102 ? 18.177 -28.670 50.851 1.00 36.70 100 VAL B N 1
ATOM 2971 C CA . VAL B 1 102 ? 17.753 -30.017 51.200 1.00 41.38 100 VAL B CA 1
ATOM 2972 C C . VAL B 1 102 ? 17.433 -30.869 49.977 1.00 43.36 100 VAL B C 1
ATOM 2973 O O . VAL B 1 102 ? 17.458 -32.106 50.065 1.00 43.57 100 VAL B O 1
ATOM 2977 N N . ILE B 1 103 ? 17.168 -30.284 48.810 1.00 39.94 101 ILE B N 1
ATOM 2978 C CA . ILE B 1 103 ? 16.917 -31.024 47.578 1.00 41.74 101 ILE B CA 1
ATOM 2979 C C . ILE B 1 103 ? 17.575 -30.261 46.437 1.00 47.53 101 ILE B C 1
ATOM 2980 O O . ILE B 1 103 ? 17.550 -29.024 46.414 1.00 43.80 101 ILE B O 1
ATOM 2985 N N . ARG B 1 104 ? 18.216 -30.994 45.519 1.00 40.52 102 ARG B N 1
ATOM 2986 C CA . ARG B 1 104 ? 18.916 -30.385 44.400 1.00 45.12 102 ARG B CA 1
ATOM 2987 C C . ARG B 1 104 ? 18.294 -30.858 43.096 1.00 46.56 102 ARG B C 1
ATOM 2988 O O . ARG B 1 104 ? 17.749 -31.967 43.004 1.00 45.80 102 ARG B O 1
ATOM 2996 N N . GLY B 1 105 ? 18.376 -29.994 42.096 1.00 45.09 103 GLY B N 1
ATOM 2997 C CA . GLY B 1 105 ? 17.968 -30.338 40.752 1.00 46.77 103 GLY B CA 1
ATOM 2998 C C . GLY B 1 105 ? 19.172 -30.413 39.844 1.00 53.37 103 GLY B C 1
ATOM 2999 O O . GLY B 1 105 ? 20.302 -30.673 40.284 1.00 49.01 103 GLY B O 1
ATOM 3000 N N . ASN B 1 106 ? 18.928 -30.153 38.567 1.00 57.68 104 ASN B N 1
ATOM 3001 C CA . ASN B 1 106 ? 19.946 -30.318 37.548 1.00 60.50 104 ASN B CA 1
ATOM 3002 C C . ASN B 1 106 ? 20.974 -29.191 37.615 1.00 55.69 104 ASN B C 1
ATOM 3003 O O . ASN B 1 106 ? 20.671 -28.059 37.996 1.00 52.87 104 ASN B O 1
ATOM 3008 N N . GLU B 1 107 ? 22.199 -29.510 37.207 1.00 57.79 105 GLU B N 1
ATOM 3009 C CA . GLU B 1 107 ? 23.299 -28.553 37.184 1.00 62.60 105 GLU B CA 1
ATOM 3010 C C . GLU B 1 107 ? 23.071 -27.390 36.212 1.00 61.67 105 GLU B C 1
ATOM 3011 O O . GLU B 1 107 ? 23.813 -26.402 36.265 1.00 65.88 105 GLU B O 1
ATOM 3017 N N . ASP B 1 108 ? 22.062 -27.466 35.344 1.00 57.51 106 ASP B N 1
ATOM 3018 C CA . ASP B 1 108 ? 21.919 -26.475 34.278 1.00 57.92 106 ASP B CA 1
ATOM 3019 C C . ASP B 1 108 ? 21.636 -25.090 34.845 1.00 58.69 106 ASP B C 1
ATOM 3020 O O . ASP B 1 108 ? 22.286 -24.103 34.472 1.00 59.79 106 ASP B O 1
ATOM 3025 N N . GLN B 1 109 ? 20.632 -25.000 35.719 1.00 55.42 107 GLN B N 1
ATOM 3026 C CA . GLN B 1 109 ? 20.093 -23.745 36.224 1.00 53.12 107 GLN B CA 1
ATOM 3027 C C . GLN B 1 109 ? 20.465 -23.487 37.676 1.00 49.79 107 GLN B C 1
ATOM 3028 O O . GLN B 1 109 ? 20.211 -22.386 38.183 1.00 43.12 107 GLN B O 1
ATOM 3034 N N . GLY B 1 110 ? 21.092 -24.452 38.344 1.00 50.41 108 GLY B N 1
ATOM 3035 C CA . GLY B 1 110 ? 21.273 -24.345 39.776 1.00 42.12 108 GLY B CA 1
ATOM 3036 C C . GLY B 1 110 ? 19.977 -24.417 40.544 1.00 41.84 108 GLY B C 1
ATOM 3037 O O . GLY B 1 110 ? 19.868 -23.812 41.615 1.00 47.94 108 GLY B O 1
ATOM 3038 N N . PHE B 1 111 ? 18.976 -25.122 40.022 1.00 39.52 109 PHE B N 1
ATOM 3039 C CA . PHE B 1 111 ? 17.742 -25.296 40.776 1.00 43.70 109 PHE B CA 1
ATOM 3040 C C . PHE B 1 111 ? 18.000 -26.105 42.042 1.00 45.45 109 PHE B C 1
ATOM 3041 O O . PHE B 1 111 ? 18.616 -27.176 42.002 1.00 41.59 109 PHE B O 1
ATOM 3049 N N . HIS B 1 112 ? 17.493 -25.608 43.166 1.00 42.17 110 HIS B N 1
ATOM 3050 C CA . HIS B 1 112 ? 17.596 -26.355 44.411 1.00 39.05 110 HIS B CA 1
ATOM 3051 C C . HIS B 1 112 ? 16.553 -25.817 45.385 1.00 40.68 110 HIS B C 1
ATOM 3052 O O . HIS B 1 112 ? 16.031 -24.712 45.217 1.00 38.03 110 HIS B O 1
ATOM 3059 N N . ILE B 1 113 ? 16.255 -26.621 46.402 1.00 37.26 111 ILE B N 1
ATOM 3060 C CA . ILE B 1 113 ? 15.176 -26.341 47.341 1.00 41.71 111 ILE B CA 1
ATOM 3061 C C . ILE B 1 113 ? 15.742 -26.444 48.750 1.00 40.95 111 ILE B C 1
ATOM 3062 O O . ILE B 1 113 ? 16.525 -27.355 49.038 1.00 40.86 111 ILE B O 1
ATOM 3067 N N . GLY B 1 114 ? 15.359 -25.505 49.625 1.00 37.01 112 GLY B N 1
ATOM 3068 C CA . GLY B 1 114 ? 15.791 -25.561 51.013 1.00 36.53 112 GLY B CA 1
ATOM 3069 C C . GLY B 1 114 ? 14.808 -24.962 52.004 1.00 33.98 112 GLY B C 1
ATOM 3070 O O . GLY B 1 114 ? 13.861 -24.259 51.640 1.00 36.82 112 GLY B O 1
ATOM 3071 N N . TYR B 1 115 ? 15.043 -25.272 53.278 1.00 35.27 113 TYR B N 1
ATOM 3072 C CA . TYR B 1 115 ? 14.328 -24.636 54.382 1.00 32.90 113 TYR B CA 1
ATOM 3073 C C . TYR B 1 115 ? 14.877 -23.242 54.636 1.00 33.04 113 TYR B C 1
ATOM 3074 O O . TYR B 1 115 ? 16.091 -23.034 54.666 1.00 33.25 113 TYR B O 1
ATOM 3083 N N . TYR B 1 116 ? 13.965 -22.288 54.834 1.00 34.45 114 TYR B N 1
ATOM 3084 C CA . TYR B 1 116 ? 14.354 -20.893 55.159 1.00 34.08 114 TYR B CA 1
ATOM 3085 C C . TYR B 1 116 ? 14.091 -20.667 56.651 1.00 33.76 114 TYR B C 1
ATOM 3086 O O . TYR B 1 116 ? 12.935 -20.805 57.080 1.00 34.46 114 TYR B O 1
ATOM 3095 N N . ARG B 1 117 ? 15.146 -20.362 57.409 1.00 37.25 115 ARG B N 1
ATOM 3096 C CA . ARG B 1 117 ? 15.028 -20.163 58.877 1.00 38.81 115 ARG B CA 1
ATOM 3097 C C . ARG B 1 117 ? 15.394 -18.722 59.241 1.00 32.47 115 ARG B C 1
ATOM 3098 O O . ARG B 1 117 ? 16.566 -18.355 59.065 1.00 36.77 115 ARG B O 1
ATOM 3106 N N . ASP B 1 118 ? 14.430 -17.957 59.760 1.00 34.16 116 ASP B N 1
ATOM 3107 C CA . ASP B 1 118 ? 14.689 -16.560 60.199 1.00 35.19 116 ASP B CA 1
ATOM 3108 C C . ASP B 1 118 ? 15.645 -16.580 61.396 1.00 34.03 116 ASP B C 1
ATOM 3109 O O . ASP B 1 118 ? 16.558 -15.740 61.442 1.00 33.18 116 ASP B O 1
ATOM 3114 N N . GLU B 1 119 ? 15.427 -17.518 62.321 1.00 33.21 117 GLU B N 1
ATOM 3115 C CA . GLU B 1 119 ? 16.262 -17.658 63.544 1.00 39.01 117 GLU B CA 1
ATOM 3116 C C . GLU B 1 119 ? 16.843 -19.074 63.589 1.00 36.79 117 GLU B C 1
ATOM 3117 O O . GLU B 1 119 ? 16.067 -20.028 63.434 1.00 42.49 117 GLU B O 1
ATOM 3123 N N . PRO B 1 120 ? 18.155 -19.254 63.853 1.00 40.23 118 PRO B N 1
ATOM 3124 C CA . PRO B 1 120 ? 18.761 -20.588 63.861 1.00 44.70 118 PRO B CA 1
ATOM 3125 C C . PRO B 1 120 ? 18.133 -21.531 64.898 1.00 47.47 118 PRO B C 1
ATOM 3126 O O . PRO B 1 120 ? 17.939 -22.685 64.580 1.00 49.05 118 PRO B O 1
ATOM 3130 N N . GLN B 1 121 ? 17.853 -21.029 66.103 1.00 48.37 119 GLN B N 1
ATOM 3131 C CA . GLN B 1 121 ? 17.226 -21.849 67.177 1.00 49.59 119 GLN B CA 1
ATOM 3132 C C . GLN B 1 121 ? 15.804 -22.260 66.771 1.00 49.99 119 GLN B C 1
ATOM 3133 O O . GLN B 1 121 ? 15.399 -23.388 67.100 1.00 56.97 119 GLN B O 1
ATOM 3139 N N . ALA B 1 122 ? 15.073 -21.354 66.116 1.00 50.45 120 ALA B N 1
ATOM 3140 C CA . ALA B 1 122 ? 13.675 -21.590 65.682 1.00 42.29 120 ALA B CA 1
ATOM 3141 C C . ALA B 1 122 ? 13.610 -22.551 64.488 1.00 39.96 120 ALA B C 1
ATOM 3142 O O . ALA B 1 122 ? 14.626 -22.724 63.803 1.00 39.83 120 ALA B O 1
ATOM 3144 N N . LEU B 1 123 ? 12.445 -23.178 64.292 1.00 37.46 121 LEU B N 1
ATOM 3145 C CA . LEU B 1 123 ? 12.179 -24.105 63.159 1.00 39.44 121 LEU B CA 1
ATOM 3146 C C . LEU B 1 123 ? 11.988 -23.294 61.871 1.00 38.72 121 LEU B C 1
ATOM 3147 O O . LEU B 1 123 ? 11.666 -22.098 61.967 1.00 36.57 121 LEU B O 1
ATOM 3152 N N . PRO B 1 124 ? 12.155 -23.890 60.670 1.00 37.70 122 PRO B N 1
ATOM 3153 C CA . PRO B 1 124 ? 12.003 -23.148 59.415 1.00 37.61 122 PRO B CA 1
ATOM 3154 C C . PRO B 1 124 ? 10.592 -22.571 59.219 1.00 36.65 122 PRO B C 1
ATOM 3155 O O . PRO B 1 124 ? 9.632 -23.264 59.478 1.00 37.99 122 PRO B O 1
ATOM 3159 N N . VAL B 1 125 ? 10.522 -21.301 58.810 1.00 34.96 123 VAL B N 1
ATOM 3160 C CA . VAL B 1 125 ? 9.230 -20.600 58.540 1.00 35.67 123 VAL B CA 1
ATOM 3161 C C . VAL B 1 125 ? 8.549 -21.204 57.306 1.00 37.09 123 VAL B C 1
ATOM 3162 O O . VAL B 1 125 ? 7.314 -21.328 57.323 1.00 44.33 123 VAL B O 1
ATOM 3166 N N . PHE B 1 126 ? 9.328 -21.537 56.271 1.00 37.89 124 PHE B N 1
ATOM 3167 C CA . PHE B 1 126 ? 8.761 -22.126 55.029 1.00 33.35 124 PHE B CA 1
ATOM 3168 C C . PHE B 1 126 ? 9.864 -22.776 54.189 1.00 37.95 124 PHE B C 1
ATOM 3169 O O . PHE B 1 126 ? 11.051 -22.676 54.544 1.00 37.16 124 PHE B O 1
ATOM 3177 N N . VAL B 1 127 ? 9.452 -23.436 53.105 1.00 33.45 125 VAL B N 1
ATOM 3178 C CA . VAL B 1 127 ? 10.387 -24.099 52.150 1.00 35.80 125 VAL B CA 1
ATOM 3179 C C . VAL B 1 127 ? 10.456 -23.217 50.901 1.00 35.66 125 VAL B C 1
ATOM 3180 O O . VAL B 1 127 ? 9.394 -22.768 50.439 1.00 34.15 125 VAL B O 1
ATOM 3184 N N . ALA B 1 128 ? 11.660 -22.967 50.387 1.00 36.37 126 ALA B N 1
ATOM 3185 C CA . ALA B 1 128 ? 11.798 -22.121 49.181 1.00 37.28 126 ALA B CA 1
ATOM 3186 C C . ALA B 1 128 ? 12.757 -22.754 48.170 1.00 36.89 126 ALA B C 1
ATOM 3187 O O . ALA B 1 128 ? 13.569 -23.610 48.558 1.00 34.66 126 ALA B O 1
ATOM 3189 N N . SER B 1 129 ? 12.607 -22.362 46.905 1.00 39.62 127 SER B N 1
ATOM 3190 C CA . SER B 1 129 ? 13.486 -22.795 45.826 1.00 37.83 127 SER B CA 1
ATOM 3191 C C . SER B 1 129 ? 14.234 -21.601 45.242 1.00 39.77 127 SER B C 1
ATOM 3192 O O . SER B 1 129 ? 13.831 -20.444 45.388 1.00 38.58 127 SER B O 1
ATOM 3195 N N . ASN B 1 130 ? 15.335 -21.915 44.572 1.00 37.84 128 ASN B N 1
ATOM 3196 C CA . ASN B 1 130 ? 16.209 -20.963 43.908 1.00 36.62 128 ASN B CA 1
ATOM 3197 C C . ASN B 1 130 ? 16.781 -21.600 42.640 1.00 42.60 128 ASN B C 1
ATOM 3198 O O . ASN B 1 130 ? 17.106 -22.793 42.622 1.00 40.23 128 ASN B O 1
ATOM 3203 N N . LYS B 1 131 ? 16.989 -20.781 41.613 1.00 40.24 129 LYS B N 1
ATOM 3204 C CA . LYS B 1 131 ? 17.763 -21.166 40.432 1.00 41.84 129 LYS B CA 1
ATOM 3205 C C . LYS B 1 131 ? 19.086 -20.406 40.493 1.00 39.57 129 LYS B C 1
ATOM 3206 O O . LYS B 1 131 ? 19.172 -19.268 40.041 1.00 42.11 129 LYS B O 1
ATOM 3212 N N . ALA B 1 132 ? 20.122 -21.045 41.051 1.00 34.09 130 ALA B N 1
ATOM 3213 C CA . ALA B 1 132 ? 21.347 -20.317 41.363 1.00 39.41 130 ALA B CA 1
ATOM 3214 C C . ALA B 1 132 ? 22.096 -19.805 40.132 1.00 42.19 130 ALA B C 1
ATOM 3215 O O . ALA B 1 132 ? 22.934 -18.913 40.278 1.00 45.99 130 ALA B O 1
ATOM 3217 N N . LYS B 1 133 ? 21.815 -20.316 38.931 1.00 43.73 131 LYS B N 1
ATOM 3218 C CA . LYS B 1 133 ? 22.456 -19.791 37.726 1.00 49.51 131 LYS B CA 1
ATOM 3219 C C . LYS B 1 133 ? 21.669 -18.662 37.087 1.00 47.20 131 LYS B C 1
ATOM 3220 O O . LYS B 1 133 ? 22.152 -18.066 36.121 1.00 49.59 131 LYS B O 1
ATOM 3226 N N . VAL B 1 134 ? 20.477 -18.358 37.591 1.00 45.53 132 VAL B N 1
ATOM 3227 C CA . VAL B 1 134 ? 19.614 -17.331 37.016 1.00 45.01 132 VAL B CA 1
ATOM 3228 C C . VAL B 1 134 ? 19.590 -16.073 37.877 1.00 47.97 132 VAL B C 1
ATOM 3229 O O . VAL B 1 134 ? 19.801 -14.970 37.370 1.00 48.43 132 VAL B O 1
ATOM 3233 N N . SER B 1 135 ? 19.308 -16.214 39.179 1.00 40.89 133 SER B N 1
ATOM 3234 C CA . SER B 1 135 ? 19.331 -15.049 40.057 1.00 39.64 133 SER B CA 1
ATOM 3235 C C . SER B 1 135 ? 19.326 -15.481 41.523 1.00 40.53 133 SER B C 1
ATOM 3236 O O . SER B 1 135 ? 19.192 -16.661 41.856 1.00 39.53 133 SER B O 1
ATOM 3239 N N . CYS B 1 136 ? 19.470 -14.488 42.394 1.00 37.45 134 CYS B N 1
ATOM 3240 C CA . CYS B 1 136 ? 19.335 -14.680 43.827 1.00 39.32 134 CYS B CA 1
ATOM 3241 C C . CYS B 1 136 ? 17.900 -14.935 44.259 1.00 35.73 134 CYS B C 1
ATOM 3242 O O . CYS B 1 136 ? 17.681 -15.253 45.432 1.00 40.11 134 CYS B O 1
ATOM 3245 N N . GLU B 1 137 ? 16.923 -14.768 43.377 1.00 40.58 135 GLU B N 1
ATOM 3246 C CA . GLU B 1 137 ? 15.545 -14.708 43.834 1.00 38.21 135 GLU B CA 1
ATOM 3247 C C . GLU B 1 137 ? 15.101 -16.026 44.425 1.00 39.46 135 GLU B C 1
ATOM 3248 O O . GLU B 1 137 ? 15.303 -17.093 43.834 1.00 37.43 135 GLU B O 1
ATOM 3254 N N . MET B 1 138 ? 14.516 -15.926 45.617 1.00 37.55 136 MET B N 1
ATOM 3255 C CA . MET B 1 138 ? 13.918 -17.035 46.332 1.00 35.38 136 MET B CA 1
ATOM 3256 C C . MET B 1 138 ? 12.436 -17.091 46.005 1.00 37.82 136 MET B C 1
ATOM 3257 O O . MET B 1 138 ? 11.776 -16.054 45.926 1.00 42.83 136 MET B O 1
ATOM 3262 N N . SER B 1 139 ? 11.909 -18.299 45.822 1.00 34.39 137 SER B N 1
ATOM 3263 C CA . SER B 1 139 ? 10.479 -18.489 45.617 1.00 37.84 137 SER B CA 1
ATOM 3264 C C . SER B 1 139 ? 9.932 -19.336 46.761 1.00 34.70 137 SER B C 1
ATOM 3265 O O . SER B 1 139 ? 10.402 -20.452 46.985 1.00 38.31 137 SER B O 1
ATOM 3268 N N . VAL B 1 140 ? 8.958 -18.810 47.494 1.00 33.16 138 VAL B N 1
ATOM 3269 C CA . VAL B 1 140 ? 8.350 -19.583 48.575 1.00 34.34 138 VAL B CA 1
ATOM 3270 C C . VAL B 1 140 ? 7.369 -20.582 47.965 1.00 32.65 138 VAL B C 1
ATOM 3271 O O . VAL B 1 140 ? 6.400 -20.193 47.312 1.00 33.79 138 VAL B O 1
ATOM 3275 N N . ILE B 1 141 ? 7.614 -21.873 48.175 1.00 33.59 139 ILE B N 1
ATOM 3276 C CA . ILE B 1 141 ? 6.812 -22.914 47.536 1.00 35.17 139 ILE B CA 1
ATOM 3277 C C . ILE B 1 141 ? 6.004 -23.741 48.529 1.00 38.79 139 ILE B C 1
ATOM 3278 O O . ILE B 1 141 ? 5.242 -24.634 48.110 1.00 33.73 139 ILE B O 1
ATOM 3283 N N . GLY B 1 142 ? 6.130 -23.477 49.821 1.00 35.76 140 GLY B N 1
ATOM 3284 C CA . GLY B 1 142 ? 5.297 -24.162 50.791 1.00 32.11 140 GLY B CA 1
ATOM 3285 C C . GLY B 1 142 ? 5.875 -24.036 52.179 1.00 32.54 140 GLY B C 1
ATOM 3286 O O . GLY B 1 142 ? 6.978 -23.529 52.382 1.00 33.18 140 GLY B O 1
ATOM 3287 N N . GLU B 1 143 ? 5.093 -24.508 53.146 1.00 31.32 141 GLU B N 1
ATOM 3288 C CA . GLU B 1 143 ? 5.539 -24.532 54.529 1.00 38.12 141 GLU B CA 1
ATOM 3289 C C . GLU B 1 143 ? 6.331 -25.789 54.842 1.00 37.76 141 GLU B C 1
ATOM 3290 O O . GLU B 1 143 ? 7.180 -25.781 55.733 1.00 39.34 141 GLU B O 1
ATOM 3296 N N . ASN B 1 144 ? 6.074 -26.864 54.108 1.00 40.78 142 ASN B N 1
ATOM 3297 C CA . ASN B 1 144 ? 6.660 -28.171 54.362 1.00 39.32 142 ASN B CA 1
ATOM 3298 C C . ASN B 1 144 ? 7.020 -28.780 53.011 1.00 39.26 142 ASN B C 1
ATOM 3299 O O . ASN B 1 144 ? 6.490 -28.369 51.971 1.00 39.62 142 ASN B O 1
ATOM 3304 N N . LEU B 1 145 ? 7.929 -29.760 53.029 1.00 37.28 143 LEU B N 1
ATOM 3305 C CA . LEU B 1 145 ? 8.425 -30.338 51.780 1.00 40.29 143 LEU B CA 1
ATOM 3306 C C . LEU B 1 145 ? 7.334 -31.031 50.970 1.00 40.18 143 LEU B C 1
ATOM 3307 O O . LEU B 1 145 ? 7.487 -31.192 49.758 1.00 40.24 143 LEU B O 1
ATOM 3312 N N . PHE B 1 146 ? 6.233 -31.437 51.605 1.00 40.06 144 PHE B N 1
ATOM 3313 C CA . PHE B 1 146 ? 5.121 -32.014 50.856 1.00 44.51 144 PHE B CA 1
ATOM 3314 C C . PHE B 1 146 ? 4.446 -30.968 49.983 1.00 43.78 144 PHE B C 1
ATOM 3315 O O . PHE B 1 146 ? 4.262 -31.176 48.772 1.00 42.20 144 PHE B O 1
ATOM 3323 N N . SER B 1 147 ? 4.082 -29.821 50.579 1.00 40.21 145 SER B N 1
ATOM 3324 C CA . SER B 1 147 ? 3.546 -28.721 49.781 1.00 39.57 145 SER B CA 1
ATOM 3325 C C . SER B 1 147 ? 4.592 -28.162 48.812 1.00 34.79 145 SER B C 1
ATOM 3326 O O . SER B 1 147 ? 4.253 -27.787 47.684 1.00 38.05 145 SER B O 1
ATOM 3329 N N . ALA B 1 148 ? 5.863 -28.118 49.224 1.00 36.86 146 ALA B N 1
ATOM 3330 C CA . ALA B 1 148 ? 6.934 -27.683 48.325 1.00 36.87 146 ALA B CA 1
ATOM 3331 C C . ALA B 1 148 ? 7.002 -28.553 47.078 1.00 38.91 146 ALA B C 1
ATOM 3332 O O . ALA B 1 148 ? 7.125 -28.052 45.956 1.00 39.30 146 ALA B O 1
ATOM 3334 N N . LEU B 1 149 ? 6.961 -29.869 47.267 1.00 41.93 147 LEU B N 1
ATOM 3335 C CA . LEU B 1 149 ? 7.007 -30.780 46.135 1.00 42.29 147 LEU B CA 1
ATOM 3336 C C . LEU B 1 149 ? 5.777 -30.612 45.264 1.00 39.24 147 LEU B C 1
ATOM 3337 O O . LEU B 1 149 ? 5.878 -30.589 44.034 1.00 42.82 147 LEU B O 1
ATOM 3342 N N . ASN B 1 150 ? 4.603 -30.480 45.891 1.00 43.22 148 ASN B N 1
ATOM 3343 C CA . ASN B 1 150 ? 3.359 -30.321 45.140 1.00 38.08 148 ASN B CA 1
ATOM 3344 C C . ASN B 1 150 ? 3.400 -29.081 44.255 1.00 38.15 148 ASN B C 1
ATOM 3345 O O . ASN B 1 150 ? 2.896 -29.104 43.124 1.00 42.17 148 ASN B O 1
ATOM 3350 N N . THR B 1 151 ? 3.949 -27.974 44.767 1.00 35.42 149 THR B N 1
ATOM 3351 C CA . THR B 1 151 ? 4.015 -26.745 43.973 1.00 40.74 149 THR B CA 1
ATOM 3352 C C . THR B 1 151 ? 4.891 -26.950 42.738 1.00 39.19 149 THR B C 1
ATOM 3353 O O . THR B 1 151 ? 4.574 -26.466 41.644 1.00 37.52 149 THR B O 1
ATOM 3357 N N . CYS B 1 152 ? 5.996 -27.675 42.901 1.00 39.97 150 CYS B N 1
ATOM 3358 C CA . CYS B 1 152 ? 6.864 -27.973 41.770 1.00 43.11 150 CYS B CA 1
ATOM 3359 C C . CYS B 1 152 ? 6.180 -28.890 40.766 1.00 41.61 150 CYS B C 1
ATOM 3360 O O . CYS B 1 152 ? 6.243 -28.644 39.561 1.00 41.75 150 CYS B O 1
ATOM 3363 N N . ILE B 1 153 ? 5.512 -29.941 41.249 1.00 43.02 151 ILE B N 1
ATOM 3364 C CA . ILE B 1 153 ? 4.782 -30.841 40.360 1.00 43.20 151 ILE B CA 1
ATOM 3365 C C . ILE B 1 153 ? 3.732 -30.076 39.572 1.00 45.41 151 ILE B C 1
ATOM 3366 O O . ILE B 1 153 ? 3.530 -30.321 38.375 1.00 43.39 151 ILE B O 1
ATOM 3371 N N . THR B 1 154 ? 3.050 -29.139 40.228 1.00 44.03 152 THR B N 1
ATOM 3372 C CA . THR B 1 154 ? 2.031 -28.343 39.553 1.00 42.08 152 THR B CA 1
ATOM 3373 C C . THR B 1 154 ? 2.654 -27.509 38.450 1.00 45.61 152 THR B C 1
ATOM 3374 O O . THR B 1 154 ? 2.084 -27.356 37.361 1.00 46.83 152 THR B O 1
ATOM 3378 N N . GLU B 1 155 ? 3.834 -26.968 38.707 1.00 43.75 153 GLU B N 1
ATOM 3379 C CA . GLU B 1 155 ? 4.487 -26.179 37.676 1.00 46.80 153 GLU B CA 1
ATOM 3380 C C . GLU B 1 155 ? 4.994 -27.070 36.547 1.00 43.24 153 GLU B C 1
ATOM 3381 O O . GLU B 1 155 ? 4.972 -26.668 35.377 1.00 44.64 153 GLU B O 1
ATOM 3387 N N . ASN B 1 156 ? 5.457 -28.280 36.877 1.00 43.54 154 ASN B N 1
ATOM 3388 C CA . ASN B 1 156 ? 6.055 -29.130 35.849 1.00 46.41 154 ASN B CA 1
ATOM 3389 C C . ASN B 1 156 ? 5.007 -29.801 34.969 1.00 45.24 154 ASN B C 1
ATOM 3390 O O . ASN B 1 156 ? 5.305 -30.143 33.822 1.00 47.13 154 ASN B O 1
ATOM 3395 N N . LEU B 1 157 ? 3.799 -30.020 35.489 1.00 44.44 155 LEU B N 1
ATOM 3396 C CA . LEU B 1 157 ? 2.709 -30.540 34.669 1.00 46.03 155 LEU B CA 1
ATOM 3397 C C . LEU B 1 157 ? 2.395 -29.613 33.503 1.00 47.72 155 LEU B C 1
ATOM 3398 O O . LEU B 1 157 ? 1.889 -30.065 32.471 1.00 43.39 155 LEU B O 1
ATOM 3403 N N . LYS B 1 158 ? 2.674 -28.315 33.654 1.00 47.90 156 LYS B N 1
ATOM 3404 C CA . LYS B 1 158 ? 2.446 -27.330 32.606 1.00 44.27 156 LYS B CA 1
ATOM 3405 C C . LYS B 1 158 ? 3.553 -27.291 31.557 1.00 41.55 156 LYS B C 1
ATOM 3406 O O . LYS B 1 158 ? 3.366 -26.669 30.509 1.00 43.70 156 LYS B O 1
ATOM 3412 N N . LYS B 1 159 ? 4.706 -27.896 31.819 1.00 42.98 157 LYS B N 1
ATOM 3413 C CA . LYS B 1 159 ? 5.802 -27.886 30.861 1.00 40.82 157 LYS B CA 1
ATOM 3414 C C . LYS B 1 159 ? 5.539 -28.897 29.746 1.00 47.05 157 LYS B C 1
ATOM 3415 O O . LYS B 1 159 ? 5.127 -30.033 30.008 1.00 45.39 157 LYS B O 1
ATOM 3421 N N . ILE B 1 160 ? 5.773 -28.479 28.495 1.00 45.63 158 ILE B N 1
ATOM 3422 C CA . ILE B 1 160 ? 5.579 -29.386 27.363 1.00 44.52 158 ILE B CA 1
ATOM 3423 C C . ILE B 1 160 ? 6.442 -30.626 27.549 1.00 42.77 158 ILE B C 1
ATOM 3424 O O . ILE B 1 160 ? 7.615 -30.537 27.930 1.00 42.04 158 ILE B O 1
ATOM 3429 N N . LYS B 1 161 ? 5.848 -31.798 27.335 1.00 43.89 159 LYS B N 1
ATOM 3430 C CA . LYS B 1 161 ? 6.550 -33.068 27.498 1.00 47.59 159 LYS B CA 1
ATOM 3431 C C . LYS B 1 161 ? 5.702 -34.151 26.844 1.00 49.23 159 LYS B C 1
ATOM 3432 O O . LYS B 1 161 ? 4.562 -33.910 26.438 1.00 51.44 159 LYS B O 1
ATOM 3438 N N . ASP B 1 162 ? 6.266 -35.352 26.756 1.00 49.63 160 ASP B N 1
ATOM 3439 C CA . ASP B 1 162 ? 5.551 -36.473 26.156 1.00 55.84 160 ASP B CA 1
ATOM 3440 C C . ASP B 1 162 ? 4.512 -37.062 27.117 1.00 55.35 160 ASP B C 1
ATOM 3441 O O . ASP B 1 162 ? 4.637 -36.972 28.344 1.00 51.49 160 ASP B O 1
ATOM 3446 N N . LYS B 1 163 ? 3.475 -37.677 26.535 1.00 53.77 161 LYS B N 1
ATOM 3447 C CA . LYS B 1 163 ? 2.364 -38.187 27.334 1.00 53.43 161 LYS B CA 1
ATOM 3448 C C . LYS B 1 163 ? 2.826 -39.200 28.362 1.00 50.88 161 LYS B C 1
ATOM 3449 O O . LYS B 1 163 ? 2.207 -39.327 29.421 1.00 51.09 161 LYS B O 1
ATOM 3455 N N . SER B 1 164 ? 3.896 -39.934 28.069 1.00 52.24 162 SER B N 1
ATOM 3456 C CA . SER B 1 164 ? 4.373 -40.938 29.008 1.00 48.57 162 SER B CA 1
ATOM 3457 C C . SER B 1 164 ? 5.005 -40.294 30.240 1.00 55.38 162 SER B C 1
ATOM 3458 O O . SER B 1 164 ? 4.850 -40.799 31.360 1.00 54.12 162 SER B O 1
ATOM 3461 N N . GLN B 1 165 ? 5.720 -39.177 30.065 1.00 52.00 163 GLN B N 1
ATOM 3462 C CA . GLN B 1 165 ? 6.258 -38.497 31.234 1.00 54.68 163 GLN B CA 1
ATOM 3463 C C . GLN B 1 165 ? 5.182 -37.747 32.000 1.00 51.83 163 GLN B C 1
ATOM 3464 O O . GLN B 1 165 ? 5.273 -37.627 33.227 1.00 50.81 163 GLN B O 1
ATOM 3470 N N . GLN B 1 166 ? 4.198 -37.189 31.296 1.00 49.99 164 GLN B N 1
ATOM 3471 C CA . GLN B 1 166 ? 3.094 -36.545 31.984 1.00 49.05 164 GLN B CA 1
ATOM 3472 C C . GLN B 1 166 ? 2.374 -37.559 32.853 1.00 51.15 164 GLN B C 1
ATOM 3473 O O . GLN B 1 166 ? 2.049 -37.285 34.015 1.00 47.64 164 GLN B O 1
ATOM 3479 N N . SER B 1 167 ? 2.169 -38.758 32.310 1.00 46.08 165 SER B N 1
ATOM 3480 C CA . SER B 1 167 ? 1.473 -39.814 33.029 1.00 50.13 165 SER B CA 1
ATOM 3481 C C . SER B 1 167 ? 2.256 -40.255 34.260 1.00 50.89 165 SER B C 1
ATOM 3482 O O . SER B 1 167 ? 1.681 -40.422 35.343 1.00 53.07 165 SER B O 1
ATOM 3485 N N . SER B 1 168 ? 3.568 -40.434 34.123 1.00 49.21 166 SER B N 1
ATOM 3486 C CA . SER B 1 168 ? 4.372 -40.845 35.269 1.00 51.98 166 SER B CA 1
ATOM 3487 C C . SER B 1 168 ? 4.468 -39.739 36.317 1.00 51.51 166 SER B C 1
ATOM 3488 O O . SER B 1 168 ? 4.658 -40.027 37.503 1.00 52.15 166 SER B O 1
ATOM 3491 N N . LEU B 1 169 ? 4.340 -38.477 35.899 1.00 51.01 167 LEU B N 1
ATOM 3492 C CA . LEU B 1 169 ? 4.406 -37.361 36.835 1.00 49.30 167 LEU B CA 1
ATOM 3493 C C . LEU B 1 169 ? 3.127 -37.260 37.657 1.00 46.28 167 LEU B C 1
ATOM 3494 O O . LEU B 1 169 ? 3.178 -37.030 38.872 1.00 45.15 167 LEU B O 1
ATOM 3499 N N . LYS B 1 170 ? 1.979 -37.452 37.003 1.00 48.13 168 LYS B N 1
ATOM 3500 C CA . LYS B 1 170 ? 0.700 -37.498 37.694 1.00 49.99 168 LYS B CA 1
ATOM 3501 C C . LYS B 1 170 ? 0.596 -38.678 38.651 1.00 47.97 168 LYS B C 1
ATOM 3502 O O . LYS B 1 170 ? -0.167 -38.602 39.618 1.00 51.57 168 LYS B O 1
ATOM 3508 N N . LYS B 1 171 ? 1.361 -39.753 38.428 1.00 51.22 169 LYS B N 1
ATOM 3509 C CA . LYS B 1 171 ? 1.379 -40.842 39.399 1.00 49.28 169 LYS B CA 1
ATOM 3510 C C . LYS B 1 171 ? 2.162 -40.442 40.638 1.00 48.65 169 LYS B C 1
ATOM 3511 O O . LYS B 1 171 ? 1.761 -40.757 41.766 1.00 50.12 169 LYS B O 1
ATOM 3517 N N . MET B 1 172 ? 3.280 -39.743 40.436 1.00 48.99 170 MET B N 1
ATOM 3518 C CA . MET B 1 172 ? 4.022 -39.163 41.546 1.00 48.45 170 MET B CA 1
ATOM 3519 C C . MET B 1 172 ? 3.142 -38.213 42.344 1.00 45.86 170 MET B C 1
ATOM 3520 O O . MET B 1 172 ? 3.111 -38.257 43.578 1.00 49.02 170 MET B O 1
ATOM 3525 N N . GLN B 1 173 ? 2.406 -37.354 41.649 1.00 47.25 171 GLN B N 1
ATOM 3526 C CA . GLN B 1 173 ? 1.540 -36.410 42.329 1.00 44.73 171 GLN B CA 1
ATOM 3527 C C . GLN B 1 173 ? 0.536 -37.133 43.219 1.00 48.92 171 GLN B C 1
ATOM 3528 O O . GLN B 1 173 ? 0.457 -36.877 44.426 1.00 52.64 171 GLN B O 1
ATOM 3534 N N . THR B 1 174 ? -0.251 -38.038 42.627 1.00 46.53 172 THR B N 1
ATOM 3535 C CA . THR B 1 174 ? -1.204 -38.835 43.394 1.00 51.20 172 THR B CA 1
ATOM 3536 C C . THR B 1 174 ? -0.550 -39.445 44.629 1.00 51.29 172 THR B C 1
ATOM 3537 O O . THR B 1 174 ? -1.093 -39.356 45.734 1.00 52.08 172 THR B O 1
ATOM 3541 N N . SER B 1 175 ? 0.629 -40.058 44.459 1.00 51.92 173 SER B N 1
ATOM 3542 C CA . SER B 1 175 ? 1.345 -40.611 45.608 1.00 51.90 173 SER B CA 1
ATOM 3543 C C . SER B 1 175 ? 1.613 -39.538 46.651 1.00 51.95 173 SER B C 1
ATOM 3544 O O . SER B 1 175 ? 1.454 -39.770 47.860 1.00 50.35 173 SER B O 1
ATOM 3547 N N . LEU B 1 176 ? 2.029 -38.357 46.198 1.00 48.44 174 LEU B N 1
ATOM 3548 C CA . LEU B 1 176 ? 2.299 -37.265 47.115 1.00 50.32 174 LEU B CA 1
ATOM 3549 C C . LEU B 1 176 ? 1.038 -36.880 47.871 1.00 49.35 174 LEU B C 1
ATOM 3550 O O . LEU B 1 176 ? 0.975 -36.979 49.100 1.00 48.63 174 LEU B O 1
ATOM 3555 N N . ILE B 1 177 ? 0.014 -36.464 47.129 1.00 47.83 175 ILE B N 1
ATOM 3556 C CA . ILE B 1 177 ? -1.215 -35.962 47.723 1.00 46.82 175 ILE B CA 1
ATOM 3557 C C . ILE B 1 177 ? -1.785 -36.977 48.699 1.00 55.63 175 ILE B C 1
ATOM 3558 O O . ILE B 1 177 ? -2.269 -36.617 49.778 1.00 53.97 175 ILE B O 1
ATOM 3563 N N . THR B 1 178 ? -1.674 -38.264 48.372 1.00 55.03 176 THR B N 1
ATOM 3564 C CA . THR B 1 178 ? -2.194 -39.282 49.279 1.00 53.71 176 THR B CA 1
ATOM 3565 C C . THR B 1 178 ? -1.411 -39.317 50.586 1.00 53.26 176 THR B C 1
ATOM 3566 O O . THR B 1 178 ? -2.003 -39.414 51.671 1.00 56.16 176 THR B O 1
ATOM 3570 N N . LYS B 1 179 ? -0.081 -39.243 50.506 1.00 54.68 177 LYS B N 1
ATOM 3571 C CA . LYS B 1 179 ? 0.739 -39.312 51.714 1.00 48.92 177 LYS B CA 1
ATOM 3572 C C . LYS B 1 179 ? 0.535 -38.091 52.604 1.00 52.80 177 LYS B C 1
ATOM 3573 O O . LYS B 1 179 ? 0.451 -38.222 53.833 1.00 50.58 177 LYS B O 1
ATOM 3579 N N . ALA B 1 180 ? 0.459 -36.894 52.009 1.00 53.14 178 ALA B N 1
ATOM 3580 C CA . ALA B 1 180 ? 0.231 -35.690 52.807 1.00 49.14 178 ALA B CA 1
ATOM 3581 C C . ALA B 1 180 ? -1.137 -35.718 53.476 1.00 49.84 178 ALA B C 1
ATOM 3582 O O . ALA B 1 180 ? -1.271 -35.300 54.632 1.00 46.82 178 ALA B O 1
ATOM 3584 N N . LYS B 1 181 ? -2.167 -36.188 52.763 1.00 47.91 179 LYS B N 1
ATOM 3585 C CA . LYS B 1 181 ? -3.470 -36.404 53.390 1.00 55.66 179 LYS B CA 1
ATOM 3586 C C . LYS B 1 181 ? -3.340 -37.265 54.648 1.00 53.72 179 LYS B C 1
ATOM 3587 O O . LYS B 1 181 ? -3.879 -36.924 55.704 1.00 51.54 179 LYS B O 1
ATOM 3593 N N . GLU B 1 182 ? -2.623 -38.391 54.540 1.00 55.21 180 GLU B N 1
ATOM 3594 C CA . GLU B 1 182 ? -2.451 -39.313 55.662 1.00 54.07 180 GLU B CA 1
ATOM 3595 C C . GLU B 1 182 ? -1.745 -38.647 56.835 1.00 54.29 180 GLU B C 1
ATOM 3596 O O . GLU B 1 182 ? -2.138 -38.819 57.993 1.00 53.41 180 GLU B O 1
ATOM 3602 N N . LEU B 1 183 ? -0.663 -37.935 56.557 1.00 53.26 181 LEU B N 1
ATOM 3603 C CA . LEU B 1 183 ? 0.121 -37.285 57.590 1.00 48.74 181 LEU B CA 1
ATOM 3604 C C . LEU B 1 183 ? -0.433 -35.913 57.956 1.00 48.55 181 LEU B C 1
ATOM 3605 O O . LEU B 1 183 ? 0.130 -35.252 58.828 1.00 53.32 181 LEU B O 1
ATOM 3610 N N . GLN B 1 184 ? -1.513 -35.483 57.301 1.00 52.09 182 GLN B N 1
ATOM 3611 C CA . GLN B 1 184 ? -2.157 -34.188 57.539 1.00 51.78 182 GLN B CA 1
ATOM 3612 C C . GLN B 1 184 ? -1.178 -33.015 57.443 1.00 51.22 182 GLN B C 1
ATOM 3613 O O . GLN B 1 184 ? -1.228 -32.061 58.216 1.00 51.49 182 GLN B O 1
ATOM 3619 N N . TYR B 1 185 ? -0.295 -33.068 56.459 1.00 47.76 183 TYR B N 1
ATOM 3620 C CA . TYR B 1 185 ? 0.446 -31.885 56.064 1.00 47.20 183 TYR B CA 1
ATOM 3621 C C . TYR B 1 185 ? -0.374 -31.112 55.045 1.00 48.34 183 TYR B C 1
ATOM 3622 O O . TYR B 1 185 ? -0.946 -31.695 54.117 1.00 46.92 183 TYR B O 1
ATOM 3631 N N . SER B 1 186 ? -0.442 -29.804 55.233 1.00 47.27 184 SER B N 1
ATOM 3632 C CA . SER B 1 186 ? -1.114 -28.957 54.270 1.00 49.27 184 SER B CA 1
ATOM 3633 C C . SER B 1 186 ? -0.333 -28.961 52.958 1.00 41.44 184 SER B C 1
ATOM 3634 O O . SER B 1 186 ? 0.900 -28.938 52.958 1.00 43.83 184 SER B O 1
ATOM 3637 N N . LEU B 1 187 ? -1.049 -29.032 51.837 1.00 43.13 185 LEU B N 1
ATOM 3638 C CA . LEU B 1 187 ? -0.411 -28.972 50.518 1.00 46.18 185 LEU B CA 1
ATOM 3639 C C . LEU B 1 187 ? -0.476 -27.591 49.883 1.00 41.72 185 LEU B C 1
ATOM 3640 O O . LEU B 1 187 ? -0.058 -27.434 48.728 1.00 41.82 185 LEU B O 1
ATOM 3645 N N . ALA B 1 188 ? -0.983 -26.599 50.603 1.00 41.03 186 ALA B N 1
ATOM 3646 C CA . ALA B 1 188 ? -1.119 -25.255 50.069 1.00 41.43 186 ALA B CA 1
ATOM 3647 C C . ALA B 1 188 ? 0.245 -24.583 49.934 1.00 38.89 186 ALA B C 1
ATOM 3648 O O . ALA B 1 188 ? 1.153 -24.806 50.737 1.00 39.37 186 ALA B O 1
ATOM 3650 N N . THR B 1 189 ? 0.395 -23.762 48.891 1.00 42.44 187 THR B N 1
ATOM 3651 C CA . THR B 1 189 ? 1.654 -23.034 48.712 1.00 40.14 187 THR B CA 1
ATOM 3652 C C . THR B 1 189 ? 1.852 -22.003 49.821 1.00 38.84 187 THR B C 1
ATOM 3653 O O . THR B 1 189 ? 2.963 -21.849 50.345 1.00 36.04 187 THR B O 1
ATOM 3657 N N . THR B 1 190 ? 0.785 -21.299 50.191 1.00 34.80 188 THR B N 1
ATOM 3658 C CA . THR B 1 190 ? 0.773 -20.337 51.285 1.00 40.84 188 THR B CA 1
ATOM 3659 C C . THR B 1 190 ? -0.062 -20.902 52.430 1.00 37.66 188 THR B C 1
ATOM 3660 O O . THR B 1 190 ? -1.100 -21.526 52.202 1.00 39.23 188 THR B O 1
ATOM 3664 N N . THR B 1 191 ? 0.395 -20.701 53.649 1.00 37.94 189 THR B N 1
ATOM 3665 C CA . THR B 1 191 ? -0.364 -21.065 54.832 1.00 37.62 189 THR B CA 1
ATOM 3666 C C . THR B 1 191 ? -0.595 -19.835 55.703 1.00 37.72 189 THR B C 1
ATOM 3667 O O . THR B 1 191 ? 0.064 -18.805 55.520 1.00 37.37 189 THR B O 1
ATOM 3671 N N . PRO B 1 192 ? -1.524 -19.909 56.662 1.00 38.60 190 PRO B N 1
ATOM 3672 C CA . PRO B 1 192 ? -1.690 -18.786 57.612 1.00 33.83 190 PRO B CA 1
ATOM 3673 C C . PRO B 1 192 ? -0.419 -18.431 58.376 1.00 33.92 190 PRO B C 1
ATOM 3674 O O . PRO B 1 192 ? -0.150 -17.247 58.620 1.00 30.71 190 PRO B O 1
ATOM 3678 N N . ALA B 1 193 ? 0.381 -19.430 58.741 1.00 30.97 191 ALA B N 1
ATOM 3679 C CA . ALA B 1 193 ? 1.658 -19.160 59.382 1.00 31.82 191 ALA B CA 1
ATOM 3680 C C . ALA B 1 193 ? 2.578 -18.348 58.483 1.00 34.21 191 ALA B C 1
ATOM 3681 O O . ALA B 1 193 ? 3.260 -17.425 58.951 1.00 34.26 191 ALA B O 1
ATOM 3683 N N . ILE B 1 194 ? 2.622 -18.685 57.188 1.00 33.34 192 ILE B N 1
ATOM 3684 C CA . ILE B 1 194 ? 3.417 -17.911 56.240 1.00 32.57 192 ILE B CA 1
ATOM 3685 C C . ILE B 1 194 ? 2.880 -16.489 56.137 1.00 30.19 192 ILE B C 1
ATOM 3686 O O . ILE B 1 194 ? 3.645 -15.520 56.190 1.00 33.46 192 ILE B O 1
ATOM 3691 N N . LYS B 1 195 ? 1.555 -16.334 56.010 1.00 30.68 193 LYS B N 1
ATOM 3692 C CA . LYS B 1 195 ? 0.973 -14.989 55.963 1.00 32.29 193 LYS B CA 1
ATOM 3693 C C . LYS B 1 195 ? 1.291 -14.204 57.232 1.00 34.51 193 LYS B C 1
ATOM 3694 O O . LYS B 1 195 ? 1.723 -13.046 57.163 1.00 38.95 193 LYS B O 1
ATOM 3700 N N . ALA B 1 196 ? 1.082 -14.820 58.408 1.00 33.74 194 ALA B N 1
ATOM 3701 C CA . ALA B 1 196 ? 1.399 -14.144 59.671 1.00 36.11 194 ALA B CA 1
ATOM 3702 C C . ALA B 1 196 ? 2.853 -13.680 59.706 1.00 37.49 194 ALA B C 1
ATOM 3703 O O . ALA B 1 196 ? 3.140 -12.554 60.119 1.00 31.34 194 ALA B O 1
ATOM 3705 N N . ARG B 1 197 ? 3.782 -14.540 59.271 1.00 36.41 195 ARG B N 1
ATOM 3706 C CA . ARG B 1 197 ? 5.192 -14.165 59.253 1.00 32.89 195 ARG B CA 1
ATOM 3707 C C . ARG B 1 197 ? 5.438 -13.034 58.265 1.00 39.69 195 ARG B C 1
ATOM 3708 O O . ARG B 1 197 ? 6.173 -12.087 58.569 1.00 34.82 195 ARG B O 1
ATOM 3716 N N . ASN B 1 198 ? 4.810 -13.097 57.077 1.00 40.19 196 ASN B N 1
ATOM 3717 C CA . ASN B 1 198 ? 5.086 -12.050 56.105 1.00 37.73 196 ASN B CA 1
ATOM 3718 C C . ASN B 1 198 ? 4.559 -10.720 56.600 1.00 43.56 196 ASN B C 1
ATOM 3719 O O . ASN B 1 198 ? 5.120 -9.681 56.257 1.00 39.38 196 ASN B O 1
ATOM 3724 N N . LYS B 1 199 ? 3.560 -10.737 57.482 1.00 38.70 197 LYS B N 1
ATOM 3725 C CA . LYS B 1 199 ? 3.113 -9.492 58.085 1.00 45.18 197 LYS B CA 1
ATOM 3726 C C . LYS B 1 199 ? 4.206 -8.859 58.955 1.00 42.62 197 LYS B C 1
ATOM 3727 O O . LYS B 1 199 ? 4.158 -7.659 59.226 1.00 41.04 197 LYS B O 1
ATOM 3733 N N . LYS B 1 200 ? 5.229 -9.616 59.338 1.00 42.86 198 LYS B N 1
ATOM 3734 C CA . LYS B 1 200 ? 6.311 -9.102 60.162 1.00 36.11 198 LYS B CA 1
ATOM 3735 C C . LYS B 1 200 ? 7.614 -8.915 59.386 1.00 32.80 198 LYS B C 1
ATOM 3736 O O . LYS B 1 200 ? 8.629 -8.537 59.975 1.00 33.42 198 LYS B O 1
ATOM 3742 N N . VAL B 1 201 ? 7.608 -9.129 58.073 1.00 33.92 199 VAL B N 1
ATOM 3743 C CA . VAL B 1 201 ? 8.813 -8.895 57.284 1.00 32.70 199 VAL B CA 1
ATOM 3744 C C . VAL B 1 201 ? 9.154 -7.407 57.308 1.00 32.66 199 VAL B C 1
ATOM 3745 O O . VAL B 1 201 ? 8.290 -6.547 57.094 1.00 28.35 199 VAL B O 1
ATOM 3749 N N . ASN B 1 202 ? 10.417 -7.101 57.607 1.00 29.78 200 ASN B N 1
ATOM 3750 C CA . ASN B 1 202 ? 10.873 -5.687 57.635 1.00 31.79 200 ASN B CA 1
ATOM 3751 C C . ASN B 1 202 ? 11.106 -5.242 56.189 1.00 35.19 200 ASN B C 1
ATOM 3752 O O . ASN B 1 202 ? 10.627 -4.161 55.814 1.00 29.16 200 ASN B O 1
ATOM 3757 N N . SER B 1 203 ? 11.795 -6.084 55.412 1.00 31.83 201 SER B N 1
ATOM 3758 C CA . SER B 1 203 ? 12.102 -5.804 53.985 1.00 35.44 201 SER B CA 1
ATOM 3759 C C . SER B 1 203 ? 12.150 -7.125 53.211 1.00 29.92 201 SER B C 1
ATOM 3760 O O . SER B 1 203 ? 12.755 -8.085 53.720 1.00 33.03 201 SER B O 1
ATOM 3763 N N . LYS B 1 204 ? 11.555 -7.154 52.015 1.00 36.98 202 LYS B N 1
ATOM 3764 C CA . LYS B 1 204 ? 11.539 -8.378 51.171 1.00 34.37 202 LYS B CA 1
ATOM 3765 C C . LYS B 1 204 ? 12.978 -8.753 50.802 1.00 29.07 202 LYS B C 1
ATOM 3766 O O . LYS B 1 204 ? 13.279 -9.965 50.808 1.00 33.77 202 LYS B O 1
ATOM 3772 N N . THR B 1 205 ? 13.788 -7.733 50.470 1.00 34.10 203 THR B N 1
ATOM 3773 C CA . THR B 1 205 ? 15.226 -7.780 50.057 1.00 33.81 203 THR B CA 1
ATOM 3774 C C . THR B 1 205 ? 15.352 -8.185 48.580 1.00 28.14 203 THR B C 1
ATOM 3775 O O . THR B 1 205 ? 14.315 -8.359 47.912 1.00 31.16 203 THR B O 1
ATOM 3779 N N . LEU B 1 206 ? 16.589 -8.324 48.097 1.00 31.27 204 LEU B N 1
ATOM 3780 C CA . LEU B 1 206 ? 16.852 -8.718 46.686 1.00 36.29 204 LEU B CA 1
ATOM 3781 C C . LEU B 1 206 ? 16.310 -10.129 46.427 1.00 38.71 204 LEU B C 1
ATOM 3782 O O . LEU B 1 206 ? 15.724 -10.337 45.350 1.00 34.88 204 LEU B O 1
ATOM 3787 N N . HIS B 1 207 ? 16.459 -11.043 47.396 1.00 29.16 205 HIS B N 1
ATOM 3788 C CA . HIS B 1 207 ? 15.982 -12.452 47.260 1.00 28.56 205 HIS B CA 1
ATOM 3789 C C . HIS B 1 207 ? 14.451 -12.576 47.367 1.00 31.21 205 HIS B C 1
ATOM 3790 O O . HIS B 1 207 ? 13.949 -13.675 47.055 1.00 33.15 205 HIS B O 1
ATOM 3797 N N . LYS B 1 208 ? 13.775 -11.528 47.861 1.00 31.85 206 LYS B N 1
ATOM 3798 C CA . LYS B 1 208 ? 12.291 -11.403 47.983 1.00 33.99 206 LYS B CA 1
ATOM 3799 C C . LYS B 1 208 ? 11.709 -12.352 49.039 1.00 35.96 206 LYS B C 1
ATOM 3800 O O . LYS B 1 208 ? 10.472 -12.382 49.162 1.00 36.78 206 LYS B O 1
ATOM 3806 N N . ALA B 1 209 ? 12.547 -13.076 49.787 1.00 34.14 207 ALA B N 1
ATOM 3807 C CA . ALA B 1 209 ? 12.005 -13.966 50.811 1.00 33.65 207 ALA B CA 1
ATOM 3808 C C . ALA B 1 209 ? 11.841 -13.293 52.172 1.00 33.43 207 ALA B C 1
ATOM 3809 O O . ALA B 1 209 ? 11.291 -13.911 53.085 1.00 35.34 207 ALA B O 1
ATOM 3811 N N . GLY B 1 210 ? 12.341 -12.079 52.341 1.00 33.19 208 GLY B N 1
ATOM 3812 C CA . GLY B 1 210 ? 12.091 -11.310 53.549 1.00 35.56 208 GLY B CA 1
ATOM 3813 C C . GLY B 1 210 ? 13.074 -11.516 54.682 1.00 29.97 208 GLY B C 1
ATOM 3814 O O . GLY B 1 210 ? 13.590 -12.620 54.888 1.00 34.43 208 GLY B O 1
ATOM 3815 N N . ILE B 1 211 ? 13.379 -10.452 55.380 1.00 34.41 209 ILE B N 1
ATOM 3816 C CA . ILE B 1 211 ? 13.980 -10.557 56.706 1.00 33.89 209 ILE B CA 1
ATOM 3817 C C . ILE B 1 211 ? 12.908 -10.285 57.755 1.00 33.11 209 ILE B C 1
ATOM 3818 O O . ILE B 1 211 ? 11.932 -9.559 57.513 1.00 30.68 209 ILE B O 1
ATOM 3823 N N . VAL B 1 212 ? 13.107 -10.863 58.940 1.00 33.31 210 VAL B N 1
ATOM 3824 C CA . VAL B 1 212 ? 12.263 -10.621 60.113 1.00 35.03 210 VAL B CA 1
ATOM 3825 C C . VAL B 1 212 ? 13.209 -10.359 61.281 1.00 31.58 210 VAL B C 1
ATOM 3826 O O . VAL B 1 212 ? 14.001 -11.236 61.645 1.00 30.12 210 VAL B O 1
ATOM 3830 N N . VAL B 1 213 ? 13.188 -9.134 61.806 1.00 33.67 211 VAL B N 1
ATOM 3831 C CA . VAL B 1 213 ? 13.883 -8.794 63.050 1.00 35.44 211 VAL B CA 1
ATOM 3832 C C . VAL B 1 213 ? 12.890 -8.109 63.981 1.00 35.76 211 VAL B C 1
ATOM 3833 O O . VAL B 1 213 ? 11.877 -7.550 63.520 1.00 36.28 211 VAL B O 1
ATOM 3837 N N . PRO B 1 214 ? 13.158 -8.148 65.305 1.00 33.39 212 PRO B N 1
ATOM 3838 C CA . PRO B 1 214 ? 12.247 -7.526 66.278 1.00 34.58 212 PRO B CA 1
ATOM 3839 C C . PRO B 1 214 ? 12.156 -6.020 66.089 1.00 31.07 212 PRO B C 1
ATOM 3840 O O . PRO B 1 214 ? 13.150 -5.341 65.829 1.00 34.83 212 PRO B O 1
ATOM 3844 N N . VAL B 1 215 ? 10.953 -5.507 66.270 1.00 31.22 213 VAL B N 1
ATOM 3845 C CA . VAL B 1 215 ? 10.653 -4.085 66.241 1.00 38.00 213 VAL B CA 1
ATOM 3846 C C . VAL B 1 215 ? 9.742 -3.796 67.434 1.00 39.51 213 VAL B C 1
ATOM 3847 O O . VAL B 1 215 ? 8.654 -4.370 67.539 1.00 40.35 213 VAL B O 1
ATOM 3851 N N . ASN B 1 216 ? 10.187 -2.942 68.345 1.00 41.61 214 ASN B N 1
ATOM 3852 C CA . ASN B 1 216 ? 9.406 -2.719 69.558 1.00 48.36 214 ASN B CA 1
ATOM 3853 C C . ASN B 1 216 ? 8.343 -1.652 69.298 1.00 48.25 214 ASN B C 1
ATOM 3854 O O . ASN B 1 216 ? 8.109 -1.239 68.159 1.00 49.62 214 ASN B O 1
ATOM 3859 N N . ALA B 1 217 ? 7.705 -1.185 70.370 1.00 49.37 215 ALA B N 1
ATOM 3860 C CA . ALA B 1 217 ? 6.629 -0.209 70.237 1.00 51.76 215 ALA B CA 1
ATOM 3861 C C . ALA B 1 217 ? 7.118 1.097 69.620 1.00 56.57 215 ALA B C 1
ATOM 3862 O O . ALA B 1 217 ? 6.387 1.730 68.850 1.00 59.85 215 ALA B O 1
ATOM 3864 N N . MET B 1 218 ? 8.346 1.507 69.926 1.00 53.05 216 MET B N 1
ATOM 3865 C CA . MET B 1 218 ? 8.903 2.752 69.411 1.00 46.72 216 MET B CA 1
ATOM 3866 C C . MET B 1 218 ? 9.430 2.624 67.993 1.00 52.80 216 MET B C 1
ATOM 3867 O O . MET B 1 218 ? 10.102 3.544 67.515 1.00 54.61 216 MET B O 1
ATOM 3872 N N . ASP B 1 219 ? 9.180 1.502 67.326 1.00 47.78 217 ASP B N 1
ATOM 3873 C CA . ASP B 1 219 ? 9.694 1.225 65.996 1.00 48.41 217 ASP B CA 1
ATOM 3874 C C . ASP B 1 219 ? 11.221 1.113 65.992 1.00 46.03 217 ASP B C 1
ATOM 3875 O O . ASP B 1 219 ? 11.864 1.264 64.936 1.00 47.71 217 ASP B O 1
ATOM 3880 N N . VAL B 1 220 ? 11.817 0.801 67.156 1.00 44.64 218 VAL B N 1
ATOM 3881 C CA . VAL B 1 220 ? 13.234 0.457 67.242 1.00 40.56 218 VAL B CA 1
ATOM 3882 C C . VAL B 1 220 ? 13.414 -0.991 66.816 1.00 38.89 218 VAL B C 1
ATOM 3883 O O . VAL B 1 220 ? 12.581 -1.845 67.131 1.00 39.62 218 VAL B O 1
ATOM 3887 N N . GLY B 1 221 ? 14.510 -1.264 66.103 1.00 35.99 219 GLY B N 1
ATOM 3888 C CA . GLY B 1 221 ? 14.879 -2.603 65.694 1.00 35.50 219 GLY B CA 1
ATOM 3889 C C . GLY B 1 221 ? 15.245 -2.675 64.220 1.00 36.22 219 GLY B C 1
ATOM 3890 O O . GLY B 1 221 ? 16.031 -3.532 63.810 1.00 33.43 219 GLY B O 1
ATOM 3891 N N . TYR B 1 222 ? 14.684 -1.764 63.427 1.00 35.12 220 TYR B N 1
ATOM 3892 C CA . TYR B 1 222 ? 14.865 -1.737 61.977 1.00 36.37 220 TYR B CA 1
ATOM 3893 C C . TYR B 1 222 ? 14.662 -0.316 61.463 1.00 35.43 220 TYR B C 1
ATOM 3894 O O . TYR B 1 222 ? 13.801 0.415 61.959 1.00 35.47 220 TYR B O 1
ATOM 3903 N N . ARG B 1 223 ? 15.443 0.056 60.455 1.00 37.62 221 ARG B N 1
ATOM 3904 C CA . ARG B 1 223 ? 15.108 1.184 59.602 1.00 36.16 221 ARG B CA 1
ATOM 3905 C C . ARG B 1 223 ? 15.472 0.810 58.166 1.00 37.17 221 ARG B C 1
ATOM 3906 O O . ARG B 1 223 ? 16.428 0.060 57.936 1.00 38.21 221 ARG B O 1
ATOM 3914 N N . PRO B 1 224 ? 14.698 1.274 57.192 1.00 38.98 222 PRO B N 1
ATOM 3915 C CA . PRO B 1 224 ? 14.918 0.830 55.805 1.00 33.77 222 PRO B CA 1
ATOM 3916 C C . PRO B 1 224 ? 16.169 1.451 55.189 1.00 35.05 222 PRO B C 1
ATOM 3917 O O . PRO B 1 224 ? 16.768 2.399 55.704 1.00 36.18 222 PRO B O 1
ATOM 3921 N N . LEU B 1 225 ? 16.576 0.892 54.051 1.00 38.30 223 LEU B N 1
ATOM 3922 C CA . LEU B 1 225 ? 17.559 1.587 53.235 1.00 39.67 223 LEU B CA 1
ATOM 3923 C C . LEU B 1 225 ? 16.961 2.904 52.746 1.00 38.87 223 LEU B C 1
ATOM 3924 O O . LEU B 1 225 ? 15.744 3.063 52.658 1.00 36.02 223 LEU B O 1
ATOM 3929 N N . THR B 1 226 ? 17.829 3.864 52.450 1.00 38.87 224 THR B N 1
ATOM 3930 C CA . THR B 1 226 ? 17.397 5.160 51.947 1.00 35.20 224 THR B CA 1
ATOM 3931 C C . THR B 1 226 ? 17.366 5.218 50.426 1.00 40.16 224 THR B C 1
ATOM 3932 O O . THR B 1 226 ? 17.218 6.302 49.858 1.00 41.23 224 THR B O 1
ATOM 3936 N N . VAL B 1 227 ? 17.526 4.084 49.759 1.00 38.12 225 VAL B N 1
ATOM 3937 C CA . VAL B 1 227 ? 17.273 3.973 48.333 1.00 38.88 225 VAL B CA 1
ATOM 3938 C C . VAL B 1 227 ? 16.333 2.798 48.122 1.00 38.38 225 VAL B C 1
ATOM 3939 O O . VAL B 1 227 ? 16.304 1.853 48.921 1.00 35.18 225 VAL B O 1
ATOM 3943 N N . THR B 1 228 ? 15.579 2.848 47.021 1.00 38.58 226 THR B N 1
ATOM 3944 C CA . THR B 1 228 ? 14.748 1.726 46.614 1.00 34.24 226 THR B CA 1
ATOM 3945 C C . THR B 1 228 ? 15.628 0.570 46.170 1.00 34.76 226 THR B C 1
ATOM 3946 O O . THR B 1 228 ? 16.827 0.724 45.908 1.00 34.00 226 THR B O 1
ATOM 3950 N N . ASP B 1 229 ? 15.023 -0.609 46.085 1.00 31.83 227 ASP B N 1
ATOM 3951 C CA . ASP B 1 229 ? 15.791 -1.752 45.617 1.00 34.83 227 ASP B CA 1
ATOM 3952 C C . ASP B 1 229 ? 16.296 -1.528 44.188 1.00 34.88 227 ASP B C 1
ATOM 3953 O O . ASP B 1 229 ? 17.401 -1.967 43.843 1.00 33.79 227 ASP B O 1
ATOM 3958 N N . ALA B 1 230 ? 15.506 -0.841 43.362 1.00 34.82 228 ALA B N 1
ATOM 3959 C CA . ALA B 1 230 ? 15.905 -0.586 41.975 1.00 38.25 228 ALA B CA 1
ATOM 3960 C C . ALA B 1 230 ? 17.087 0.360 41.926 1.00 37.01 228 ALA B C 1
ATOM 3961 O O . ALA B 1 230 ? 18.031 0.143 41.162 1.00 42.40 228 ALA B O 1
ATOM 3963 N N . GLU B 1 231 ? 17.056 1.399 42.758 1.00 37.85 229 GLU B N 1
ATOM 3964 C CA . GLU B 1 231 ? 18.167 2.328 42.852 1.00 39.81 229 GLU B CA 1
ATOM 3965 C C . GLU B 1 231 ? 19.426 1.632 43.351 1.00 41.53 229 GLU B C 1
ATOM 3966 O O . GLU B 1 231 ? 20.537 1.959 42.924 1.00 43.13 229 GLU B O 1
ATOM 3972 N N . LEU B 1 232 ? 19.275 0.670 44.263 1.00 41.71 230 LEU B N 1
ATOM 3973 C CA . LEU B 1 232 ? 20.438 -0.030 44.791 1.00 38.65 230 LEU B CA 1
ATOM 3974 C C . LEU B 1 232 ? 21.041 -0.944 43.740 1.00 37.28 230 LEU B C 1
ATOM 3975 O O . LEU B 1 232 ? 22.262 -1.022 43.610 1.00 40.46 230 LEU B O 1
ATOM 3980 N N . LYS B 1 233 ? 20.199 -1.693 43.028 1.00 37.06 231 LYS B N 1
ATOM 3981 C CA . LYS B 1 233 ? 20.692 -2.513 41.929 1.00 43.14 231 LYS B CA 1
ATOM 3982 C C . LYS B 1 233 ? 21.443 -1.654 40.926 1.00 42.50 231 LYS B C 1
ATOM 3983 O O . LYS B 1 233 ? 22.545 -2.005 40.498 1.00 43.87 231 LYS B O 1
ATOM 3989 N N . LYS B 1 234 ? 20.872 -0.502 40.570 1.00 40.24 232 LYS B N 1
ATOM 3990 C CA . LYS B 1 234 ? 21.526 0.386 39.611 1.00 47.96 232 LYS B CA 1
ATOM 3991 C C . LYS B 1 234 ? 22.875 0.862 40.139 1.00 45.51 232 LYS B C 1
ATOM 3992 O O . LYS B 1 234 ? 23.883 0.829 39.424 1.00 50.49 232 LYS B O 1
ATOM 3998 N N . MET B 1 235 ? 22.914 1.259 41.407 1.00 45.64 233 MET B N 1
ATOM 3999 C CA . MET B 1 235 ? 24.152 1.655 42.061 1.00 46.00 233 MET B CA 1
ATOM 4000 C C . MET B 1 235 ? 25.194 0.530 42.039 1.00 47.82 233 MET B C 1
ATOM 4001 O O . MET B 1 235 ? 26.374 0.762 41.749 1.00 42.53 233 MET B O 1
ATOM 4006 N N . LEU B 1 236 ? 24.792 -0.693 42.393 1.00 45.70 234 LEU B N 1
ATOM 4007 C CA . LEU B 1 236 ? 25.784 -1.759 42.479 1.00 41.58 234 LEU B CA 1
ATOM 4008 C C . LEU B 1 236 ? 26.257 -2.165 41.087 1.00 49.01 234 LEU B C 1
ATOM 4009 O O . LEU B 1 236 ? 27.410 -2.581 40.912 1.00 48.50 234 LEU B O 1
ATOM 4014 N N . LYS B 1 237 ? 25.381 -2.031 40.091 1.00 46.82 235 LYS B N 1
ATOM 4015 C CA . LYS B 1 237 ? 25.762 -2.285 38.708 1.00 48.43 235 LYS B CA 1
ATOM 4016 C C . LYS B 1 237 ? 26.833 -1.301 38.262 1.00 50.58 235 LYS B C 1
ATOM 4017 O O . LYS B 1 237 ? 27.845 -1.688 37.672 1.00 48.74 235 LYS B O 1
ATOM 4023 N N . THR B 1 238 ? 26.620 -0.014 38.545 1.00 50.39 236 THR B N 1
ATOM 4024 C CA . THR B 1 238 ? 27.589 1.010 38.176 1.00 49.70 236 THR B CA 1
ATOM 4025 C C . THR B 1 238 ? 28.952 0.745 38.811 1.00 54.06 236 THR B C 1
ATOM 4026 O O . THR B 1 238 ? 29.986 0.822 38.138 1.00 55.00 236 THR B O 1
ATOM 4030 N N . ILE B 1 239 ? 28.975 0.432 40.111 1.00 47.41 237 ILE B N 1
ATOM 4031 C CA . ILE B 1 239 ? 30.243 0.201 40.791 1.00 50.71 237 ILE B CA 1
ATOM 4032 C C . ILE B 1 239 ? 30.988 -0.971 40.160 1.00 53.29 237 ILE B C 1
ATOM 4033 O O . ILE B 1 239 ? 32.209 -0.916 39.972 1.00 55.09 237 ILE B O 1
ATOM 4038 N N . THR B 1 240 ? 30.276 -2.048 39.828 1.00 45.92 238 THR B N 1
ATOM 4039 C CA . THR B 1 240 ? 30.948 -3.284 39.444 1.00 49.92 238 THR B CA 1
ATOM 4040 C C . THR B 1 240 ? 31.128 -3.426 37.939 1.00 53.43 238 THR B C 1
ATOM 4041 O O . THR B 1 240 ? 31.985 -4.206 37.509 1.00 49.35 238 THR B O 1
ATOM 4045 N N . GLU B 1 241 ? 30.352 -2.693 37.136 1.00 54.08 239 GLU B N 1
ATOM 4046 C CA . GLU B 1 241 ? 30.359 -2.839 35.683 1.00 57.51 239 GLU B CA 1
ATOM 4047 C C . GLU B 1 241 ? 30.811 -1.593 34.944 1.00 59.43 239 GLU B C 1
ATOM 4048 O O . GLU B 1 241 ? 31.496 -1.716 33.927 1.00 62.31 239 GLU B O 1
ATOM 4054 N N . SER B 1 242 ? 30.418 -0.403 35.394 1.00 57.76 240 SER B N 1
ATOM 4055 C CA . SER B 1 242 ? 30.699 0.801 34.621 1.00 60.62 240 SER B CA 1
ATOM 4056 C C . SER B 1 242 ? 32.201 1.034 34.507 1.00 64.62 240 SER B C 1
ATOM 4057 O O . SER B 1 242 ? 32.963 0.816 35.457 1.00 63.62 240 SER B O 1
ATOM 4060 N N . GLU B 1 243 ? 32.626 1.448 33.316 1.00 63.46 241 GLU B N 1
ATOM 4061 C CA . GLU B 1 243 ? 33.987 1.905 33.083 1.00 65.02 241 GLU B CA 1
ATOM 4062 C C . GLU B 1 243 ? 34.062 3.426 33.010 1.00 65.67 241 GLU B C 1
ATOM 4063 O O . GLU B 1 243 ? 35.131 3.977 32.733 1.00 65.23 241 GLU B O 1
ATOM 4069 N N . ASN B 1 244 ? 32.947 4.106 33.290 1.00 62.69 242 ASN B N 1
ATOM 4070 C CA . ASN B 1 244 ? 32.909 5.551 33.485 1.00 62.98 242 ASN B CA 1
ATOM 4071 C C . ASN B 1 244 ? 33.381 5.900 34.898 1.00 68.94 242 ASN B C 1
ATOM 4072 O O . ASN B 1 244 ? 32.748 5.507 35.886 1.00 70.58 242 ASN B O 1
ATOM 4077 N N . LYS B 1 245 ? 34.487 6.647 34.992 1.00 66.12 243 LYS B N 1
ATOM 4078 C CA . LYS B 1 245 ? 35.100 6.929 36.288 1.00 69.41 243 LYS B CA 1
ATOM 4079 C C . LYS B 1 245 ? 34.192 7.774 37.167 1.00 66.86 243 LYS B C 1
ATOM 4080 O O . LYS B 1 245 ? 34.059 7.505 38.364 1.00 70.18 243 LYS B O 1
ATOM 4086 N N . SER B 1 246 ? 33.576 8.812 36.597 1.00 66.34 244 SER B N 1
ATOM 4087 C CA . SER B 1 246 ? 32.771 9.727 37.397 1.00 67.51 244 SER B CA 1
ATOM 4088 C C . SER B 1 246 ? 31.536 9.025 37.949 1.00 68.87 244 SER B C 1
ATOM 4089 O O . SER B 1 246 ? 31.240 9.124 39.147 1.00 66.52 244 SER B O 1
ATOM 4092 N N . ALA B 1 247 ? 30.818 8.290 37.092 1.00 64.67 245 ALA B N 1
ATOM 4093 C CA . ALA B 1 247 ? 29.683 7.496 37.555 1.00 63.83 245 ALA B CA 1
ATOM 4094 C C . ALA B 1 247 ? 30.107 6.504 38.634 1.00 64.58 245 ALA B C 1
ATOM 4095 O O . ALA B 1 247 ? 29.416 6.336 39.650 1.00 58.72 245 ALA B O 1
ATOM 4097 N N . LYS B 1 248 ? 31.250 5.847 38.435 1.00 62.79 246 LYS B N 1
ATOM 4098 C CA . LYS B 1 248 ? 31.707 4.851 39.394 1.00 63.69 246 LYS B CA 1
ATOM 4099 C C . LYS B 1 248 ? 31.987 5.491 40.747 1.00 65.45 246 LYS B C 1
ATOM 4100 O O . LYS B 1 248 ? 31.635 4.934 41.795 1.00 56.78 246 LYS B O 1
ATOM 4106 N N . ASP B 1 249 ? 32.585 6.683 40.740 1.00 65.36 247 ASP B N 1
ATOM 4107 C CA . ASP B 1 249 ? 32.876 7.371 41.990 1.00 60.14 247 ASP B CA 1
ATOM 4108 C C . ASP B 1 249 ? 31.600 7.882 42.650 1.00 60.87 247 ASP B C 1
ATOM 4109 O O . ASP B 1 249 ? 31.469 7.819 43.875 1.00 58.57 247 ASP B O 1
ATOM 4114 N N . LYS B 1 250 ? 30.652 8.396 41.860 1.00 59.18 248 LYS B N 1
ATOM 4115 C CA . LYS B 1 250 ? 29.351 8.761 42.412 1.00 58.86 248 LYS B CA 1
ATOM 4116 C C . LYS B 1 250 ? 28.716 7.575 43.135 1.00 59.83 248 LYS B C 1
ATOM 4117 O O . LYS B 1 250 ? 28.452 7.632 44.344 1.00 55.26 248 LYS B O 1
ATOM 4123 N N . ALA B 1 251 ? 28.506 6.472 42.409 1.00 59.67 249 ALA B N 1
ATOM 4124 C CA . ALA B 1 251 ? 27.862 5.294 42.980 1.00 55.45 249 ALA B CA 1
ATOM 4125 C C . ALA B 1 251 ? 28.620 4.753 44.185 1.00 58.37 249 ALA B C 1
ATOM 4126 O O . ALA B 1 251 ? 28.005 4.247 45.128 1.00 55.37 249 ALA B O 1
ATOM 4128 N N . SER B 1 252 ? 29.946 4.861 44.190 1.00 58.59 250 SER B N 1
ATOM 4129 C CA . SER B 1 252 ? 30.702 4.308 45.305 1.00 51.71 250 SER B CA 1
ATOM 4130 C C . SER B 1 252 ? 30.546 5.170 46.559 1.00 54.91 250 SER B C 1
ATOM 4131 O O . SER B 1 252 ? 30.452 4.642 47.673 1.00 52.62 250 SER B O 1
ATOM 4134 N N . ASP B 1 253 ? 30.529 6.498 46.394 1.00 57.70 251 ASP B N 1
ATOM 4135 C CA . ASP B 1 253 ? 30.193 7.398 47.496 1.00 58.18 251 ASP B CA 1
ATOM 4136 C C . ASP B 1 253 ? 28.804 7.102 48.041 1.00 54.15 251 ASP B C 1
ATOM 4137 O O . ASP B 1 253 ? 28.579 7.144 49.255 1.00 56.28 251 ASP B O 1
ATOM 4142 N N . GLU B 1 254 ? 27.849 6.851 47.143 1.00 55.05 252 GLU B N 1
ATOM 4143 C CA . GLU B 1 254 ? 26.490 6.540 47.556 1.00 50.59 252 GLU B CA 1
ATOM 4144 C C . GLU B 1 254 ? 26.456 5.285 48.416 1.00 50.29 252 GLU B C 1
ATOM 4145 O O . GLU B 1 254 ? 25.743 5.237 49.422 1.00 50.01 252 GLU B O 1
ATOM 4151 N N . LEU B 1 255 ? 27.240 4.268 48.054 1.00 49.87 253 LEU B N 1
ATOM 4152 C CA . LEU B 1 255 ? 27.282 3.043 48.846 1.00 47.56 253 LEU B CA 1
ATOM 4153 C C . LEU B 1 255 ? 27.935 3.277 50.202 1.00 49.10 253 LEU B C 1
ATOM 4154 O O . LEU B 1 255 ? 27.464 2.764 51.224 1.00 46.96 253 LEU B O 1
ATOM 4159 N N . GLN B 1 256 ? 29.039 4.028 50.218 1.00 51.68 254 GLN B N 1
ATOM 4160 C CA . GLN B 1 256 ? 29.755 4.296 51.459 1.00 55.08 254 GLN B CA 1
ATOM 4161 C C . GLN B 1 256 ? 28.889 5.061 52.437 1.00 48.63 254 GLN B C 1
ATOM 4162 O O . GLN B 1 256 ? 28.987 4.868 53.650 1.00 53.20 254 GLN B O 1
ATOM 4168 N N . GLU B 1 257 ? 28.018 5.912 51.926 1.00 48.35 255 GLU B N 1
ATOM 4169 C CA . GLU B 1 257 ? 27.126 6.631 52.805 1.00 50.63 255 GLU B CA 1
ATOM 4170 C C . GLU B 1 257 ? 26.032 5.731 53.366 1.00 43.74 255 GLU B C 1
ATOM 4171 O O . GLU B 1 257 ? 25.612 5.917 54.508 1.00 50.72 255 GLU B O 1
ATOM 4177 N N . LEU B 1 258 ? 25.555 4.756 52.590 1.00 48.57 256 LEU B N 1
ATOM 4178 C CA . LEU B 1 258 ? 24.682 3.738 53.168 1.00 48.81 256 LEU B CA 1
ATOM 4179 C C . LEU B 1 258 ? 25.383 3.004 54.295 1.00 42.02 256 LEU B C 1
ATOM 4180 O O . LEU B 1 258 ? 24.795 2.749 55.354 1.00 39.27 256 LEU B O 1
ATOM 4185 N N . LEU B 1 259 ? 26.642 2.620 54.064 1.00 44.68 257 LEU B N 1
ATOM 4186 C CA . LEU B 1 259 ? 27.416 1.975 55.114 1.00 45.20 257 LEU B CA 1
ATOM 4187 C C . LEU B 1 259 ? 27.558 2.891 56.313 1.00 43.67 257 LEU B C 1
ATOM 4188 O O . LEU B 1 259 ? 27.562 2.422 57.456 1.00 47.84 257 LEU B O 1
ATOM 4193 N N . THR B 1 260 ? 27.610 4.203 56.078 1.00 43.77 258 THR B N 1
ATOM 4194 C CA . THR B 1 260 ? 27.638 5.146 57.190 1.00 47.80 258 THR B CA 1
ATOM 4195 C C . THR B 1 260 ? 26.342 5.097 57.989 1.00 44.20 258 THR B C 1
ATOM 4196 O O . THR B 1 260 ? 26.358 5.070 59.225 1.00 43.98 258 THR B O 1
ATOM 4200 N N . PHE B 1 261 ? 25.203 5.097 57.289 1.00 47.07 259 PHE B N 1
ATOM 4201 C CA . PHE B 1 261 ? 23.900 5.102 57.948 1.00 43.15 259 PHE B CA 1
ATOM 4202 C C . PHE B 1 261 ? 23.700 3.846 58.789 1.00 37.82 259 PHE B C 1
ATOM 4203 O O . PHE B 1 261 ? 23.079 3.897 59.852 1.00 41.31 259 PHE B O 1
ATOM 4211 N N . VAL B 1 262 ? 24.181 2.699 58.305 1.00 38.53 260 VAL B N 1
ATOM 4212 C CA . VAL B 1 262 ? 24.062 1.461 59.070 1.00 40.12 260 VAL B CA 1
ATOM 4213 C C . VAL B 1 262 ? 24.806 1.583 60.398 1.00 39.83 260 VAL B C 1
ATOM 4214 O O . VAL B 1 262 ? 24.333 1.123 61.445 1.00 40.25 260 VAL B O 1
ATOM 4218 N N . GLN B 1 263 ? 25.979 2.217 60.370 1.00 47.90 261 GLN B N 1
ATOM 4219 C CA . GLN B 1 263 ? 26.733 2.477 61.595 1.00 46.01 261 GLN B CA 1
ATOM 4220 C C . GLN B 1 263 ? 25.891 3.252 62.599 1.00 45.83 261 GLN B C 1
ATOM 4221 O O . GLN B 1 263 ? 25.789 2.866 63.774 1.00 46.08 261 GLN B O 1
ATOM 4227 N N . PHE B 1 264 ? 25.265 4.346 62.148 1.00 43.91 262 PHE B N 1
ATOM 4228 C CA . PHE B 1 264 ? 24.330 5.058 63.010 1.00 46.35 262 PHE B CA 1
ATOM 4229 C C . PHE B 1 264 ? 23.152 4.179 63.392 1.00 42.64 262 PHE B C 1
ATOM 4230 O O . PHE B 1 264 ? 22.645 4.271 64.509 1.00 45.68 262 PHE B O 1
ATOM 4238 N N . ALA B 1 265 ? 22.662 3.357 62.468 1.00 43.92 263 ALA B N 1
ATOM 4239 C CA . ALA B 1 265 ? 21.511 2.533 62.811 1.00 40.24 263 ALA B CA 1
ATOM 4240 C C . ALA B 1 265 ? 21.877 1.554 63.921 1.00 38.86 263 ALA B C 1
ATOM 4241 O O . ALA B 1 265 ? 21.105 1.361 64.868 1.00 37.97 263 ALA B O 1
ATOM 4243 N N . ASN B 1 266 ? 23.057 0.934 63.819 1.00 39.11 264 ASN B N 1
ATOM 4244 C CA . ASN B 1 266 ? 23.502 0.023 64.868 1.00 41.44 264 ASN B CA 1
ATOM 4245 C C . ASN B 1 266 ? 23.598 0.738 66.200 1.00 40.80 264 ASN B C 1
ATOM 4246 O O . ASN B 1 266 ? 23.063 0.261 67.210 1.00 43.87 264 ASN B O 1
ATOM 4251 N N . ASP B 1 267 ? 24.250 1.905 66.210 1.00 41.12 265 ASP B N 1
ATOM 4252 C CA . ASP B 1 267 ? 24.434 2.647 67.449 1.00 42.66 265 ASP B CA 1
ATOM 4253 C C . ASP B 1 267 ? 23.102 2.923 68.124 1.00 46.93 265 ASP B C 1
ATOM 4254 O O . ASP B 1 267 ? 23.042 3.059 69.351 1.00 46.91 265 ASP B O 1
ATOM 4259 N N . GLU B 1 268 ? 22.015 2.960 67.357 1.00 42.44 266 GLU B N 1
ATOM 4260 C CA . GLU B 1 268 ? 20.719 3.341 67.896 1.00 37.33 266 GLU B CA 1
ATOM 4261 C C . GLU B 1 268 ? 19.765 2.159 68.014 1.00 38.58 266 GLU B C 1
ATOM 4262 O O . GLU B 1 268 ? 18.573 2.362 68.267 1.00 46.15 266 GLU B O 1
ATOM 4268 N N . GLY B 1 269 ? 20.254 0.925 67.858 1.00 39.73 267 GLY B N 1
ATOM 4269 C CA . GLY B 1 269 ? 19.425 -0.250 68.061 1.00 38.59 267 GLY B CA 1
ATOM 4270 C C . GLY B 1 269 ? 18.718 -0.811 66.837 1.00 36.92 267 GLY B C 1
ATOM 4271 O O . GLY B 1 269 ? 18.064 -1.863 66.945 1.00 34.84 267 GLY B O 1
ATOM 4272 N N . ASP B 1 270 ? 18.822 -0.164 65.675 1.00 38.02 268 ASP B N 1
ATOM 4273 C CA . ASP B 1 270 ? 18.106 -0.638 64.479 1.00 41.00 268 ASP B CA 1
ATOM 4274 C C . ASP B 1 270 ? 18.985 -1.581 63.662 1.00 37.78 268 ASP B C 1
ATOM 4275 O O . ASP B 1 270 ? 19.403 -1.283 62.536 1.00 38.00 268 ASP B O 1
ATOM 4280 N N . TYR B 1 271 ? 19.213 -2.767 64.234 1.00 34.10 269 TYR B N 1
ATOM 4281 C CA . TYR B 1 271 ? 20.172 -3.706 63.655 1.00 35.63 269 TYR B CA 1
ATOM 4282 C C . TYR B 1 271 ? 19.726 -4.251 62.296 1.00 35.36 269 TYR B C 1
ATOM 4283 O O . TYR B 1 271 ? 20.546 -4.816 61.566 1.00 33.29 269 TYR B O 1
ATOM 4292 N N . GLY B 1 272 ? 18.442 -4.129 61.955 1.00 35.56 270 GLY B N 1
ATOM 4293 C CA . GLY B 1 272 ? 17.941 -4.767 60.750 1.00 32.48 270 GLY B CA 1
ATOM 4294 C C . GLY B 1 272 ? 18.389 -4.106 59.468 1.00 33.14 270 GLY B C 1
ATOM 4295 O O . GLY B 1 272 ? 18.454 -4.775 58.437 1.00 32.92 270 GLY B O 1
ATOM 4296 N N . MET B 1 273 ? 18.718 -2.813 59.522 1.00 33.98 271 MET B N 1
ATOM 4297 C CA . MET B 1 273 ? 19.196 -2.107 58.347 1.00 37.04 271 MET B CA 1
ATOM 4298 C C . MET B 1 273 ? 20.460 -2.758 57.802 1.00 34.81 271 MET B C 1
ATOM 4299 O O . MET B 1 273 ? 20.607 -2.951 56.584 1.00 39.17 271 MET B O 1
ATOM 4304 N N . GLY B 1 274 ? 21.392 -3.086 58.693 1.00 34.69 272 GLY B N 1
ATOM 4305 C CA . GLY B 1 274 ? 22.642 -3.694 58.277 1.00 33.09 272 GLY B CA 1
ATOM 4306 C C . GLY B 1 274 ? 22.473 -5.115 57.805 1.00 35.34 272 GLY B C 1
ATOM 4307 O O . GLY B 1 274 ? 23.153 -5.542 56.868 1.00 38.86 272 GLY B O 1
ATOM 4308 N N . LEU B 1 275 ? 21.530 -5.849 58.401 1.00 35.93 273 LEU B N 1
ATOM 4309 C CA . LEU B 1 275 ? 21.150 -7.148 57.856 1.00 35.34 273 LEU B CA 1
ATOM 4310 C C . LEU B 1 275 ? 20.663 -7.016 56.417 1.00 33.21 273 LEU B C 1
ATOM 4311 O O . LEU B 1 275 ? 21.109 -7.748 55.532 1.00 31.99 273 LEU B O 1
ATOM 4316 N N . GLU B 1 276 ? 19.753 -6.074 56.175 1.00 31.55 274 GLU B N 1
ATOM 4317 C CA . GLU B 1 276 ? 19.201 -5.881 54.847 1.00 31.42 274 GLU B CA 1
ATOM 4318 C C . GLU B 1 276 ? 20.292 -5.485 53.862 1.00 34.13 274 GLU B C 1
ATOM 4319 O O . GLU B 1 276 ? 20.457 -6.121 52.819 1.00 34.51 274 GLU B O 1
ATOM 4325 N N . LEU B 1 277 ? 21.067 -4.449 54.192 1.00 35.58 275 LEU B N 1
ATOM 4326 C CA . LEU B 1 277 ? 22.112 -4.012 53.273 1.00 35.13 275 LEU B CA 1
ATOM 4327 C C . LEU B 1 277 ? 23.104 -5.132 52.999 1.00 35.74 275 LEU B C 1
ATOM 4328 O O . LEU B 1 277 ? 23.540 -5.320 51.850 1.00 36.85 275 LEU B O 1
ATOM 4333 N N . GLY B 1 278 ? 23.454 -5.903 54.034 1.00 36.22 276 GLY B N 1
ATOM 4334 C CA . GLY B 1 278 ? 24.374 -7.019 53.849 1.00 39.14 276 GLY B CA 1
ATOM 4335 C C . GLY B 1 278 ? 23.819 -8.104 52.941 1.00 39.83 276 GLY B C 1
ATOM 4336 O O . GLY B 1 278 ? 24.502 -8.574 52.025 1.00 37.91 276 GLY B O 1
ATOM 4337 N N . LEU B 1 279 ? 22.562 -8.501 53.166 1.00 35.97 277 LEU B N 1
ATOM 4338 C CA . LEU B 1 279 ? 21.962 -9.514 52.309 1.00 37.21 277 LEU B CA 1
ATOM 4339 C C . LEU B 1 279 ? 21.835 -9.030 50.866 1.00 34.33 277 LEU B C 1
ATOM 4340 O O . LEU B 1 279 ? 22.061 -9.807 49.936 1.00 39.52 277 LEU B O 1
ATOM 4345 N N . ASP B 1 280 ? 21.465 -7.762 50.656 1.00 34.18 278 ASP B N 1
ATOM 4346 C CA . ASP B 1 280 ? 21.341 -7.245 49.293 1.00 33.28 278 ASP B CA 1
ATOM 4347 C C . ASP B 1 280 ? 22.676 -7.310 48.548 1.00 38.23 278 ASP B C 1
ATOM 4348 O O . ASP B 1 280 ? 22.742 -7.745 47.387 1.00 39.71 278 ASP B O 1
ATOM 4353 N N . LEU B 1 281 ? 23.749 -6.826 49.177 1.00 36.55 279 LEU B N 1
ATOM 4354 C CA . LEU B 1 281 ? 25.062 -6.940 48.546 1.00 42.74 279 LEU B CA 1
ATOM 4355 C C . LEU B 1 281 ? 25.398 -8.396 48.275 1.00 39.28 279 LEU B C 1
ATOM 4356 O O . LEU B 1 281 ? 25.926 -8.725 47.213 1.00 38.95 279 LEU B O 1
ATOM 4361 N N . PHE B 1 282 ? 25.109 -9.278 49.241 1.00 37.24 280 PHE B N 1
ATOM 4362 C CA . PHE B 1 282 ? 25.286 -10.714 49.030 1.00 38.23 280 PHE B CA 1
ATOM 4363 C C . PHE B 1 282 ? 24.511 -11.178 47.810 1.00 40.02 280 PHE B C 1
ATOM 4364 O O . PHE B 1 282 ? 25.019 -11.958 46.991 1.00 36.50 280 PHE B O 1
ATOM 4372 N N . CYS B 1 283 ? 23.250 -10.739 47.710 1.00 35.98 281 CYS B N 1
ATOM 4373 C CA . CYS B 1 283 ? 22.359 -11.206 46.665 1.00 36.16 281 CYS B CA 1
ATOM 4374 C C . CYS B 1 283 ? 22.772 -10.664 45.306 1.00 41.15 281 CYS B C 1
ATOM 4375 O O . CYS B 1 283 ? 22.599 -11.348 44.296 1.00 35.24 281 CYS B O 1
ATOM 4378 N N . PHE B 1 284 ? 23.323 -9.447 45.269 1.00 40.91 282 PHE B N 1
ATOM 4379 C CA . PHE B 1 284 ? 23.804 -8.901 44.011 1.00 45.52 282 PHE B CA 1
ATOM 4380 C C . PHE B 1 284 ? 24.872 -9.801 43.386 1.00 41.39 282 PHE B C 1
ATOM 4381 O O . PHE B 1 284 ? 24.979 -9.880 42.162 1.00 39.46 282 PHE B O 1
ATOM 4389 N N . GLY B 1 285 ? 25.658 -10.487 44.202 1.00 41.27 283 GLY B N 1
ATOM 4390 C CA . GLY B 1 285 ? 26.468 -11.593 43.749 1.00 41.46 283 GLY B CA 1
ATOM 4391 C C . GLY B 1 285 ? 27.922 -11.266 43.471 1.00 48.06 283 GLY B C 1
ATOM 4392 O O . GLY B 1 285 ? 28.752 -12.188 43.440 1.00 46.44 283 GLY B O 1
ATOM 4393 N N . SER B 1 286 ? 28.248 -9.992 43.258 1.00 44.81 284 SER B N 1
ATOM 4394 C CA . SER B 1 286 ? 29.619 -9.603 42.958 1.00 48.18 284 SER B CA 1
ATOM 4395 C C . SER B 1 286 ? 30.575 -9.904 44.113 1.00 50.06 284 SER B C 1
ATOM 4396 O O . SER B 1 286 ? 30.368 -9.460 45.249 1.00 45.44 284 SER B O 1
ATOM 4399 N N . LYS B 1 287 ? 31.656 -10.632 43.805 1.00 51.35 285 LYS B N 1
ATOM 4400 C CA . LYS B 1 287 ? 32.673 -10.937 44.806 1.00 48.28 285 LYS B CA 1
ATOM 4401 C C . LYS B 1 287 ? 33.463 -9.701 45.210 1.00 49.39 285 LYS B C 1
ATOM 4402 O O . LYS B 1 287 ? 34.100 -9.696 46.269 1.00 53.91 285 LYS B O 1
ATOM 4408 N N . GLN B 1 288 ? 33.396 -8.648 44.406 1.00 47.35 286 GLN B N 1
ATOM 4409 C CA . GLN B 1 288 ? 33.910 -7.340 44.782 1.00 53.05 286 GLN B CA 1
ATOM 4410 C C . GLN B 1 288 ? 33.358 -6.837 46.117 1.00 52.00 286 GLN B C 1
ATOM 4411 O O . GLN B 1 288 ? 34.017 -6.023 46.775 1.00 60.12 286 GLN B O 1
ATOM 4417 N N . PHE B 1 289 ? 32.181 -7.304 46.550 1.00 50.51 287 PHE B N 1
ATOM 4418 C CA . PHE B 1 289 ? 31.580 -6.800 47.782 1.00 51.56 287 PHE B CA 1
ATOM 4419 C C . PHE B 1 289 ? 31.823 -7.670 49.004 1.00 49.10 287 PHE B C 1
ATOM 4420 O O . PHE B 1 289 ? 31.330 -7.320 50.085 1.00 50.55 287 PHE B O 1
ATOM 4428 N N . HIS B 1 290 ? 32.551 -8.791 48.876 1.00 51.20 288 HIS B N 1
ATOM 4429 C CA . HIS B 1 290 ? 32.635 -9.741 49.989 1.00 51.71 288 HIS B CA 1
ATOM 4430 C C . HIS B 1 290 ? 33.196 -9.092 51.253 1.00 52.30 288 HIS B C 1
ATOM 4431 O O . HIS B 1 290 ? 32.700 -9.345 52.356 1.00 51.39 288 HIS B O 1
ATOM 4438 N N . ASN B 1 291 ? 34.221 -8.247 51.115 1.00 53.93 289 ASN B N 1
ATOM 4439 C CA . ASN B 1 291 ? 34.792 -7.580 52.283 1.00 55.55 289 ASN B CA 1
ATOM 4440 C C . ASN B 1 291 ? 33.737 -6.768 53.016 1.00 49.91 289 ASN B C 1
ATOM 4441 O O . ASN B 1 291 ? 33.569 -6.897 54.233 1.00 54.44 289 ASN B O 1
ATOM 4446 N N . THR B 1 292 ? 33.013 -5.927 52.278 1.00 50.79 290 THR B N 1
ATOM 4447 C CA . THR B 1 292 ? 31.928 -5.143 52.853 1.00 48.11 290 THR B CA 1
ATOM 4448 C C . THR B 1 292 ? 30.882 -6.032 53.519 1.00 45.53 290 THR B C 1
ATOM 4449 O O . THR B 1 292 ? 30.414 -5.732 54.620 1.00 44.79 290 THR B O 1
ATOM 4453 N N . ILE B 1 293 ? 30.517 -7.143 52.879 1.00 46.52 291 ILE B N 1
ATOM 4454 C CA . ILE B 1 293 ? 29.513 -8.018 53.475 1.00 47.74 291 ILE B CA 1
ATOM 4455 C C . ILE B 1 293 ? 30.012 -8.571 54.805 1.00 44.79 291 ILE B C 1
ATOM 4456 O O . ILE B 1 293 ? 29.246 -8.719 55.765 1.00 44.82 291 ILE B O 1
ATOM 4461 N N . LEU B 1 294 ? 31.305 -8.887 54.887 1.00 48.44 292 LEU B N 1
ATOM 4462 C CA . LEU B 1 294 ? 31.836 -9.421 56.133 1.00 48.38 292 LEU B CA 1
ATOM 4463 C C . LEU B 1 294 ? 31.951 -8.349 57.205 1.00 46.80 292 LEU B C 1
ATOM 4464 O O . LEU B 1 294 ? 32.180 -8.675 58.371 1.00 51.84 292 LEU B O 1
ATOM 4469 N N . GLN B 1 295 ? 31.751 -7.089 56.845 1.00 47.84 293 GLN B N 1
ATOM 4470 C CA . GLN B 1 295 ? 31.667 -6.008 57.810 1.00 48.40 293 GLN B CA 1
ATOM 4471 C C . GLN B 1 295 ? 30.231 -5.697 58.224 1.00 49.30 293 GLN B C 1
ATOM 4472 O O . GLN B 1 295 ? 30.030 -4.932 59.167 1.00 50.61 293 GLN B O 1
ATOM 4478 N N . LEU B 1 296 ? 29.235 -6.278 57.547 1.00 50.17 294 LEU 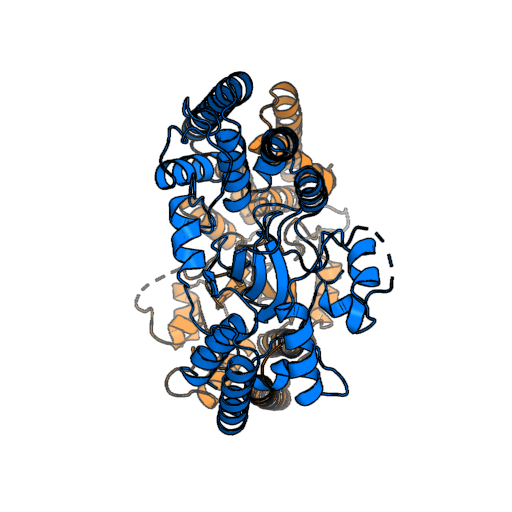B N 1
ATOM 4479 C CA . LEU B 1 296 ? 27.821 -6.035 57.815 1.00 41.36 294 LEU B CA 1
ATOM 4480 C C . LEU B 1 296 ? 27.149 -7.198 58.527 1.00 40.25 294 LEU B C 1
ATOM 4481 O O . LEU B 1 296 ? 26.581 -7.021 59.607 1.00 44.36 294 LEU B O 1
ATOM 4486 N N . LEU B 1 297 ? 27.200 -8.393 57.942 1.00 41.14 295 LEU B N 1
ATOM 4487 C CA . LEU B 1 297 ? 26.345 -9.482 58.403 1.00 41.07 295 LEU B CA 1
ATOM 4488 C C . LEU B 1 297 ? 26.849 -10.173 59.669 1.00 45.00 295 LEU B C 1
ATOM 4489 O O . LEU B 1 297 ? 26.044 -10.412 60.585 1.00 38.62 295 LEU B O 1
ATOM 4494 N N . PRO B 1 298 ? 28.141 -10.537 59.774 1.00 46.12 296 PRO B N 1
ATOM 4495 C CA . PRO B 1 298 ? 28.606 -11.114 61.046 1.00 47.08 296 PRO B CA 1
ATOM 4496 C C . PRO B 1 298 ? 28.228 -10.241 62.226 1.00 44.83 296 PRO B C 1
ATOM 4497 O O . PRO B 1 298 ? 27.666 -10.737 63.209 1.00 44.58 296 PRO B O 1
ATOM 4501 N N . LEU B 1 299 ? 28.435 -8.931 62.106 1.00 43.65 297 LEU B N 1
ATOM 4502 C CA . LEU B 1 299 ? 27.997 -8.002 63.146 1.00 43.03 297 LEU B CA 1
ATOM 4503 C C . LEU B 1 299 ? 26.473 -8.028 63.314 1.00 42.45 297 LEU B C 1
ATOM 4504 O O . LEU B 1 299 ? 25.961 -8.156 64.436 1.00 43.51 297 LEU B O 1
ATOM 4509 N N . ALA B 1 300 ? 25.731 -7.950 62.198 1.00 41.83 298 ALA B N 1
ATOM 4510 C CA . ALA B 1 300 ? 24.267 -7.900 62.255 1.00 39.86 298 ALA B CA 1
ATOM 4511 C C . ALA B 1 300 ? 23.693 -9.115 62.972 1.00 40.17 298 ALA B C 1
ATOM 4512 O O . ALA B 1 300 ? 22.854 -8.982 63.876 1.00 42.03 298 ALA B O 1
ATOM 4514 N N . TYR B 1 301 ? 24.143 -10.315 62.589 1.00 38.19 299 TYR B N 1
ATOM 4515 C CA . TYR B 1 301 ? 23.642 -11.521 63.234 1.00 40.30 299 TYR B CA 1
ATOM 4516 C C . TYR B 1 301 ? 24.060 -11.617 64.704 1.00 42.35 299 TYR B C 1
ATOM 4517 O O . TYR B 1 301 ? 23.353 -12.251 65.495 1.00 43.82 299 TYR B O 1
ATOM 4526 N N . GLN B 1 302 ? 25.195 -11.013 65.084 1.00 43.00 300 GLN B N 1
ATOM 4527 C CA . GLN B 1 302 ? 25.575 -10.945 66.501 1.00 46.91 300 GLN B CA 1
ATOM 4528 C C . GLN B 1 302 ? 24.615 -10.059 67.281 1.00 42.14 300 GLN B C 1
ATOM 4529 O O . GLN B 1 302 ? 24.002 -10.506 68.260 1.00 42.83 300 GLN B O 1
ATOM 4535 N N . LEU B 1 303 ? 24.445 -8.807 66.832 1.00 39.45 301 LEU B N 1
ATOM 4536 C CA . LEU B 1 303 ? 23.522 -7.877 67.474 1.00 39.22 301 LEU B CA 1
ATOM 4537 C C . LEU B 1 303 ? 22.108 -8.448 67.569 1.00 42.28 301 LEU B C 1
ATOM 4538 O O . LEU B 1 303 ? 21.374 -8.140 68.516 1.00 42.18 301 LEU B O 1
ATOM 4543 N N . LEU B 1 304 ? 21.717 -9.296 66.625 1.00 39.78 302 LEU B N 1
ATOM 4544 C CA . LEU B 1 304 ? 20.391 -9.886 66.620 1.00 37.10 302 LEU B CA 1
ATOM 4545 C C . LEU B 1 304 ? 20.325 -11.173 67.423 1.00 38.70 302 LEU B C 1
ATOM 4546 O O . LEU B 1 304 ? 19.232 -11.714 67.612 1.00 42.39 302 LEU B O 1
ATOM 4551 N N . GLY B 1 305 ? 21.456 -11.689 67.877 1.00 43.07 303 GLY B N 1
ATOM 4552 C CA . GLY B 1 305 ? 21.428 -12.931 68.621 1.00 43.76 303 GLY B CA 1
ATOM 4553 C C . GLY B 1 305 ? 21.236 -14.112 67.703 1.00 41.84 303 GLY B C 1
ATOM 4554 O O . GLY B 1 305 ? 20.531 -15.064 68.058 1.00 40.64 303 GLY B O 1
ATOM 4555 N N . ARG B 1 306 ? 21.847 -14.067 66.516 1.00 45.04 304 ARG B N 1
ATOM 4556 C CA . ARG B 1 306 ? 21.715 -15.084 65.481 1.00 43.03 304 ARG B CA 1
ATOM 4557 C C . A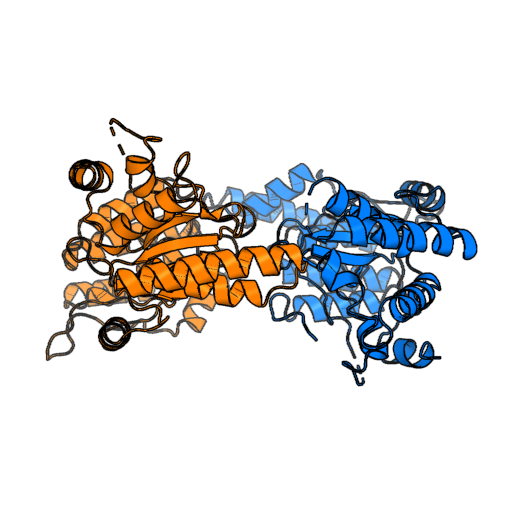RG B 1 306 ? 23.120 -15.526 65.127 1.00 43.51 304 ARG B C 1
ATOM 4558 O O . ARG B 1 306 ? 23.499 -15.615 63.951 1.00 42.30 304 ARG B O 1
ATOM 4566 N N . GLU B 1 307 ? 23.881 -15.801 66.190 1.00 43.91 305 GLU B N 1
ATOM 4567 C CA . GLU B 1 307 ? 25.317 -16.052 66.121 1.00 46.04 305 GLU B CA 1
ATOM 4568 C C . GLU B 1 307 ? 25.684 -17.072 65.052 1.00 39.56 305 GLU B C 1
ATOM 4569 O O . GLU B 1 307 ? 26.688 -16.912 64.359 1.00 43.03 305 GLU B O 1
ATOM 4575 N N . LYS B 1 308 ? 24.919 -18.163 64.956 1.00 43.07 306 LYS B N 1
ATOM 4576 C CA . LYS B 1 308 ? 25.234 -19.237 64.016 1.00 42.41 306 LYS B CA 1
ATOM 4577 C C . LYS B 1 308 ? 25.284 -18.741 62.573 1.00 45.86 306 LYS B C 1
ATOM 4578 O O . LYS B 1 308 ? 26.061 -19.257 61.757 1.00 45.84 306 LYS B O 1
ATOM 4584 N N . TYR B 1 309 ? 24.479 -17.733 62.241 1.00 44.54 307 TYR B N 1
ATOM 4585 C CA . TYR B 1 309 ? 24.496 -17.203 60.883 1.00 42.51 307 TYR B CA 1
ATOM 4586 C C . TYR B 1 309 ? 25.711 -16.327 60.628 1.00 41.68 307 TYR B C 1
ATOM 4587 O O . TYR B 1 309 ? 26.142 -16.197 59.480 1.00 44.78 307 TYR B O 1
ATOM 4596 N N . ALA B 1 310 ? 26.263 -15.707 61.668 1.00 40.50 308 ALA B N 1
ATOM 4597 C CA . ALA B 1 310 ? 27.539 -15.026 61.501 1.00 45.09 308 ALA B CA 1
ATOM 4598 C C . ALA B 1 310 ? 28.608 -16.001 61.036 1.00 45.11 308 ALA B C 1
ATOM 4599 O O . ALA B 1 310 ? 29.417 -15.683 60.161 1.00 46.42 308 ALA B O 1
ATOM 4601 N N . LYS B 1 311 ? 28.625 -17.201 61.613 1.00 47.67 309 LYS B N 1
ATOM 4602 C CA . LYS B 1 311 ? 29.606 -18.200 61.209 1.00 50.32 309 LYS B CA 1
ATOM 4603 C C . LYS B 1 311 ? 29.335 -18.692 59.790 1.00 48.76 309 LYS B C 1
ATOM 4604 O O . LYS B 1 311 ? 30.270 -18.871 58.998 1.00 47.89 309 LYS B O 1
ATOM 4610 N N . ILE B 1 312 ? 28.057 -18.882 59.441 1.00 48.22 310 ILE B N 1
ATOM 4611 C CA . ILE B 1 312 ? 27.705 -19.430 58.130 1.00 45.52 310 ILE B CA 1
ATOM 4612 C C . ILE B 1 312 ? 28.153 -18.496 57.012 1.00 44.53 310 ILE B C 1
ATOM 4613 O O . ILE B 1 312 ? 28.774 -18.931 56.039 1.00 46.88 310 ILE B O 1
ATOM 4618 N N . ILE B 1 313 ? 27.864 -17.196 57.141 1.00 45.86 311 ILE B N 1
ATOM 4619 C CA . ILE B 1 313 ? 28.224 -16.264 56.072 1.00 45.58 311 ILE B CA 1
ATOM 4620 C C . ILE B 1 313 ? 29.737 -16.146 55.934 1.00 49.31 311 ILE B C 1
ATOM 4621 O O . ILE B 1 313 ? 30.257 -15.976 54.819 1.00 48.90 311 ILE B O 1
ATOM 4626 N N . GLN B 1 314 ? 30.471 -16.235 57.051 1.00 49.84 312 GLN B N 1
ATOM 4627 C CA . GLN B 1 314 ? 31.929 -16.157 56.999 1.00 50.83 312 GLN B CA 1
ATOM 4628 C C . GLN B 1 314 ? 32.522 -17.353 56.262 1.00 47.97 312 GLN B C 1
ATOM 4629 O O . GLN B 1 314 ? 33.347 -17.190 55.359 1.00 49.90 312 GLN B O 1
ATOM 4635 N N . GLU B 1 315 ? 32.094 -18.563 56.623 1.00 46.62 313 GLU B N 1
ATOM 4636 C CA . GLU B 1 315 ? 32.554 -19.772 55.944 1.00 48.14 313 GLU B CA 1
ATOM 4637 C C . GLU B 1 315 ? 32.113 -19.816 54.481 1.00 51.98 313 GLU B C 1
ATOM 4638 O O . GLU B 1 315 ? 32.835 -20.343 53.625 1.00 48.37 313 GLU B O 1
ATOM 4644 N N . HIS B 1 316 ? 30.937 -19.271 54.169 1.00 52.84 314 HIS B N 1
ATOM 4645 C CA . HIS B 1 316 ? 30.446 -19.325 52.796 1.00 50.04 314 HIS B CA 1
ATOM 4646 C C . HIS B 1 316 ? 31.263 -18.420 51.883 1.00 53.06 314 HIS B C 1
ATOM 4647 O O . HIS B 1 316 ? 31.689 -18.832 50.799 1.00 54.68 314 HIS B O 1
ATOM 4654 N N . LEU B 1 317 ? 31.480 -17.175 52.307 1.00 52.88 315 LEU B N 1
ATOM 4655 C CA . LEU B 1 317 ? 32.230 -16.213 51.513 1.00 52.18 315 LEU B CA 1
ATOM 4656 C C . LEU B 1 317 ? 33.686 -16.604 51.338 1.00 56.12 315 LEU B C 1
ATOM 4657 O O . LEU B 1 317 ? 34.327 -16.159 50.384 1.00 52.25 315 LEU B O 1
ATOM 4662 N N . GLU B 1 318 ? 34.215 -17.437 52.228 1.00 60.47 316 GLU B N 1
ATOM 4663 C CA . GLU B 1 318 ? 35.612 -17.826 52.122 1.00 64.11 316 GLU B CA 1
ATOM 4664 C C . GLU B 1 318 ? 35.876 -18.616 50.844 1.00 62.55 316 GLU B C 1
ATOM 4665 O O . GLU B 1 318 ? 36.980 -18.551 50.293 1.00 62.93 316 GLU B O 1
ATOM 4671 N N . ASN B 1 319 ? 34.886 -19.361 50.350 1.00 64.30 317 ASN B N 1
ATOM 4672 C CA . ASN B 1 319 ? 34.996 -19.963 49.023 1.00 68.10 317 ASN B CA 1
ATOM 4673 C C . ASN B 1 319 ? 33.916 -19.477 48.066 1.00 68.88 317 ASN B C 1
ATOM 4674 O O . ASN B 1 319 ? 34.227 -18.877 47.029 1.00 72.51 317 ASN B O 1
ATOM 4679 N N . ARG B 1 320 ? 32.656 -19.734 48.390 1.00 59.65 318 ARG B N 1
ATOM 4680 C CA . ARG B 1 320 ? 31.473 -19.354 47.627 1.00 58.04 318 ARG B CA 1
ATOM 4681 C C . ARG B 1 320 ? 31.452 -19.970 46.229 1.00 60.19 318 ARG B C 1
ATOM 4682 O O . ARG B 1 320 ? 30.452 -19.848 45.521 1.00 60.80 318 ARG B O 1
ATOM 4690 N N . ASP B 1 321 ? 32.490 -20.703 45.842 1.00 70.97 319 ASP B N 1
ATOM 4691 C CA . ASP B 1 321 ? 32.495 -21.360 44.528 1.00 73.19 319 ASP B CA 1
ATOM 4692 C C . ASP B 1 321 ? 33.652 -22.345 44.333 1.00 75.25 319 ASP B C 1
ATOM 4693 O O . ASP B 1 321 ? 33.432 -23.502 43.955 1.00 77.97 319 ASP B O 1
#

Secondary structure (DSSP, 8-state):
-THHHHHHHSS----HHHHHHHHHHHHH-SS-GGGTTHHHH--EE-THHHHHHTS----TTTT--TT--TTEEEEEE--TTTTEEEEEE-SSTTSPPSEEEEEETTT-S--EE--SSHHHHHHHHHHHHHH--HHHHHHHHHHHHHHHHHHT----SS-HHHHHHHTT-SB--SSSS-B-----TT-TT----SS-HHHHHHHHHHHHS-S-SHHHHHHHHHHHHHHHHHHHHHHTT-THHHHHHHHHHHHH--GGGHHHHHHHHHHHHHHTT-HHHHHHHHHHHHS-SS-TT-/-HHHHHHHHT--PPPHHHHHHHHHHHHH-SS-GGGTTHHHHS-EE-THHHHHHTSS---TTTT--TT--TTEEEEEE--TTTTEEEEEE-SSSSSPPSEEEEEETTT-S-EEEEESSHHHHHHHHHHHHHTS---HHHHHHHHHHHHHHHHHHHHHT----SS-HHHHHHHTT-SB--TTSS-B-----TTSTT----SS-HHHHHHHHHHHHH---HHHHHHHHHHHHHHHHHHHHHHHTT-THHHHHHHHHHHHH--GGGHHHHHHHHHHHHHHTT-HHHHHHHHHHHHH--

Solvent-accessible surface area: 27395 Å² total; per-residue (Å²): 137,16,77,166,101,1,94,134,37,3,56,8,75,6,18,112,6,0,40,38,0,32,43,4,0,76,112,64,30,86,159,68,12,11,36,15,0,62,86,11,15,4,6,21,0,2,0,0,0,2,16,50,37,47,121,15,149,90,61,22,32,11,20,9,17,46,36,0,0,5,6,0,30,4,0,0,33,1,64,52,72,46,2,32,0,0,0,0,0,13,13,64,24,135,34,92,23,44,2,0,0,11,3,84,11,61,74,38,17,74,13,64,40,18,0,59,8,0,0,0,0,1,27,21,11,0,74,112,51,37,172,191,82,88,67,72,1,91,124,18,45,81,52,0,77,71,46,1,163,109,75,160,40,51,46,43,67,59,5,116,63,3,123,48,25,75,183,136,32,35,17,124,2,13,0,113,6,1,5,30,6,93,75,86,110,168,107,57,9,36,70,88,17,88,33,82,51,72,93,0,92,151,12,0,117,28,8,43,92,31,96,100,139,80,33,38,72,142,5,28,90,65,7,70,92,3,37,66,64,3,94,105,0,22,106,92,17,10,62,0,2,2,1,7,0,0,0,0,0,0,4,53,8,25,121,41,8,26,112,25,0,66,132,10,0,8,73,2,0,98,69,30,36,9,81,64,9,4,92,9,0,74,46,1,14,144,87,6,89,69,155,60,120,87,107,39,83,88,101,1,100,117,30,6,55,9,91,8,18,121,7,0,47,36,0,28,46,5,0,77,111,58,48,82,170,70,14,12,40,10,0,73,143,35,26,31,6,20,1,1,0,0,0,3,22,43,36,45,130,28,118,100,129,27,78,55,94,29,39,53,37,0,0,5,6,1,32,5,0,3,61,4,92,144,39,27,3,43,0,2,0,2,0,9,10,82,14,144,40,99,17,38,0,0,0,10,3,82,10,138,88,42,13,85,10,60,50,12,0,54,9,1,0,0,1,3,23,32,11,0,58,103,22,40,162,45,10,31,16,127,52,103,28,52,45,3,107,141,17,35,86,46,0,54,84,26,0,149,120,64,161,42,53,39,52,57,69,10,117,56,4,132,60,25,67,169,134,36,34,16,139,0,14,0,107,4,1,4,31,6,96,65,85,106,161,97,59,8,28,71,84,16,92,43,80,51,73,96,0,118,135,9,0,96,19,18,15,50,35,150,83,128,78,26,54,66,130,3,50,98,76,14,106,93,5,26,50,73,2,91,112,0,23,122,97,16,10,66,0,1,1,0,7,0,0,0,0,0,0,4,50,6,26,36,76,6,18,112,24,0,67,120,6,0,8,70,2,0,85,72,29,56,12,102,61,8,7,115,10,0,83,49,6,11,142,97,12,133